Protein AF-0000000079761298 (afdb_homodimer)

Foldseek 3Di:
DLDDPVVVVVVVVPDDDDDPLLVVVVVVCVVVVNDDDDPQVLVVLLVVCLVLQWAEEEEEACQLNNVVLSSLVRHPPNHAYEYEDADPVNVVNNCVSCVVSVNNVRYHYDYDDRLVVLVVDAAATQEYEYPDDQQCLLVCVVSVLRNHDAQHKYKYPLLQQVVCLVVDPPDDDPVSPNSSVRSVVNVVCQVPPPQWHWDWDSTDNIMIMITGHD/DLDDPVVVVVVVVVDDDDDPLLVVVVVVCVVVVNDDDDPQVLVVLLVVCLVLQWAEEEEEACQLNSVVLSSLVRHPPNHAYEYEDADPVNVVNNCVSCVVSVNNVRYHYDYHDRLVVLVVDAAATQEYEYPDDQQCLLVCVVSVLRNHDAQHKYKYPLLQQVVCLVVDPPDDDPVSPNSSVRSVVNVVCQVPPPQWHWDWDPTDNIMIMITGHD

Organism: Clostridium scindens (strain ATCC 35704 / DSM 5676 / VPI 13733 / 19) (NCBI:txid411468)

Structure (mmCIF, N/CA/C/O backbone):
data_AF-0000000079761298-model_v1
#
loop_
_entity.id
_entity.type
_entity.pdbx_description
1 polymer 'tRNA 5-hydroxyuridine methyltransferase'
#
loop_
_atom_site.group_PDB
_atom_site.id
_atom_site.type_symbol
_atom_site.label_atom_id
_atom_site.label_alt_id
_atom_site.label_comp_id
_atom_site.label_asym_id
_atom_site.label_entity_id
_atom_site.label_seq_id
_atom_site.pdbx_PDB_ins_code
_atom_site.Cartn_x
_atom_site.Cartn_y
_atom_site.Cartn_z
_atom_site.occupancy
_atom_site.B_iso_or_equiv
_atom_site.auth_seq_id
_atom_site.auth_comp_id
_atom_site.auth_asym_id
_atom_site.auth_atom_id
_atom_site.pdbx_PDB_model_num
ATOM 1 N N . MET A 1 1 ? -2.52 2.104 -21.125 1 47.03 1 MET A N 1
ATOM 2 C CA . MET A 1 1 ? -1.752 2.369 -19.906 1 47.03 1 MET A CA 1
ATOM 3 C C . MET A 1 1 ? -2.551 3.23 -18.938 1 47.03 1 MET A C 1
ATOM 5 O O . MET A 1 1 ? -3.211 4.188 -19.344 1 47.03 1 MET A O 1
ATOM 9 N N . ILE A 1 2 ? -2.725 2.66 -17.703 1 56.44 2 ILE A N 1
ATOM 10 C CA . ILE A 1 2 ? -3.592 3.252 -16.688 1 56.44 2 ILE A CA 1
ATOM 11 C C . ILE A 1 2 ? -3.016 4.594 -16.234 1 56.44 2 ILE A C 1
ATOM 13 O O . ILE A 1 2 ? -3.756 5.562 -16.062 1 56.44 2 ILE A O 1
ATOM 17 N N . VAL A 1 3 ? -1.642 4.66 -16.25 1 68.12 3 VAL A N 1
ATOM 18 C CA . VAL A 1 3 ? -0.915 5.812 -15.734 1 68.12 3 VAL A CA 1
ATOM 19 C C . VAL A 1 3 ? -0.129 6.477 -16.859 1 68.12 3 VAL A C 1
ATOM 21 O O . VAL A 1 3 ? 0.27 5.812 -17.828 1 68.12 3 VAL A O 1
ATOM 24 N N . ASP A 1 4 ? 0.022 7.762 -16.734 1 75.94 4 ASP A N 1
ATOM 25 C CA . ASP A 1 4 ? 0.812 8.5 -17.703 1 75.94 4 ASP A CA 1
ATOM 26 C C . ASP A 1 4 ? 2.188 7.867 -17.891 1 75.94 4 ASP A C 1
ATOM 28 O O . ASP A 1 4 ? 2.885 7.582 -16.922 1 75.94 4 ASP A O 1
ATOM 32 N N . GLU A 1 5 ? 2.531 7.617 -19.156 1 75.81 5 GLU A N 1
ATOM 33 C CA . GLU A 1 5 ? 3.764 6.906 -19.484 1 75.81 5 GLU A CA 1
ATOM 34 C C . GLU A 1 5 ? 4.988 7.656 -18.969 1 75.81 5 GLU A C 1
ATOM 36 O O . GLU A 1 5 ? 5.969 7.043 -18.547 1 75.81 5 GLU A O 1
ATOM 41 N N . ARG A 1 6 ? 4.934 8.977 -19.094 1 76.88 6 ARG A N 1
ATOM 42 C CA . ARG A 1 6 ? 6.062 9.781 -18.641 1 76.88 6 ARG A CA 1
ATOM 43 C C . ARG A 1 6 ? 6.27 9.625 -17.125 1 76.88 6 ARG A C 1
ATOM 45 O O . ARG A 1 6 ? 7.41 9.562 -16.656 1 76.88 6 ARG A O 1
ATOM 52 N N . MET A 1 7 ? 5.215 9.516 -16.469 1 81.62 7 MET A N 1
ATOM 53 C CA . MET A 1 7 ? 5.273 9.344 -15.023 1 81.62 7 MET A CA 1
ATOM 54 C C . MET A 1 7 ? 5.824 7.973 -14.656 1 81.62 7 MET A C 1
ATOM 56 O O . MET A 1 7 ? 6.656 7.848 -13.758 1 81.62 7 MET A O 1
ATOM 60 N N . VAL A 1 8 ? 5.387 7.023 -15.336 1 81.44 8 VAL A N 1
ATOM 61 C CA . VAL A 1 8 ? 5.844 5.66 -15.094 1 81.44 8 VAL A CA 1
ATOM 62 C C . VAL A 1 8 ? 7.344 5.562 -15.352 1 81.44 8 VAL A C 1
ATOM 64 O O . VAL A 1 8 ? 8.078 4.945 -14.57 1 81.44 8 VAL A O 1
ATOM 67 N N . THR A 1 9 ? 7.738 6.148 -16.453 1 85.12 9 THR A N 1
ATOM 68 C CA . THR A 1 9 ? 9.156 6.148 -16.797 1 85.12 9 THR A CA 1
ATOM 69 C C . THR A 1 9 ? 9.984 6.82 -15.703 1 85.12 9 THR A C 1
ATOM 71 O O . THR A 1 9 ? 11.062 6.344 -15.359 1 85.12 9 THR A O 1
ATOM 74 N N . TYR A 1 10 ? 9.469 7.934 -15.258 1 86.25 10 TYR A N 1
ATOM 75 C CA . TYR A 1 10 ? 10.164 8.625 -14.18 1 86.25 10 TYR A CA 1
ATOM 76 C C . TYR A 1 10 ? 10.273 7.746 -12.938 1 86.25 10 TYR A C 1
ATOM 78 O O . TYR A 1 10 ? 11.352 7.605 -12.359 1 86.25 10 TYR A O 1
ATOM 86 N N . ILE A 1 11 ? 9.188 7.133 -12.5 1 87.75 11 ILE A N 1
ATOM 87 C CA . ILE A 1 11 ? 9.156 6.273 -11.328 1 87.75 11 ILE A CA 1
ATOM 88 C C . ILE A 1 11 ? 10.141 5.121 -11.5 1 87.75 11 ILE A C 1
ATOM 90 O O . ILE A 1 11 ? 10.883 4.777 -10.57 1 87.75 11 ILE A O 1
ATOM 94 N N . HIS A 1 12 ? 10.188 4.617 -12.68 1 86.75 12 HIS A N 1
ATOM 95 C CA . HIS A 1 12 ? 11.086 3.512 -12.984 1 86.75 12 HIS A CA 1
ATOM 96 C C . HIS A 1 12 ? 12.547 3.938 -12.859 1 86.75 12 HIS A C 1
ATOM 98 O O . HIS A 1 12 ? 13.391 3.148 -12.43 1 86.75 12 HIS A O 1
ATOM 104 N N . SER A 1 13 ? 12.797 5.148 -13.227 1 89 13 SER A N 1
ATOM 105 C CA . SER A 1 13 ? 14.164 5.648 -13.211 1 89 13 SER A CA 1
ATOM 106 C C . SER A 1 13 ? 14.703 5.758 -11.781 1 89 13 SER A C 1
ATOM 108 O O . SER A 1 13 ? 15.914 5.832 -11.57 1 89 13 SER A O 1
ATOM 110 N N . LEU A 1 14 ? 13.773 5.766 -10.836 1 90.5 14 LEU A N 1
ATOM 111 C CA . LEU A 1 14 ? 14.172 5.906 -9.438 1 90.5 14 LEU A CA 1
ATOM 112 C C . LEU A 1 14 ? 14.469 4.547 -8.82 1 90.5 14 LEU A C 1
ATOM 114 O O . LEU A 1 14 ? 14.984 4.469 -7.699 1 90.5 14 LEU A O 1
ATOM 118 N N . GLU A 1 15 ? 14.109 3.467 -9.516 1 90.12 15 GLU A N 1
ATOM 119 C CA . GLU A 1 15 ? 14.219 2.127 -8.938 1 90.12 15 GLU A CA 1
ATOM 120 C C . GLU A 1 15 ? 15.672 1.688 -8.844 1 90.12 15 GLU A C 1
ATOM 122 O O . GLU A 1 15 ? 16.484 1.99 -9.727 1 90.12 15 GLU A O 1
ATOM 127 N N . LYS A 1 16 ? 15.992 1.005 -7.777 1 88.44 16 LYS A N 1
ATOM 128 C CA . LYS A 1 16 ? 17.312 0.391 -7.594 1 88.44 16 LYS A CA 1
ATOM 129 C C . LYS A 1 16 ? 17.328 -1.027 -8.156 1 88.44 16 LYS A C 1
ATOM 131 O O . LYS A 1 16 ? 16.297 -1.688 -8.234 1 88.44 16 LYS A O 1
ATOM 136 N N . PRO A 1 17 ? 18.547 -1.452 -8.508 1 87.81 17 PRO A N 1
ATOM 137 C CA . PRO A 1 17 ? 18.641 -2.834 -8.984 1 87.81 17 PRO A CA 1
ATOM 138 C C . PRO A 1 17 ? 18.328 -3.857 -7.895 1 87.81 17 PRO A C 1
ATOM 140 O O . PRO A 1 17 ? 18.547 -3.594 -6.711 1 87.81 17 PRO A O 1
ATOM 143 N N . GLU A 1 18 ? 17.797 -4.961 -8.312 1 90.62 18 GLU A N 1
ATOM 144 C CA . GLU A 1 18 ? 17.547 -6.078 -7.414 1 90.62 18 GLU A CA 1
ATOM 145 C C . GLU A 1 18 ? 18.797 -6.941 -7.238 1 90.62 18 GLU A C 1
ATOM 147 O O . GLU A 1 18 ? 19.844 -6.645 -7.812 1 90.62 18 GLU A O 1
ATOM 152 N N . ASP A 1 19 ? 18.688 -7.922 -6.324 1 93.56 19 ASP A N 1
ATOM 153 C CA . ASP A 1 19 ? 19.719 -8.961 -6.25 1 93.56 19 ASP A CA 1
ATOM 154 C C . ASP A 1 19 ? 20.031 -9.516 -7.637 1 93.56 19 ASP A C 1
ATOM 156 O O . ASP A 1 19 ? 19.125 -9.727 -8.445 1 93.56 19 ASP A O 1
ATOM 160 N N . PRO A 1 20 ? 21.266 -9.758 -7.918 1 95.62 20 PRO A N 1
ATOM 161 C CA . PRO A 1 20 ? 21.688 -10.188 -9.258 1 95.62 20 PRO A CA 1
ATOM 162 C C . PRO A 1 20 ? 20.906 -11.391 -9.766 1 95.62 20 PRO A C 1
ATOM 164 O O . PRO A 1 20 ? 20.562 -11.461 -10.945 1 95.62 20 PRO A O 1
ATOM 167 N N . ILE A 1 21 ? 20.656 -12.328 -8.836 1 97 21 ILE A N 1
ATOM 168 C CA . ILE A 1 21 ? 19.953 -13.539 -9.266 1 97 21 ILE A CA 1
ATOM 169 C C . ILE A 1 21 ? 18.531 -13.18 -9.695 1 97 21 ILE A C 1
ATOM 171 O O . ILE A 1 21 ? 18 -13.75 -10.656 1 97 21 ILE A O 1
ATOM 175 N N . ILE A 1 22 ? 17.891 -12.266 -8.992 1 96.56 22 ILE A N 1
ATOM 176 C CA . ILE A 1 22 ? 16.547 -11.828 -9.336 1 96.56 22 ILE A CA 1
ATOM 177 C C . ILE A 1 22 ? 16.562 -11.102 -10.672 1 96.56 22 ILE A C 1
ATOM 179 O O . ILE A 1 22 ? 15.688 -11.32 -11.516 1 96.56 22 ILE A O 1
ATOM 183 N N . GLU A 1 23 ? 17.547 -10.305 -10.898 1 96.25 23 GLU A N 1
ATOM 184 C CA . GLU A 1 23 ? 17.703 -9.586 -12.164 1 96.25 23 GLU A CA 1
ATOM 185 C C . GLU A 1 23 ? 17.906 -10.555 -13.328 1 96.25 23 GLU A C 1
ATOM 187 O O . GLU A 1 23 ? 17.359 -10.352 -14.414 1 96.25 23 GLU A O 1
ATOM 192 N N . GLN A 1 24 ? 18.703 -11.555 -13.07 1 97.31 24 GLN A N 1
ATOM 193 C CA . GLN A 1 24 ? 18.953 -12.555 -14.102 1 97.31 24 GLN A CA 1
ATOM 194 C C . GLN A 1 24 ? 17.672 -13.281 -14.5 1 97.31 24 GLN A C 1
ATOM 196 O O . GLN A 1 24 ? 17.391 -13.453 -15.688 1 97.31 24 GLN A O 1
ATOM 201 N N . ILE A 1 25 ? 16.953 -13.688 -13.523 1 97.31 25 ILE A N 1
ATOM 202 C CA . ILE A 1 25 ? 15.711 -14.406 -13.781 1 97.31 25 ILE A CA 1
ATOM 203 C C . ILE A 1 25 ? 14.734 -13.492 -14.508 1 97.31 25 ILE A C 1
ATOM 205 O O . ILE A 1 25 ? 14.008 -13.93 -15.406 1 97.31 25 ILE A O 1
ATOM 209 N N . GLU A 1 26 ? 14.695 -12.227 -14.109 1 96.19 26 GLU A N 1
ATOM 210 C CA . GLU A 1 26 ? 13.859 -11.242 -14.789 1 96.19 26 GLU A CA 1
ATOM 211 C C . GLU A 1 26 ? 14.219 -11.141 -16.266 1 96.19 26 GLU A C 1
ATOM 213 O O . GLU A 1 26 ? 13.344 -11.148 -17.125 1 96.19 26 GLU A O 1
ATOM 218 N N . GLN A 1 27 ? 15.477 -11.023 -16.594 1 96.38 27 GLN A N 1
ATOM 219 C CA . GLN A 1 27 ? 15.953 -10.906 -17.969 1 96.38 27 GLN A CA 1
ATOM 220 C C . GLN A 1 27 ? 15.586 -12.148 -18.781 1 96.38 27 GLN A C 1
ATOM 222 O O . GLN A 1 27 ? 15.188 -12.047 -19.938 1 96.38 27 GLN A O 1
ATOM 227 N N . GLU A 1 28 ? 15.781 -13.289 -18.188 1 96.94 28 GLU A N 1
ATOM 228 C CA . GLU A 1 28 ? 15.438 -14.547 -18.844 1 96.94 28 GLU A CA 1
ATOM 229 C C . GLU A 1 28 ? 13.945 -14.617 -19.156 1 96.94 28 GLU A C 1
ATOM 231 O O . GLU A 1 28 ? 13.547 -15.109 -20.203 1 96.94 28 GLU A O 1
ATOM 236 N N . ALA A 1 29 ? 13.133 -14.156 -18.156 1 95.38 29 ALA A N 1
ATOM 237 C CA . ALA A 1 29 ? 11.688 -14.125 -18.359 1 95.38 29 ALA A CA 1
ATOM 238 C C . ALA A 1 29 ? 11.328 -13.242 -19.547 1 95.38 29 ALA A C 1
ATOM 240 O O . ALA A 1 29 ? 10.492 -13.609 -20.375 1 95.38 29 ALA A O 1
ATOM 241 N N . ILE A 1 30 ? 11.945 -12.094 -19.688 1 93.31 30 ILE A N 1
ATOM 242 C CA . ILE A 1 30 ? 11.703 -11.148 -20.781 1 93.31 30 ILE A CA 1
ATOM 243 C C . ILE A 1 30 ? 12.117 -11.781 -22.109 1 93.31 30 ILE A C 1
ATOM 245 O O . ILE A 1 30 ? 11.359 -11.742 -23.078 1 93.31 30 ILE A O 1
ATOM 249 N N . GLU A 1 31 ? 13.195 -12.414 -22.172 1 95 31 GLU A N 1
ATOM 250 C CA . GLU A 1 31 ? 13.742 -13.023 -23.375 1 95 31 GLU A CA 1
ATOM 251 C C . GLU A 1 31 ? 12.867 -14.18 -23.859 1 95 31 GLU A C 1
ATOM 253 O O . GLU A 1 31 ? 12.781 -14.438 -25.062 1 95 31 GLU A O 1
ATOM 258 N N . THR A 1 32 ? 12.25 -14.859 -22.953 1 93.69 32 THR A N 1
ATOM 259 C CA . THR A 1 32 ? 11.453 -16.031 -23.312 1 93.69 32 THR A CA 1
ATOM 260 C C . THR A 1 32 ? 9.969 -15.672 -23.328 1 93.69 32 THR A C 1
ATOM 262 O O . THR A 1 32 ? 9.117 -16.562 -23.438 1 93.69 32 THR A O 1
ATOM 265 N N . PHE A 1 33 ? 9.586 -14.391 -23.078 1 92.06 33 PHE A N 1
ATOM 266 C CA . PHE A 1 33 ? 8.242 -13.836 -23.188 1 92.06 33 PHE A CA 1
ATOM 267 C C . PHE A 1 33 ? 7.332 -14.422 -22.109 1 92.06 33 PHE A C 1
ATOM 269 O O . PHE A 1 33 ? 6.18 -14.766 -22.391 1 92.06 33 PHE A O 1
ATOM 276 N N . VAL A 1 34 ? 7.871 -14.766 -21 1 90.56 34 VAL A N 1
ATOM 277 C CA . VAL A 1 34 ? 7.086 -15.141 -19.828 1 90.56 34 VAL A CA 1
ATOM 278 C C . VAL A 1 34 ? 6.664 -13.891 -19.062 1 90.56 34 VAL A C 1
ATOM 280 O O . VAL A 1 34 ? 7.516 -13.109 -18.625 1 90.56 34 VAL A O 1
ATOM 283 N N . PRO A 1 35 ? 5.43 -13.633 -18.922 1 88.5 35 PRO A N 1
ATOM 284 C CA . PRO A 1 35 ? 4.988 -12.445 -18.188 1 88.5 35 PRO A CA 1
ATOM 285 C C . PRO A 1 35 ? 5.363 -12.492 -16.703 1 88.5 35 PRO A C 1
ATOM 287 O O . PRO A 1 35 ? 5.242 -13.539 -16.078 1 88.5 35 PRO A O 1
ATOM 290 N N . ILE A 1 36 ? 5.867 -11.406 -16.234 1 91.06 36 ILE A N 1
ATOM 291 C CA . ILE A 1 36 ? 6.156 -11.258 -14.805 1 91.06 36 ILE A CA 1
ATOM 292 C C . ILE A 1 36 ? 5.582 -9.938 -14.297 1 91.06 36 ILE A C 1
ATOM 294 O O . ILE A 1 36 ? 5.145 -9.094 -15.094 1 91.06 36 ILE A O 1
ATOM 298 N N . ILE A 1 37 ? 5.492 -9.812 -13.008 1 91.25 37 ILE A N 1
ATOM 299 C CA . ILE A 1 37 ? 4.949 -8.633 -12.352 1 91.25 37 ILE A CA 1
ATOM 300 C C . ILE A 1 37 ? 5.734 -7.395 -12.781 1 91.25 37 ILE A C 1
ATOM 302 O O . ILE A 1 37 ? 6.957 -7.457 -12.945 1 91.25 37 ILE A O 1
ATOM 306 N N . ARG A 1 38 ? 5.062 -6.285 -12.961 1 87.62 38 ARG A N 1
ATOM 307 C CA . ARG A 1 38 ? 5.68 -5.035 -13.391 1 87.62 38 ARG A CA 1
ATOM 308 C C . ARG A 1 38 ? 6.586 -4.469 -12.305 1 87.62 38 ARG A C 1
ATOM 310 O O . ARG A 1 38 ? 6.359 -4.703 -11.117 1 87.62 38 ARG A O 1
ATOM 317 N N . LYS A 1 39 ? 7.523 -3.664 -12.711 1 90.06 39 LYS A N 1
ATOM 318 C CA . LYS A 1 39 ? 8.547 -3.152 -11.812 1 90.06 39 LYS A CA 1
ATOM 319 C C . LYS A 1 39 ? 7.938 -2.311 -10.695 1 90.06 39 LYS A C 1
ATOM 321 O O . LYS A 1 39 ? 8.328 -2.424 -9.539 1 90.06 39 LYS A O 1
ATOM 326 N N . GLU A 1 40 ? 7.035 -1.469 -11.086 1 89.56 40 GLU A N 1
ATOM 327 C CA . GLU A 1 40 ? 6.414 -0.607 -10.086 1 89.56 40 GLU A CA 1
ATOM 328 C C . GLU A 1 40 ? 5.613 -1.425 -9.078 1 89.56 40 GLU A C 1
ATOM 330 O O . GLU A 1 40 ? 5.57 -1.088 -7.895 1 89.56 40 GLU A O 1
ATOM 335 N N . THR A 1 41 ? 4.969 -2.465 -9.531 1 93.31 41 THR A N 1
ATOM 336 C CA . THR A 1 41 ? 4.215 -3.342 -8.641 1 93.31 41 THR A CA 1
ATOM 337 C C . THR A 1 41 ? 5.156 -4.137 -7.742 1 93.31 41 THR A C 1
ATOM 339 O O . THR A 1 41 ? 4.84 -4.387 -6.578 1 93.31 41 THR A O 1
ATOM 342 N N . GLN A 1 42 ? 6.32 -4.523 -8.32 1 95.06 42 GLN A N 1
ATOM 343 C CA . GLN A 1 42 ? 7.348 -5.188 -7.52 1 95.06 42 GLN A CA 1
ATOM 344 C C . GLN A 1 42 ? 7.781 -4.316 -6.344 1 95.06 42 GLN A C 1
ATOM 346 O O . GLN A 1 42 ? 7.895 -4.801 -5.215 1 95.06 42 GLN A O 1
ATOM 351 N N . SER A 1 43 ? 8.047 -3.105 -6.68 1 95.56 43 SER A N 1
ATOM 352 C CA . SER A 1 43 ? 8.484 -2.156 -5.66 1 95.56 43 SER A CA 1
ATOM 353 C C . SER A 1 43 ? 7.457 -2.039 -4.535 1 95.56 43 SER A C 1
ATOM 355 O O . SER A 1 43 ? 7.82 -2.02 -3.359 1 95.56 43 SER A O 1
ATOM 357 N N . PHE A 1 44 ? 6.273 -1.976 -4.934 1 97.31 44 PHE A N 1
ATOM 358 C CA . PHE A 1 44 ? 5.188 -1.88 -3.963 1 97.31 44 PHE A CA 1
ATOM 359 C C . PHE A 1 44 ? 5.086 -3.156 -3.139 1 97.31 44 PHE A C 1
ATOM 361 O O . PHE A 1 44 ? 4.926 -3.102 -1.916 1 97.31 44 PHE A O 1
ATOM 368 N N . LEU A 1 45 ? 5.113 -4.293 -3.77 1 97.88 45 LEU A N 1
ATOM 369 C CA . LEU A 1 45 ? 5.051 -5.594 -3.109 1 97.88 45 LEU A CA 1
ATOM 370 C C . LEU A 1 45 ? 6.125 -5.711 -2.035 1 97.88 45 LEU A C 1
ATOM 372 O O . LEU A 1 45 ? 5.852 -6.164 -0.922 1 97.88 45 LEU A O 1
ATOM 376 N N . LYS A 1 46 ? 7.332 -5.289 -2.309 1 97.5 46 LYS A N 1
ATOM 377 C CA . LYS A 1 46 ? 8.445 -5.348 -1.362 1 97.5 46 LYS A CA 1
ATOM 378 C C . LYS A 1 46 ? 8.133 -4.547 -0.1 1 97.5 46 LYS A C 1
ATOM 380 O O . LYS A 1 46 ? 8.305 -5.047 1.015 1 97.5 46 LYS A O 1
ATOM 385 N N . VAL A 1 47 ? 7.668 -3.359 -0.315 1 98.06 47 VAL A N 1
ATOM 386 C CA . VAL A 1 47 ? 7.359 -2.477 0.806 1 98.06 47 VAL A CA 1
ATOM 387 C C . VAL A 1 47 ? 6.234 -3.082 1.646 1 98.06 47 VAL A C 1
ATOM 389 O O . VAL A 1 47 ? 6.312 -3.098 2.877 1 98.06 47 VAL A O 1
ATOM 392 N N . LEU A 1 48 ? 5.258 -3.572 0.98 1 98.38 48 LEU A N 1
ATOM 393 C CA . LEU A 1 48 ? 4.105 -4.16 1.653 1 98.38 48 LEU A CA 1
ATOM 394 C C . LEU A 1 48 ? 4.527 -5.344 2.518 1 98.38 48 LEU A C 1
ATOM 396 O O . LEU A 1 48 ? 4.043 -5.504 3.641 1 98.38 48 LEU A O 1
ATOM 400 N N . LEU A 1 49 ? 5.387 -6.203 2.029 1 98.44 49 LEU A N 1
ATOM 401 C CA . LEU A 1 49 ? 5.855 -7.367 2.771 1 98.44 49 LEU A CA 1
ATOM 402 C C . LEU A 1 49 ? 6.656 -6.945 3.998 1 98.44 49 LEU A C 1
ATOM 404 O O . LEU A 1 49 ? 6.578 -7.586 5.047 1 98.44 49 LEU A O 1
ATOM 408 N N . LEU A 1 50 ? 7.391 -5.871 3.885 1 97.94 50 LEU A N 1
ATOM 409 C CA . LEU A 1 50 ? 8.188 -5.379 5.004 1 97.94 50 LEU A CA 1
ATOM 410 C C . LEU A 1 50 ? 7.297 -4.734 6.062 1 97.94 50 LEU A C 1
ATOM 412 O O . LEU A 1 50 ? 7.656 -4.699 7.242 1 97.94 50 LEU A O 1
ATOM 416 N N . ILE A 1 51 ? 6.188 -4.242 5.605 1 98.06 51 ILE A N 1
ATOM 417 C CA . ILE A 1 51 ? 5.23 -3.666 6.547 1 98.06 51 ILE A CA 1
ATOM 418 C C . ILE A 1 51 ? 4.465 -4.785 7.254 1 98.06 51 ILE A C 1
ATOM 420 O O . ILE A 1 51 ? 4.367 -4.793 8.484 1 98.06 51 ILE A O 1
ATOM 424 N N . LYS A 1 52 ? 3.914 -5.711 6.523 1 98.12 52 LYS A N 1
ATOM 425 C CA . LYS A 1 52 ? 3.041 -6.762 7.043 1 98.12 52 LYS A CA 1
ATOM 426 C C . LYS A 1 52 ? 3.844 -7.832 7.773 1 98.12 52 LYS A C 1
ATOM 428 O O . LYS A 1 52 ? 3.377 -8.398 8.766 1 98.12 52 LYS A O 1
ATOM 433 N N . LYS A 1 53 ? 5.008 -8.195 7.184 1 97.81 53 LYS A N 1
ATOM 434 C CA . LYS A 1 53 ? 5.895 -9.242 7.684 1 97.81 53 LYS A CA 1
ATOM 435 C C . LYS A 1 53 ? 5.16 -10.578 7.797 1 97.81 53 LYS A C 1
ATOM 437 O O . LYS A 1 53 ? 5.18 -11.211 8.859 1 97.81 53 LYS A O 1
ATOM 442 N N . PRO A 1 54 ? 4.633 -11 6.711 1 98.5 54 PRO A N 1
ATOM 443 C CA . PRO A 1 54 ? 3.887 -12.258 6.758 1 98.5 54 PRO A CA 1
ATOM 444 C C . PRO A 1 54 ? 4.793 -13.477 6.93 1 98.5 54 PRO A C 1
ATOM 446 O O . PRO A 1 54 ? 5.895 -13.516 6.379 1 98.5 54 PRO A O 1
ATOM 449 N N . VAL A 1 55 ? 4.316 -14.453 7.656 1 98.56 55 VAL A N 1
ATOM 450 C CA . VAL A 1 55 ? 5.066 -15.68 7.879 1 98.56 55 VAL A CA 1
ATOM 451 C C . VAL A 1 55 ? 4.598 -16.766 6.906 1 98.56 55 VAL A C 1
ATOM 453 O O . VAL A 1 55 ? 5.414 -17.484 6.328 1 98.56 55 VAL A O 1
ATOM 456 N N . ARG A 1 56 ? 3.32 -16.891 6.68 1 98.81 56 ARG A N 1
ATOM 457 C CA . ARG A 1 56 ? 2.748 -17.844 5.734 1 98.81 56 ARG A CA 1
ATOM 458 C C . ARG A 1 56 ? 2.123 -17.141 4.543 1 98.81 56 ARG A C 1
ATOM 460 O O . ARG A 1 56 ? 1.117 -16.438 4.691 1 98.81 56 ARG A O 1
ATOM 467 N N . VAL A 1 57 ? 2.689 -17.35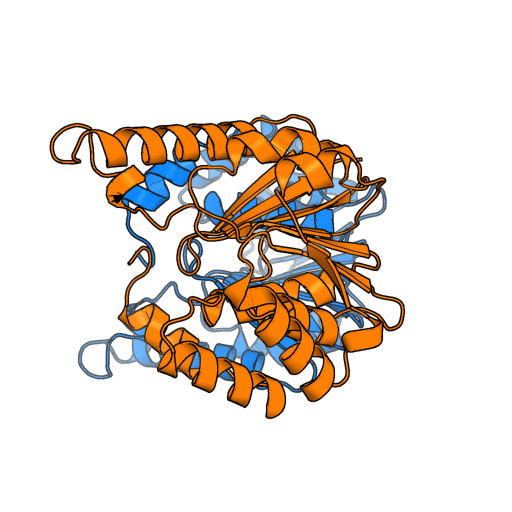9 3.363 1 98.88 57 VAL A N 1
ATOM 468 C CA . VAL A 1 57 ? 2.248 -16.688 2.146 1 98.88 57 VAL A CA 1
ATOM 469 C C . VAL A 1 57 ? 1.708 -17.719 1.153 1 98.88 57 VAL A C 1
ATOM 471 O O . VAL A 1 57 ? 2.299 -18.781 0.971 1 98.88 57 VAL A O 1
ATOM 474 N N . LEU A 1 58 ? 0.576 -17.438 0.547 1 98.75 58 LEU A N 1
ATOM 475 C CA . LEU A 1 58 ? 0.028 -18.219 -0.549 1 98.75 58 LEU A CA 1
ATOM 476 C C . LEU A 1 58 ? 0.063 -17.438 -1.855 1 98.75 58 LEU A C 1
ATOM 478 O O . LEU A 1 58 ? -0.4 -16.297 -1.912 1 98.75 58 LEU A O 1
ATOM 482 N N . GLU A 1 59 ? 0.643 -18 -2.84 1 98.19 59 GLU A N 1
ATOM 483 C CA . GLU A 1 59 ? 0.639 -17.438 -4.188 1 98.19 59 GLU A CA 1
ATOM 484 C C . GLU A 1 59 ? -0.153 -18.328 -5.148 1 98.19 59 GLU A C 1
ATOM 486 O O . GLU A 1 59 ? 0.087 -19.531 -5.238 1 98.19 59 GLU A O 1
ATOM 491 N N . VAL A 1 60 ? -1.112 -17.688 -5.828 1 96.69 60 VAL A N 1
ATOM 492 C CA . VAL A 1 60 ? -1.868 -18.375 -6.867 1 96.69 60 VAL A CA 1
ATOM 493 C C . VAL A 1 60 ? -1.34 -17.969 -8.242 1 96.69 60 VAL A C 1
ATOM 495 O O . VAL A 1 60 ? -1.58 -16.844 -8.703 1 96.69 60 VAL A O 1
ATOM 498 N N . GLY A 1 61 ? -0.653 -18.844 -8.914 1 95.38 61 GLY A N 1
ATOM 499 C CA . GLY A 1 61 ? 0.05 -18.578 -10.156 1 95.38 61 GLY A CA 1
ATOM 500 C C . GLY A 1 61 ? 1.543 -18.391 -9.969 1 95.38 61 GLY A C 1
ATOM 501 O O . GLY A 1 61 ? 2.008 -17.266 -9.742 1 95.38 61 GLY A O 1
ATOM 502 N N . THR A 1 62 ? 2.287 -19.469 -10.18 1 95.75 62 THR A N 1
ATOM 503 C CA . THR A 1 62 ? 3.729 -19.453 -9.953 1 95.75 62 THR A CA 1
ATOM 504 C C . THR A 1 62 ? 4.465 -18.953 -11.188 1 95.75 62 THR A C 1
ATOM 506 O O . THR A 1 62 ? 5.477 -18.25 -11.078 1 95.75 62 THR A O 1
ATOM 509 N N . ALA A 1 63 ? 3.975 -19.344 -12.383 1 95.06 63 ALA A N 1
ATOM 510 C CA . ALA A 1 63 ? 4.715 -19.156 -13.633 1 95.06 63 ALA A CA 1
ATOM 511 C C . ALA A 1 63 ? 6.137 -19.703 -13.508 1 95.06 63 ALA A C 1
ATOM 513 O O . ALA A 1 63 ? 6.336 -20.875 -13.18 1 95.06 63 ALA A O 1
ATOM 514 N N . ILE A 1 64 ? 7.145 -18.891 -13.625 1 96.94 64 ILE A N 1
ATOM 515 C CA . ILE A 1 64 ? 8.516 -19.375 -13.547 1 96.94 64 ILE A CA 1
ATOM 516 C C . ILE A 1 64 ? 9.086 -19.078 -12.156 1 96.94 64 ILE A C 1
ATOM 518 O O . ILE A 1 64 ? 10.305 -19.156 -11.953 1 96.94 64 ILE A O 1
ATOM 522 N N . GLY A 1 65 ? 8.281 -18.656 -11.242 1 97.62 65 GLY A N 1
ATOM 523 C CA . GLY A 1 65 ? 8.648 -18.531 -9.844 1 97.62 65 GLY A CA 1
ATOM 524 C C . GLY A 1 65 ? 9.211 -17.172 -9.492 1 97.62 65 GLY A C 1
ATOM 525 O O . GLY A 1 65 ? 9.734 -16.969 -8.398 1 97.62 65 GLY A O 1
ATOM 526 N N . TYR A 1 66 ? 9.102 -16.25 -10.414 1 97.5 66 TYR A N 1
ATOM 527 C CA . TYR A 1 66 ? 9.75 -14.953 -10.242 1 97.5 66 TYR A CA 1
ATOM 528 C C . TYR A 1 66 ? 9.227 -14.242 -9 1 97.5 66 TYR A C 1
ATOM 530 O O . TYR A 1 66 ? 10.008 -13.844 -8.133 1 97.5 66 TYR A O 1
ATOM 538 N N . SER A 1 67 ? 7.887 -14.094 -8.875 1 97.44 67 SER A N 1
ATOM 539 C CA . SER A 1 67 ? 7.305 -13.367 -7.746 1 97.44 67 SER A CA 1
ATOM 540 C C . SER A 1 67 ? 7.566 -14.086 -6.43 1 97.44 67 SER A C 1
ATOM 542 O O . SER A 1 67 ? 7.836 -13.453 -5.41 1 97.44 67 SER A O 1
ATOM 544 N N . ALA A 1 68 ? 7.453 -15.391 -6.438 1 98.31 68 ALA A N 1
ATOM 545 C CA . ALA A 1 68 ? 7.727 -16.172 -5.234 1 98.31 68 ALA A CA 1
ATOM 546 C C . ALA A 1 68 ? 9.148 -15.93 -4.734 1 98.31 68 ALA A C 1
ATOM 548 O O . ALA A 1 68 ? 9.359 -15.727 -3.537 1 98.31 68 ALA A O 1
ATOM 549 N N . ILE A 1 69 ? 10.109 -15.969 -5.648 1 98.38 69 ILE A N 1
ATOM 550 C CA . ILE A 1 69 ? 11.508 -15.742 -5.305 1 98.38 69 ILE A CA 1
ATOM 551 C C . ILE A 1 69 ? 11.68 -14.328 -4.75 1 98.38 69 ILE A C 1
ATOM 553 O O . ILE A 1 69 ? 12.297 -14.141 -3.701 1 98.38 69 ILE A O 1
ATOM 557 N N . LEU A 1 70 ? 11.086 -13.375 -5.457 1 97.69 70 LEU A N 1
ATOM 558 C CA . LEU A 1 70 ? 11.148 -11.992 -4.996 1 97.69 70 LEU A CA 1
ATOM 559 C C . LEU A 1 70 ? 10.594 -11.859 -3.582 1 97.69 70 LEU A C 1
ATOM 561 O O . LEU A 1 70 ? 11.242 -11.281 -2.707 1 97.69 70 LEU A O 1
ATOM 565 N N . MET A 1 71 ? 9.414 -12.391 -3.344 1 98.38 71 MET A N 1
ATOM 566 C CA . MET A 1 71 ? 8.773 -12.305 -2.033 1 98.38 71 MET A CA 1
ATOM 567 C C . MET A 1 71 ? 9.633 -12.953 -0.959 1 98.38 71 MET A C 1
ATOM 569 O O . MET A 1 71 ? 9.75 -12.43 0.15 1 98.38 71 MET A O 1
ATOM 573 N N . SER A 1 72 ? 10.203 -14.07 -1.256 1 98.19 72 SER A N 1
ATOM 574 C CA . SER A 1 72 ? 10.984 -14.82 -0.272 1 98.19 72 SER A CA 1
ATOM 575 C C . SER A 1 72 ? 12.109 -13.969 0.302 1 98.19 72 SER A C 1
ATOM 577 O O . SER A 1 72 ? 12.5 -14.141 1.459 1 98.19 72 SER A O 1
ATOM 579 N N . HIS A 1 73 ? 12.633 -13.039 -0.463 1 96.81 73 HIS A N 1
ATOM 580 C CA . HIS A 1 73 ? 13.742 -12.195 -0.037 1 96.81 73 HIS A CA 1
ATOM 581 C C . HIS A 1 73 ? 13.273 -11.125 0.948 1 96.81 73 HIS A C 1
ATOM 583 O O . HIS A 1 73 ? 14.086 -10.492 1.621 1 96.81 73 HIS A O 1
ATOM 589 N N . TYR A 1 74 ? 12.016 -10.93 1.056 1 96.62 74 TYR A N 1
ATOM 590 C CA . TYR A 1 74 ? 11.5 -9.836 1.878 1 96.62 74 TYR A CA 1
ATOM 591 C C . TYR A 1 74 ? 10.594 -10.375 2.986 1 96.62 74 TYR A C 1
ATOM 593 O O . TYR A 1 74 ? 9.898 -9.602 3.652 1 96.62 74 TYR A O 1
ATOM 601 N N . LEU A 1 75 ? 10.578 -11.68 3.172 1 97.81 75 LEU A N 1
ATOM 602 C CA . LEU A 1 75 ? 9.844 -12.305 4.262 1 97.81 75 LEU A CA 1
ATOM 603 C C . LEU A 1 75 ? 10.711 -12.422 5.512 1 97.81 75 LEU A C 1
ATOM 605 O O . LEU A 1 75 ? 11.945 -12.375 5.422 1 97.81 75 LEU A O 1
ATOM 609 N N . PRO A 1 76 ? 10.102 -12.531 6.688 1 97.31 76 PRO A N 1
ATOM 610 C CA . PRO A 1 76 ? 10.875 -12.867 7.883 1 97.31 76 PRO A CA 1
ATOM 611 C C . PRO A 1 76 ? 11.602 -14.211 7.75 1 97.31 76 PRO A C 1
ATOM 613 O O . PRO A 1 76 ? 11.305 -14.992 6.848 1 97.31 76 PRO A O 1
ATOM 616 N N . GLU A 1 77 ? 12.5 -14.453 8.633 1 96.38 77 GLU A N 1
ATOM 617 C CA . GLU A 1 77 ? 13.344 -15.641 8.578 1 96.38 77 GLU A CA 1
ATOM 618 C C . GLU A 1 77 ? 12.492 -16.922 8.555 1 96.38 77 GLU A C 1
ATOM 620 O O . GLU A 1 77 ? 12.844 -17.891 7.875 1 96.38 77 GLU A O 1
ATOM 625 N N . ASP A 1 78 ? 11.438 -16.859 9.242 1 97.75 78 ASP A N 1
ATOM 626 C CA . ASP A 1 78 ? 10.586 -18.047 9.336 1 97.75 78 ASP A CA 1
ATOM 627 C C . ASP A 1 78 ? 9.477 -18 8.289 1 97.75 78 ASP A C 1
ATOM 629 O O . ASP A 1 78 ? 8.562 -18.844 8.312 1 97.75 78 ASP A O 1
ATOM 633 N N . GLY A 1 79 ? 9.562 -17.062 7.363 1 98.38 79 GLY A N 1
ATOM 634 C CA . GLY A 1 79 ? 8.562 -16.938 6.312 1 98.38 79 GLY A CA 1
ATOM 635 C C . GLY A 1 79 ? 8.609 -18.078 5.309 1 98.38 79 GLY A C 1
ATOM 636 O O . GLY A 1 79 ? 9.695 -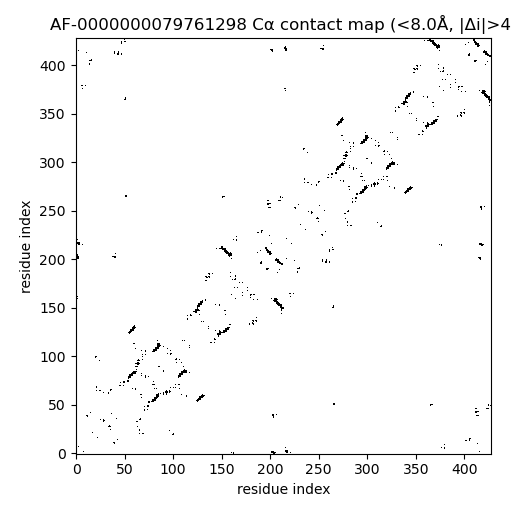18.547 4.941 1 98.38 79 GLY A O 1
ATOM 637 N N . ARG A 1 80 ? 7.461 -18.562 4.883 1 98.62 80 ARG A N 1
ATOM 638 C CA . ARG A 1 80 ? 7.32 -19.625 3.896 1 98.62 80 ARG A CA 1
ATOM 639 C C . ARG A 1 80 ? 6.277 -19.266 2.844 1 98.62 80 ARG A C 1
ATOM 641 O O . ARG A 1 80 ? 5.285 -18.609 3.148 1 98.62 80 ARG A O 1
ATOM 648 N N . ILE A 1 81 ? 6.523 -19.781 1.675 1 98.81 81 ILE A N 1
ATOM 649 C CA . ILE A 1 81 ? 5.617 -19.516 0.563 1 98.81 81 ILE A CA 1
ATOM 650 C C . ILE A 1 81 ? 5.082 -20.844 0.003 1 98.81 81 ILE A C 1
ATOM 652 O O . ILE A 1 81 ? 5.852 -21.766 -0.252 1 98.81 81 ILE A O 1
ATOM 656 N N . THR A 1 82 ? 3.842 -20.953 -0.072 1 98.88 82 THR A N 1
ATOM 657 C CA . THR A 1 82 ? 3.18 -21.953 -0.894 1 98.88 82 THR A CA 1
ATOM 658 C C . THR A 1 82 ? 2.686 -21.344 -2.203 1 98.88 82 THR A C 1
ATOM 660 O O . THR A 1 82 ? 1.985 -20.328 -2.195 1 98.88 82 THR A O 1
ATOM 663 N N . THR A 1 83 ? 3.1 -21.891 -3.307 1 98.31 83 THR A N 1
ATOM 664 C CA . THR A 1 83 ? 2.676 -21.391 -4.605 1 98.31 83 THR A CA 1
ATOM 665 C C . THR A 1 83 ? 2.051 -22.5 -5.445 1 98.31 83 THR A C 1
ATOM 667 O O . THR A 1 83 ? 2.414 -23.656 -5.309 1 98.31 83 THR A O 1
ATOM 670 N N . ILE A 1 84 ? 1.08 -22.109 -6.32 1 97.62 84 ILE A N 1
ATOM 671 C CA . ILE A 1 84 ? 0.31 -23.078 -7.082 1 97.62 84 ILE A CA 1
ATOM 672 C C . ILE A 1 84 ? 0.478 -22.812 -8.578 1 97.62 84 ILE A C 1
ATOM 674 O O . ILE A 1 84 ? 0.364 -21.672 -9.031 1 97.62 84 ILE A O 1
ATOM 678 N N . GLU A 1 85 ? 0.749 -23.812 -9.336 1 96.31 85 GLU A N 1
ATOM 679 C CA . GLU A 1 85 ? 0.895 -23.734 -10.789 1 96.31 85 GLU A CA 1
ATOM 680 C C . GLU A 1 85 ? 0.377 -24.984 -11.469 1 96.31 85 GLU A C 1
ATOM 682 O O . GLU A 1 85 ? 0.602 -26.094 -10.984 1 96.31 85 GLU A O 1
ATOM 687 N N . LYS A 1 86 ? -0.381 -24.766 -12.523 1 94.5 86 LYS A N 1
ATOM 688 C CA . LYS A 1 86 ? -0.959 -25.922 -13.211 1 94.5 86 LYS A CA 1
ATOM 689 C C . LYS A 1 86 ? -0.24 -26.188 -14.523 1 94.5 86 LYS A C 1
ATOM 691 O O . LYS A 1 86 ? -0.294 -27.312 -15.047 1 94.5 86 LYS A O 1
ATOM 696 N N . TYR A 1 87 ? 0.439 -25.172 -15.078 1 94.25 87 TYR A N 1
ATOM 697 C CA . TYR A 1 87 ? 1.067 -25.312 -16.391 1 94.25 87 TYR A CA 1
ATOM 698 C C . TYR A 1 87 ? 2.373 -26.094 -16.281 1 94.25 87 TYR A C 1
ATOM 700 O O . TYR A 1 87 ? 3.398 -25.547 -15.867 1 94.25 87 TYR A O 1
ATOM 708 N N . GLU A 1 88 ? 2.447 -27.234 -16.844 1 95.38 88 GLU A N 1
ATOM 709 C CA . GLU A 1 88 ? 3.506 -28.219 -16.672 1 95.38 88 GLU A CA 1
ATOM 710 C C . GLU A 1 88 ? 4.84 -27.703 -17.188 1 95.38 88 GLU A C 1
ATOM 712 O O . GLU A 1 88 ? 5.898 -28.031 -16.641 1 95.38 88 GLU A O 1
ATOM 717 N N . LYS A 1 89 ? 4.797 -26.906 -18.234 1 94.81 89 LYS A N 1
ATOM 718 C CA . LYS A 1 89 ? 6.035 -26.453 -18.859 1 94.81 89 LYS A CA 1
ATOM 719 C C . LYS A 1 89 ? 6.758 -25.438 -17.984 1 94.81 89 LYS A C 1
ATOM 721 O O . LYS A 1 89 ? 7.977 -25.281 -18.094 1 94.81 89 LYS A O 1
ATOM 726 N N . ARG A 1 90 ? 6.027 -24.781 -17.109 1 95.31 90 ARG A N 1
ATOM 727 C CA . ARG A 1 90 ? 6.594 -23.719 -16.266 1 95.31 90 ARG A CA 1
ATOM 728 C C . ARG A 1 90 ? 7.16 -24.297 -14.977 1 95.31 90 ARG A C 1
ATOM 730 O O . ARG A 1 90 ? 8.109 -23.75 -14.414 1 95.31 90 ARG A O 1
ATOM 737 N N . ILE A 1 91 ? 6.711 -25.391 -14.523 1 97.5 91 ILE A N 1
ATOM 738 C CA . ILE A 1 91 ? 6.961 -25.953 -13.195 1 97.5 91 ILE A CA 1
ATOM 739 C C . ILE A 1 91 ? 8.438 -26.312 -13.062 1 97.5 91 ILE A C 1
ATOM 741 O O . ILE A 1 91 ? 9.102 -25.906 -12.109 1 97.5 91 ILE A O 1
ATOM 745 N N . PRO A 1 92 ? 9.016 -27.047 -14.055 1 97.94 92 PRO A N 1
ATOM 746 C CA . PRO A 1 92 ? 10.445 -27.359 -13.922 1 97.94 92 PRO A CA 1
ATOM 747 C C . PRO A 1 92 ? 11.32 -26.109 -13.938 1 97.94 92 PRO A C 1
ATOM 749 O O . PRO A 1 92 ? 12.344 -26.062 -13.25 1 97.94 92 PRO A O 1
ATOM 752 N N . ILE A 1 93 ? 10.945 -25.125 -14.695 1 97.94 93 ILE A N 1
ATOM 753 C CA . ILE A 1 93 ? 11.688 -23.875 -14.766 1 97.94 93 ILE A CA 1
ATOM 754 C C . ILE A 1 93 ? 11.625 -23.156 -13.414 1 97.94 93 ILE A C 1
ATOM 756 O O . ILE A 1 93 ? 12.633 -22.656 -12.922 1 97.94 93 ILE A O 1
ATOM 760 N N . ALA A 1 94 ? 10.469 -23.172 -12.781 1 98.31 94 ALA A N 1
ATOM 761 C CA . ALA A 1 94 ? 10.289 -22.547 -11.469 1 98.31 94 ALA A CA 1
ATOM 762 C C . ALA A 1 94 ? 11.164 -23.234 -10.422 1 98.31 94 ALA A C 1
ATOM 764 O O . ALA A 1 94 ? 11.859 -22.562 -9.648 1 98.31 94 ALA A O 1
ATOM 765 N N . ARG A 1 95 ? 11.18 -24.547 -10.398 1 98.5 95 ARG A N 1
ATOM 766 C CA . ARG A 1 95 ? 11.977 -25.281 -9.43 1 98.5 95 ARG A CA 1
ATOM 767 C C . ARG A 1 95 ? 13.461 -25.016 -9.609 1 98.5 95 ARG A C 1
ATOM 769 O O . ARG A 1 95 ? 14.195 -24.859 -8.633 1 98.5 95 ARG A O 1
ATOM 776 N N . GLU A 1 96 ? 13.867 -24.969 -10.836 1 98.44 96 GLU A N 1
ATOM 777 C CA . GLU A 1 96 ? 15.258 -24.641 -11.125 1 98.44 96 GLU A CA 1
ATOM 778 C C . GLU A 1 96 ? 15.602 -23.234 -10.625 1 98.44 96 GLU A C 1
ATOM 780 O O . GLU A 1 96 ? 16.672 -23.031 -10.039 1 98.44 96 GLU A O 1
ATOM 785 N N . ASN A 1 97 ? 14.688 -22.297 -10.844 1 98.62 97 ASN A N 1
ATOM 786 C CA . ASN A 1 97 ? 14.914 -20.938 -10.398 1 98.62 97 ASN A CA 1
ATOM 787 C C . ASN A 1 97 ? 14.961 -20.828 -8.875 1 98.62 97 ASN A C 1
ATOM 789 O O . ASN A 1 97 ? 15.766 -20.078 -8.32 1 98.62 97 ASN A O 1
ATOM 793 N N . PHE A 1 98 ? 14.078 -21.625 -8.172 1 98.69 98 PHE A N 1
ATOM 794 C CA . PHE A 1 98 ? 14.133 -21.656 -6.715 1 98.69 98 PHE A CA 1
ATOM 795 C C . PHE A 1 98 ? 15.508 -22.109 -6.234 1 98.69 98 PHE A C 1
ATOM 797 O O . PHE A 1 98 ? 16.047 -21.547 -5.273 1 98.69 98 PHE A O 1
ATOM 804 N N . SER A 1 99 ? 15.977 -23.125 -6.91 1 98.38 99 SER A N 1
ATOM 805 C CA . SER A 1 99 ? 17.281 -23.672 -6.555 1 98.38 99 SER A CA 1
ATOM 806 C C . SER A 1 99 ? 18.391 -22.656 -6.812 1 98.38 99 SER A C 1
ATOM 808 O O . SER A 1 99 ? 19.234 -22.422 -5.945 1 98.38 99 SER A O 1
ATOM 810 N N . ARG A 1 100 ? 18.375 -22.047 -7.977 1 97.88 100 ARG A N 1
ATOM 811 C CA . ARG A 1 100 ? 19.391 -21.062 -8.352 1 97.88 100 ARG A CA 1
ATOM 812 C C . ARG A 1 100 ? 19.391 -19.891 -7.387 1 97.88 100 ARG A C 1
ATOM 814 O O . ARG A 1 100 ? 20.438 -19.312 -7.098 1 97.88 100 ARG A O 1
ATOM 821 N N . ALA A 1 101 ? 18.234 -19.547 -6.914 1 98 101 ALA A N 1
ATOM 822 C CA . ALA A 1 101 ? 18.094 -18.406 -6.012 1 98 101 ALA A CA 1
ATOM 823 C C . ALA A 1 101 ? 18.328 -18.812 -4.562 1 98 101 ALA A C 1
ATOM 825 O O . ALA A 1 101 ? 18.266 -17.984 -3.656 1 98 101 ALA A O 1
ATOM 826 N N . ALA A 1 102 ? 18.531 -20.078 -4.297 1 97.75 102 ALA A N 1
ATOM 827 C CA . ALA A 1 102 ? 18.812 -20.641 -2.982 1 97.75 102 ALA A CA 1
ATOM 828 C C . ALA A 1 102 ? 17.656 -20.406 -2.023 1 97.75 102 ALA A C 1
ATOM 830 O O . ALA A 1 102 ? 17.859 -20.062 -0.859 1 97.75 102 ALA A O 1
ATOM 831 N N . VAL A 1 103 ? 16.391 -20.594 -2.572 1 98.06 103 VAL A N 1
ATOM 832 C CA . VAL A 1 103 ? 15.227 -20.359 -1.728 1 98.06 103 VAL A CA 1
ATOM 833 C C . VAL A 1 103 ? 14.297 -21.578 -1.795 1 98.06 103 VAL A C 1
ATOM 835 O O . VAL A 1 103 ? 13.133 -21.484 -1.392 1 98.06 103 VAL A O 1
ATOM 838 N N . ALA A 1 104 ? 14.742 -22.688 -2.32 1 98.06 104 ALA A N 1
ATOM 839 C CA . ALA A 1 104 ? 13.922 -23.875 -2.508 1 98.06 104 ALA A CA 1
ATOM 840 C C . ALA A 1 104 ? 13.383 -24.391 -1.173 1 98.06 104 ALA A C 1
ATOM 842 O O . ALA A 1 104 ? 12.312 -25 -1.118 1 98.06 104 ALA A O 1
ATOM 843 N N . ASP A 1 105 ? 14.078 -24.094 -0.115 1 97.5 105 ASP A N 1
ATOM 844 C CA . ASP A 1 105 ? 13.672 -24.578 1.206 1 97.5 105 ASP A CA 1
ATOM 845 C C . ASP A 1 105 ? 12.539 -23.719 1.773 1 97.5 105 ASP A C 1
ATOM 847 O O . ASP A 1 105 ? 11.859 -24.125 2.719 1 97.5 105 ASP A O 1
ATOM 851 N N . ARG A 1 106 ? 12.273 -22.547 1.221 1 98.06 106 ARG A N 1
ATOM 852 C CA . ARG A 1 106 ? 11.273 -21.609 1.747 1 98.06 106 ARG A CA 1
ATOM 853 C C . ARG A 1 106 ? 10.016 -21.609 0.882 1 98.06 106 ARG A C 1
ATOM 855 O O . ARG A 1 106 ? 9.008 -21 1.244 1 98.06 106 ARG A O 1
ATOM 862 N N . ILE A 1 107 ? 10.094 -22.266 -0.273 1 98.75 107 ILE A N 1
ATOM 863 C CA . ILE A 1 107 ? 9 -22.203 -1.229 1 98.75 107 ILE A CA 1
ATOM 864 C C . ILE A 1 107 ? 8.508 -23.609 -1.538 1 98.75 107 ILE A C 1
ATOM 866 O O . ILE A 1 107 ? 9.289 -24.484 -1.925 1 98.75 107 ILE A O 1
ATOM 870 N N . THR A 1 108 ? 7.293 -23.875 -1.328 1 98.69 108 THR A N 1
ATOM 871 C CA . THR A 1 108 ? 6.637 -25.109 -1.714 1 98.69 108 THR A CA 1
ATOM 872 C C . THR A 1 108 ? 5.746 -24.906 -2.936 1 98.69 108 THR A C 1
ATOM 874 O O . THR A 1 108 ? 4.836 -24.078 -2.91 1 98.69 108 THR A O 1
ATOM 877 N N . LEU A 1 109 ? 6.012 -25.625 -3.975 1 98.69 109 LEU A N 1
ATOM 878 C CA . LEU A 1 109 ? 5.215 -25.531 -5.191 1 98.69 109 LEU A CA 1
ATOM 879 C C . LEU A 1 109 ? 4.227 -26.688 -5.281 1 98.69 109 LEU A C 1
ATOM 881 O O . LEU A 1 109 ? 4.625 -27.859 -5.234 1 98.69 109 LEU A O 1
ATOM 885 N N . LEU A 1 110 ? 2.998 -26.375 -5.32 1 98.56 110 LEU A N 1
ATOM 886 C CA . LEU A 1 110 ? 1.937 -27.359 -5.516 1 98.56 110 LEU A CA 1
ATOM 887 C C . LEU A 1 110 ? 1.464 -27.359 -6.965 1 98.56 110 LEU A C 1
ATOM 889 O O . LEU A 1 110 ? 1.078 -26.328 -7.5 1 98.56 110 LEU A O 1
ATOM 893 N N . GLU A 1 111 ? 1.485 -28.547 -7.559 1 97.94 111 GLU A N 1
ATOM 894 C CA . GLU A 1 111 ? 1.119 -28.688 -8.961 1 97.94 111 GLU A CA 1
ATOM 895 C C . GLU A 1 111 ? -0.354 -29.062 -9.117 1 97.94 111 GLU A C 1
ATOM 897 O O . GLU A 1 111 ? -0.815 -30.047 -8.531 1 97.94 111 GLU A O 1
ATOM 902 N N . GLY A 1 112 ? -1.085 -28.219 -9.906 1 96.38 112 GLY A N 1
ATOM 903 C CA . GLY A 1 112 ? -2.475 -28.547 -10.172 1 96.38 112 GLY A CA 1
ATOM 904 C C . GLY A 1 112 ? -3.355 -27.328 -10.352 1 96.38 112 GLY A C 1
ATOM 905 O O . GLY A 1 112 ? -2.855 -26.203 -10.477 1 96.38 112 GLY A O 1
ATOM 906 N N . ASP A 1 113 ? -4.633 -27.578 -10.414 1 94.88 113 ASP A N 1
ATOM 907 C CA . ASP A 1 113 ? -5.613 -26.516 -10.562 1 94.88 113 ASP A CA 1
ATOM 908 C C . ASP A 1 113 ? -5.719 -25.688 -9.281 1 94.88 113 ASP A C 1
ATOM 910 O O . ASP A 1 113 ? -5.879 -26.234 -8.195 1 94.88 113 ASP A O 1
ATOM 914 N N . ALA A 1 114 ? -5.613 -24.438 -9.43 1 95 114 ALA A N 1
ATOM 915 C CA . ALA A 1 114 ? -5.555 -23.531 -8.289 1 95 114 ALA A CA 1
ATOM 916 C C . ALA A 1 114 ? -6.785 -23.703 -7.395 1 95 114 ALA A C 1
ATOM 918 O O . ALA A 1 114 ? -6.66 -23.828 -6.176 1 95 114 ALA A O 1
ATOM 919 N N . LEU A 1 115 ? -7.961 -23.672 -7.992 1 94.81 115 LEU A N 1
ATOM 920 C CA . LEU A 1 115 ? -9.188 -23.75 -7.211 1 94.81 115 LEU A CA 1
ATOM 921 C C . LEU A 1 115 ? -9.258 -25.062 -6.438 1 94.81 115 LEU A C 1
ATOM 923 O O . LEU A 1 115 ? -9.594 -25.078 -5.25 1 94.81 115 LEU A O 1
ATOM 927 N N . ASP A 1 116 ? -8.945 -26.172 -7.105 1 96.88 116 ASP A N 1
ATOM 928 C CA . ASP A 1 116 ? -8.953 -27.484 -6.461 1 96.88 116 ASP A CA 1
ATOM 929 C C . ASP A 1 116 ? -7.965 -27.531 -5.301 1 96.88 116 ASP A C 1
ATOM 931 O O . ASP A 1 116 ? -8.297 -28.016 -4.219 1 96.88 116 ASP A O 1
ATOM 935 N N . ILE A 1 117 ? -6.805 -27.031 -5.5 1 97.5 117 ILE A N 1
ATOM 936 C CA . ILE A 1 117 ? -5.77 -27.047 -4.477 1 97.5 117 ILE A CA 1
ATOM 937 C C . ILE A 1 117 ? -6.168 -26.141 -3.314 1 97.5 117 ILE A C 1
ATOM 939 O O . ILE A 1 117 ? -6.031 -26.531 -2.148 1 97.5 117 ILE A O 1
ATOM 943 N N . MET A 1 118 ? -6.672 -24.969 -3.604 1 97.31 118 MET A N 1
ATOM 944 C CA . MET A 1 118 ? -7.098 -24.047 -2.547 1 97.31 118 MET A CA 1
ATOM 945 C C . MET A 1 118 ? -8.148 -24.703 -1.654 1 97.31 118 MET A C 1
ATOM 947 O O . MET A 1 118 ? -8.141 -24.516 -0.437 1 97.31 118 MET A O 1
ATOM 951 N N . LYS A 1 119 ? -9.055 -25.469 -2.26 1 97.56 119 LYS A N 1
ATOM 952 C CA . LYS A 1 119 ? -10.102 -26.141 -1.505 1 97.56 119 LYS A CA 1
ATOM 953 C C . LYS A 1 119 ? -9.516 -27.141 -0.521 1 97.56 119 LYS A C 1
ATOM 955 O O . LYS A 1 119 ? -10.086 -27.391 0.544 1 97.56 119 LYS A O 1
ATOM 960 N N . SER A 1 120 ? -8.406 -27.625 -0.844 1 97.75 120 SER A N 1
ATOM 961 C CA . SER A 1 120 ? -7.809 -28.672 -0.034 1 97.75 120 SER A CA 1
ATOM 962 C C . SER A 1 120 ? -6.812 -28.094 0.971 1 97.75 120 SER A C 1
ATOM 964 O O . SER A 1 120 ? -6.363 -28.797 1.879 1 97.75 120 SER A O 1
ATOM 966 N N . LEU A 1 121 ? -6.43 -26.859 0.811 1 97.94 121 LEU A N 1
ATOM 967 C CA . LEU A 1 121 ? -5.449 -26.234 1.692 1 97.94 121 LEU A CA 1
ATOM 968 C C . LEU A 1 121 ? -6.082 -25.859 3.029 1 97.94 121 LEU A C 1
ATOM 970 O O . LEU A 1 121 ? -7.281 -25.562 3.094 1 97.94 121 LEU A O 1
ATOM 974 N N . GLU A 1 122 ? -5.262 -25.953 4.02 1 96.5 122 GLU A N 1
ATOM 975 C CA . GLU A 1 122 ? -5.633 -25.422 5.328 1 96.5 122 GLU A CA 1
ATOM 976 C C . GLU A 1 122 ? -4.926 -24.094 5.605 1 96.5 122 GLU A C 1
ATOM 978 O O . GLU A 1 122 ? -3.732 -23.953 5.332 1 96.5 122 GLU A O 1
ATOM 983 N N . GLY A 1 123 ? -5.672 -23.203 6.059 1 93.38 123 GLY A N 1
ATOM 984 C CA . GLY A 1 123 ? -5.098 -21.938 6.488 1 93.38 123 GLY A CA 1
ATOM 985 C C . GLY A 1 123 ? -4.668 -21.938 7.941 1 93.38 123 GLY A C 1
ATOM 986 O O . GLY A 1 123 ? -4.461 -23 8.531 1 93.38 123 GLY A O 1
ATOM 987 N N . PRO A 1 124 ? -4.477 -20.766 8.461 1 97.81 124 PRO A N 1
ATOM 988 C CA . PRO A 1 124 ? -4.637 -19.469 7.793 1 97.81 124 PRO A CA 1
ATOM 989 C C . PRO A 1 124 ? -3.354 -18.984 7.121 1 97.81 124 PRO A C 1
ATOM 991 O O . PRO A 1 124 ? -2.256 -19.391 7.512 1 97.81 124 PRO A O 1
ATOM 994 N N . PHE A 1 125 ? -3.381 -18.219 6.098 1 98.81 125 PHE A N 1
ATOM 995 C CA . PHE A 1 125 ? -2.287 -17.484 5.473 1 98.81 125 PHE A CA 1
ATOM 996 C C . PHE A 1 125 ? -2.342 -16.016 5.848 1 98.81 125 PHE A C 1
ATOM 998 O O . PHE A 1 125 ? -3.422 -15.422 5.898 1 98.81 125 PHE A O 1
ATOM 1005 N N . ASP A 1 126 ? -1.183 -15.445 6.113 1 98.75 126 ASP A N 1
ATOM 1006 C CA . ASP A 1 126 ? -1.093 -14.039 6.48 1 98.75 126 ASP A CA 1
ATOM 1007 C C . ASP A 1 126 ? -1.192 -13.141 5.25 1 98.75 126 ASP A C 1
ATOM 1009 O O . ASP A 1 126 ? -1.521 -11.961 5.363 1 98.75 126 ASP A O 1
ATOM 1013 N N . PHE A 1 127 ? -0.797 -13.727 4.148 1 98.88 127 PHE A N 1
ATOM 1014 C CA . PHE A 1 127 ? -0.713 -12.984 2.898 1 98.88 127 PHE A CA 1
ATOM 1015 C C . PHE A 1 127 ? -1.046 -13.883 1.712 1 98.88 127 PHE A C 1
ATOM 1017 O O . PHE A 1 127 ? -0.519 -14.984 1.598 1 98.88 127 PHE A O 1
ATOM 1024 N N . ILE A 1 128 ? -1.947 -13.461 0.907 1 98.62 128 ILE A N 1
ATOM 1025 C CA . ILE A 1 128 ? -2.293 -14.18 -0.317 1 98.62 128 ILE A CA 1
ATOM 1026 C C . ILE A 1 128 ? -2.062 -13.273 -1.525 1 98.62 128 ILE A C 1
ATOM 1028 O O . ILE A 1 128 ? -2.562 -12.148 -1.568 1 98.62 128 ILE A O 1
ATOM 1032 N N . PHE A 1 129 ? -1.264 -13.719 -2.449 1 98.12 129 PHE A N 1
ATOM 1033 C CA . PHE A 1 129 ? -0.953 -13 -3.68 1 98.12 129 PHE A CA 1
ATOM 1034 C C . PHE A 1 129 ? -1.583 -13.695 -4.883 1 98.12 129 PHE A C 1
ATOM 1036 O O . PHE A 1 129 ? -1.187 -14.805 -5.246 1 98.12 129 PHE A O 1
ATOM 1043 N N . MET A 1 130 ? -2.541 -13.031 -5.457 1 94.94 130 MET A N 1
ATOM 1044 C CA . MET A 1 130 ? -3.225 -13.562 -6.633 1 94.94 130 MET A CA 1
ATOM 1045 C C . MET A 1 130 ? -2.648 -12.969 -7.914 1 94.94 130 MET A C 1
ATOM 1047 O O . MET A 1 130 ? -2.836 -11.789 -8.195 1 94.94 130 MET A O 1
ATOM 1051 N N . ASP A 1 131 ? -1.966 -13.695 -8.648 1 85.12 131 ASP A N 1
ATOM 1052 C CA . ASP A 1 131 ? -1.307 -13.305 -9.891 1 85.12 131 ASP A CA 1
ATOM 1053 C C . ASP A 1 131 ? -1.749 -14.195 -11.047 1 85.12 131 ASP A C 1
ATOM 1055 O O . ASP A 1 131 ? -0.961 -14.484 -11.953 1 85.12 131 ASP A O 1
ATOM 1059 N N . ALA A 1 132 ? -2.943 -14.68 -11.008 1 68.31 132 ALA A N 1
ATOM 1060 C CA . ALA A 1 132 ? -3.402 -15.711 -11.938 1 68.31 132 ALA A CA 1
ATOM 1061 C C . ALA A 1 132 ? -4.117 -15.086 -13.133 1 68.31 132 ALA A C 1
ATOM 1063 O O . ALA A 1 132 ? -4.133 -13.859 -13.289 1 68.31 132 ALA A O 1
ATOM 1064 N N . ALA A 1 133 ? -4.504 -15.969 -13.875 1 60.28 133 ALA A N 1
ATOM 1065 C CA . ALA A 1 133 ? -5.219 -15.633 -15.102 1 60.28 133 ALA A CA 1
ATOM 1066 C C . ALA A 1 133 ? -6.461 -14.797 -14.797 1 60.28 133 ALA A C 1
ATOM 1068 O O . ALA A 1 133 ? -7.211 -15.102 -13.867 1 60.28 133 ALA A O 1
ATOM 1069 N N . LYS A 1 134 ? -6.586 -13.641 -15.383 1 60.22 134 LYS A N 1
ATOM 1070 C CA . LYS A 1 134 ? -7.492 -12.508 -15.266 1 60.22 134 LYS A CA 1
ATOM 1071 C C . LYS A 1 134 ? -8.93 -12.969 -15.07 1 60.22 134 LYS A C 1
ATOM 1073 O O . LYS A 1 134 ? -9.656 -12.438 -14.219 1 60.22 134 LYS A O 1
ATOM 1078 N N . GLY A 1 135 ? -9.352 -13.945 -15.633 1 62.72 135 GLY A N 1
ATOM 1079 C CA . GLY A 1 135 ? -10.781 -14.203 -15.688 1 62.72 135 GLY A CA 1
ATOM 1080 C C . GLY A 1 135 ? -11.25 -15.164 -14.609 1 62.72 135 GLY A C 1
ATOM 1081 O O . GLY A 1 135 ? -12.453 -15.391 -14.461 1 62.72 135 GLY A O 1
ATOM 1082 N N . GLN A 1 136 ? -10.375 -15.453 -13.633 1 80.75 136 GLN A N 1
ATOM 1083 C CA . GLN A 1 136 ? -10.812 -16.5 -12.719 1 80.75 136 GLN A CA 1
ATOM 1084 C C . GLN A 1 136 ? -10.797 -16.016 -11.273 1 80.75 136 GLN A C 1
ATOM 1086 O O . GLN A 1 136 ? -11.1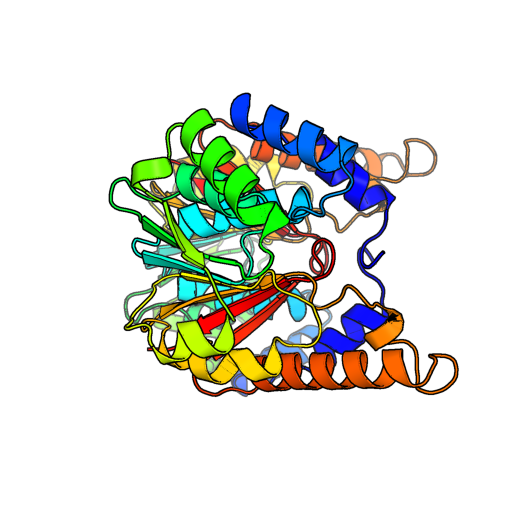41 -16.781 -10.359 1 80.75 136 GLN A O 1
ATOM 1091 N N . TYR A 1 137 ? -10.531 -14.82 -11.031 1 87.81 137 TYR A N 1
ATOM 1092 C CA . TYR A 1 137 ? -10.359 -14.297 -9.68 1 87.81 137 TYR A CA 1
ATOM 1093 C C . TYR A 1 137 ? -11.633 -14.477 -8.859 1 87.81 137 TYR A C 1
ATOM 1095 O O . TYR A 1 137 ? -11.578 -14.859 -7.691 1 87.81 137 TYR A O 1
ATOM 1103 N N . ILE A 1 138 ? -12.742 -14.281 -9.508 1 89.94 138 ILE A N 1
ATOM 1104 C CA . ILE A 1 138 ? -14.016 -14.297 -8.797 1 89.94 138 ILE A CA 1
ATOM 1105 C C . ILE A 1 138 ? -14.266 -15.688 -8.219 1 89.94 138 ILE A C 1
ATOM 1107 O O . ILE A 1 138 ? -14.867 -15.828 -7.148 1 89.94 138 ILE A O 1
ATOM 1111 N N . HIS A 1 139 ? -13.766 -16.672 -8.867 1 91.31 139 HIS A N 1
ATOM 1112 C CA . HIS A 1 139 ? -13.977 -18.047 -8.422 1 91.31 139 HIS A CA 1
ATOM 1113 C C . HIS A 1 139 ? -13.023 -18.391 -7.277 1 91.31 139 HIS A C 1
ATOM 1115 O O . HIS A 1 139 ? -13.32 -19.281 -6.473 1 91.31 139 HIS A O 1
ATOM 1121 N N . TYR A 1 140 ? -11.93 -17.672 -7.184 1 94.25 140 TYR A N 1
ATOM 1122 C CA . TYR A 1 140 ? -10.93 -17.938 -6.156 1 94.25 140 TYR A CA 1
ATOM 1123 C C . TYR A 1 140 ? -11.258 -17.203 -4.867 1 94.25 140 TYR A C 1
ATOM 1125 O O . TYR A 1 140 ? -10.766 -17.547 -3.793 1 94.25 140 TYR A O 1
ATOM 1133 N N . LEU A 1 141 ? -12.07 -16.172 -4.988 1 95.5 141 LEU A N 1
ATOM 1134 C CA . LEU A 1 141 ? -12.242 -15.195 -3.916 1 95.5 141 LEU A CA 1
ATOM 1135 C C . LEU A 1 141 ? -12.781 -15.867 -2.654 1 95.5 141 LEU A C 1
ATOM 1137 O O . LEU A 1 141 ? -12.234 -15.672 -1.564 1 95.5 141 LEU A O 1
ATOM 1141 N N . PRO A 1 142 ? -13.844 -16.766 -2.736 1 96.5 142 PRO A N 1
ATOM 1142 C CA . PRO A 1 142 ? -14.344 -17.391 -1.512 1 96.5 142 PRO A CA 1
ATOM 1143 C C . PRO A 1 142 ? -13.273 -18.219 -0.792 1 96.5 142 PRO A C 1
ATOM 1145 O O . PRO A 1 142 ? -13.156 -18.156 0.435 1 96.5 142 PRO A O 1
ATOM 1148 N N . GLU A 1 143 ? -12.477 -18.969 -1.531 1 97.31 143 GLU A N 1
ATOM 1149 C CA . GLU A 1 143 ? -11.406 -19.75 -0.932 1 97.31 143 GLU A CA 1
ATOM 1150 C C . GLU A 1 143 ? -10.297 -18.859 -0.393 1 97.31 143 GLU A C 1
ATOM 1152 O O . GLU A 1 143 ? -9.703 -19.156 0.647 1 97.31 143 GLU A O 1
ATOM 1157 N N . ALA A 1 144 ? -9.992 -17.781 -1.122 1 97.25 144 ALA A N 1
ATOM 1158 C CA . ALA A 1 144 ? -8.977 -16.828 -0.65 1 97.25 144 ALA A CA 1
ATOM 1159 C C . ALA A 1 144 ? -9.359 -16.25 0.709 1 97.25 144 ALA A C 1
ATOM 1161 O O . ALA A 1 144 ? -8.523 -16.188 1.615 1 97.25 144 ALA A O 1
ATOM 1162 N N . ILE A 1 145 ? -10.633 -15.883 0.834 1 97.5 145 ILE A N 1
ATOM 1163 C CA . ILE A 1 145 ? -11.117 -15.305 2.084 1 97.5 145 ILE A CA 1
ATOM 1164 C C . ILE A 1 145 ? -11.07 -16.359 3.189 1 97.5 145 ILE A C 1
ATOM 1166 O O . ILE A 1 145 ? -10.617 -16.078 4.305 1 97.5 145 ILE A O 1
ATOM 1170 N N . ARG A 1 146 ? -11.469 -17.594 2.875 1 97.69 146 ARG A N 1
ATOM 1171 C CA . ARG A 1 146 ? -11.469 -18.688 3.84 1 97.69 146 ARG A CA 1
ATOM 1172 C C . ARG A 1 146 ? -10.062 -18.953 4.355 1 97.69 146 ARG A C 1
ATOM 1174 O O . ARG A 1 146 ? -9.875 -19.25 5.539 1 97.69 146 ARG A O 1
ATOM 1181 N N . LEU A 1 147 ? -9.109 -18.859 3.557 1 98.56 147 LEU A N 1
ATOM 1182 C CA . LEU A 1 147 ? -7.73 -19.234 3.865 1 98.56 147 LEU A CA 1
ATOM 1183 C C . LEU A 1 147 ? -6.988 -18.062 4.512 1 98.56 147 LEU A C 1
ATOM 1185 O O . LEU A 1 147 ? -5.91 -18.25 5.082 1 98.56 147 LEU A O 1
ATOM 1189 N N . LEU A 1 148 ? -7.547 -16.859 4.406 1 98.5 148 LEU A N 1
ATOM 1190 C CA . LEU A 1 148 ? -6.887 -15.648 4.883 1 98.5 148 LEU A CA 1
ATOM 1191 C C . LEU A 1 148 ? -7.023 -15.516 6.395 1 98.5 148 LEU A C 1
ATOM 1193 O O . LEU A 1 148 ? -8.117 -15.68 6.941 1 98.5 148 LEU A O 1
ATOM 1197 N N . ALA A 1 149 ? -5.945 -15.266 7.141 1 98.31 149 ALA A N 1
ATOM 1198 C CA . ALA A 1 149 ? -5.949 -15.031 8.578 1 98.31 149 ALA A CA 1
ATOM 1199 C C . ALA A 1 149 ? -6.672 -13.727 8.922 1 98.31 149 ALA A C 1
ATOM 1201 O O . ALA A 1 149 ? -6.781 -12.836 8.078 1 98.31 149 ALA A O 1
ATOM 1202 N N . PRO A 1 150 ? -7.219 -13.656 10.164 1 97.12 150 PRO A N 1
ATOM 1203 C CA . PRO A 1 150 ? -7.613 -12.312 10.594 1 97.12 150 PRO A CA 1
ATOM 1204 C C . PRO A 1 150 ? -6.488 -11.289 10.445 1 97.12 150 PRO A C 1
ATOM 1206 O O . PRO A 1 150 ? -5.336 -11.586 10.773 1 97.12 150 PRO A O 1
ATOM 1209 N N . GLU A 1 151 ? -6.801 -10.195 9.828 1 97.06 151 GLU A N 1
ATOM 1210 C CA . GLU A 1 151 ? -5.852 -9.117 9.57 1 97.06 151 GLU A CA 1
ATOM 1211 C C . GLU A 1 151 ? -4.867 -9.5 8.469 1 97.06 151 GLU A C 1
ATOM 1213 O O . GLU A 1 151 ? -3.83 -8.859 8.305 1 97.06 151 GLU A O 1
ATOM 1218 N N . GLY A 1 152 ? -5.172 -10.656 7.82 1 98.56 152 GLY A N 1
ATOM 1219 C CA . GLY A 1 152 ? -4.383 -11.031 6.66 1 98.56 152 GLY A CA 1
ATOM 1220 C C . GLY A 1 152 ? -4.57 -10.102 5.477 1 98.56 152 GLY A C 1
ATOM 1221 O O . GLY A 1 152 ? -5.523 -9.32 5.445 1 98.56 152 GLY A O 1
ATOM 1222 N N . VAL A 1 153 ? -3.662 -10.195 4.535 1 98.81 153 VAL A N 1
ATOM 1223 C CA . VAL A 1 153 ? -3.682 -9.281 3.395 1 98.81 153 VAL A CA 1
ATOM 1224 C C . VAL A 1 153 ? -3.848 -10.078 2.102 1 98.81 153 VAL A C 1
ATOM 1226 O O . VAL A 1 153 ? -3.186 -11.102 1.906 1 98.81 153 VAL A O 1
ATOM 1229 N N . LEU A 1 154 ? -4.789 -9.688 1.281 1 98.5 154 LEU A N 1
ATOM 1230 C CA . LEU A 1 154 ? -5.004 -10.219 -0.061 1 98.5 154 LEU A CA 1
ATOM 1231 C C . LEU A 1 154 ? -4.629 -9.188 -1.12 1 98.5 154 LEU A C 1
ATOM 1233 O O . LEU A 1 154 ? -5.184 -8.086 -1.145 1 98.5 154 LEU A O 1
ATOM 1237 N N . MET A 1 155 ? -3.631 -9.484 -1.925 1 98 155 MET A N 1
ATOM 1238 C CA . MET A 1 155 ? -3.217 -8.625 -3.029 1 98 155 MET A CA 1
ATOM 1239 C C . MET A 1 155 ? -3.488 -9.297 -4.371 1 98 155 MET A C 1
ATOM 1241 O O . MET A 1 155 ? -2.973 -10.383 -4.645 1 98 155 MET A O 1
ATOM 1245 N N . SER A 1 156 ? -4.301 -8.672 -5.199 1 95.69 156 SER A N 1
ATOM 1246 C CA . SER A 1 156 ? -4.594 -9.156 -6.543 1 95.69 156 SER A CA 1
ATOM 1247 C C . SER A 1 156 ? -3.973 -8.258 -7.602 1 95.69 156 SER A C 1
ATOM 1249 O O . SER A 1 156 ? -4.219 -7.047 -7.617 1 95.69 156 SER A O 1
ATOM 1251 N N . ASP A 1 157 ? -3.248 -8.82 -8.461 1 92.38 157 ASP A N 1
ATOM 1252 C CA . ASP A 1 157 ? -2.6 -8.078 -9.539 1 92.38 157 ASP A CA 1
ATOM 1253 C C . ASP A 1 157 ? -3.443 -8.102 -10.812 1 92.38 157 ASP A C 1
ATOM 1255 O O . ASP A 1 157 ? -4.457 -8.797 -10.875 1 92.38 157 ASP A O 1
ATOM 1259 N N . ASN A 1 158 ? -3.203 -7.172 -11.805 1 88.69 158 ASN A N 1
ATOM 1260 C CA . ASN A 1 158 ? -3.775 -7.102 -13.148 1 88.69 158 ASN A CA 1
ATOM 1261 C C . ASN A 1 158 ? -5.277 -6.844 -13.102 1 88.69 158 ASN A C 1
ATOM 1263 O O . ASN A 1 158 ? -6.023 -7.336 -13.953 1 88.69 158 ASN A O 1
ATOM 1267 N N . VAL A 1 159 ? -5.723 -6.141 -12.156 1 88.56 159 VAL A N 1
ATOM 1268 C CA . VAL A 1 159 ? -7.164 -6.035 -11.953 1 88.56 159 VAL A CA 1
ATOM 1269 C C . VAL A 1 159 ? -7.73 -4.922 -12.836 1 88.56 159 VAL A C 1
ATOM 1271 O O . VAL A 1 159 ? -8.945 -4.781 -12.969 1 88.56 159 VAL A O 1
ATOM 1274 N N . LEU A 1 160 ? -6.816 -4.082 -13.414 1 82.31 160 LEU A N 1
ATOM 1275 C CA . LEU A 1 160 ? -7.289 -3.016 -14.289 1 82.31 160 LEU A CA 1
ATOM 1276 C C . LEU A 1 160 ? -6.766 -3.205 -15.711 1 82.31 160 LEU A C 1
ATOM 1278 O O . LEU A 1 160 ? -6.785 -2.27 -16.516 1 82.31 160 LEU A O 1
ATOM 1282 N N . GLN A 1 161 ? -5.965 -4.246 -15.992 1 67.62 161 GLN A N 1
ATOM 1283 C CA . GLN A 1 161 ? -5.289 -4.523 -17.25 1 67.62 161 GLN A CA 1
ATOM 1284 C C . GLN A 1 161 ? -6.238 -4.355 -18.438 1 67.62 161 GLN A C 1
ATOM 1286 O O . GLN A 1 161 ? -5.832 -3.893 -19.5 1 67.62 161 GLN A O 1
ATOM 1291 N N . ASP A 1 162 ? -7.277 -4.965 -18.438 1 57.56 162 ASP A N 1
ATOM 1292 C CA . ASP A 1 162 ? -8.094 -4.863 -19.656 1 57.56 162 ASP A CA 1
ATOM 1293 C C . ASP A 1 162 ? -8.82 -3.52 -19.703 1 57.56 162 ASP A C 1
ATOM 1295 O O . ASP A 1 162 ? -9.922 -3.379 -19.172 1 57.56 162 ASP A O 1
ATOM 1299 N N . GLY A 1 163 ? -8.055 -2.369 -19.406 1 52.62 163 GLY A N 1
ATOM 1300 C CA . GLY A 1 163 ? -8.578 -1.021 -19.547 1 52.62 163 GLY A CA 1
ATOM 1301 C C . GLY A 1 163 ? -9.945 -0.978 -20.219 1 52.62 163 GLY A C 1
ATOM 1302 O O . GLY A 1 163 ? -10.586 0.074 -20.25 1 52.62 163 GLY A O 1
ATOM 1303 N N . ASP A 1 164 ? -10.078 -1.855 -21.109 1 47.88 164 ASP A N 1
ATOM 1304 C CA . ASP A 1 164 ? -11.422 -1.901 -21.656 1 47.88 164 ASP A CA 1
ATOM 1305 C C . ASP A 1 164 ? -12.453 -2.254 -20.594 1 47.88 164 ASP A C 1
ATOM 1307 O O . ASP A 1 164 ? -13.641 -2.412 -20.891 1 47.88 164 ASP A O 1
ATOM 1311 N N . VAL A 1 165 ? -12.055 -2.721 -19.516 1 46.09 165 VAL A N 1
ATOM 1312 C CA . VAL A 1 165 ? -13.094 -2.898 -18.516 1 46.09 165 VAL A CA 1
ATOM 1313 C C . VAL A 1 165 ? -13.984 -1.656 -18.469 1 46.09 165 VAL A C 1
ATOM 1315 O O . VAL A 1 165 ? -15.164 -1.741 -18.109 1 46.09 165 VAL A O 1
ATOM 1318 N N . ILE A 1 166 ? -13.305 -0.481 -18.797 1 43.5 166 ILE A N 1
ATOM 1319 C CA . ILE A 1 166 ? -14.023 0.788 -18.891 1 43.5 166 ILE A CA 1
ATOM 1320 C C . ILE A 1 166 ? -14.641 0.93 -20.281 1 43.5 166 ILE A C 1
ATOM 1322 O O . ILE A 1 166 ? -15.43 1.849 -20.531 1 43.5 166 ILE A O 1
ATOM 1326 N N . GLU A 1 167 ? -13.969 0.446 -21.328 1 42 167 GLU A N 1
ATOM 1327 C CA . GLU A 1 167 ? -14.617 0.712 -22.609 1 42 167 GLU A CA 1
ATOM 1328 C C . GLU A 1 167 ? -16.016 0.096 -22.656 1 42 167 GLU A C 1
ATOM 1330 O O . GLU A 1 167 ? -16.219 -1.011 -22.172 1 42 167 GLU A O 1
ATOM 1335 N N . SER A 1 168 ? -16.984 0.914 -22.766 1 36.81 168 SER A N 1
ATOM 1336 C CA . SER A 1 168 ? -18.391 0.589 -22.953 1 36.81 168 SER A CA 1
ATOM 1337 C C . SER A 1 168 ? -18.562 -0.632 -23.859 1 36.81 168 SER A C 1
ATOM 1339 O O . SER A 1 168 ? -17.672 -0.958 -24.641 1 36.81 168 SER A O 1
ATOM 1341 N N . ARG A 1 169 ? -19.734 -1.358 -23.797 1 38.97 169 ARG A N 1
ATOM 1342 C CA . ARG A 1 169 ? -20.391 -2.473 -24.469 1 38.97 169 ARG A CA 1
ATOM 1343 C C . ARG A 1 169 ? -20.094 -2.471 -25.953 1 38.97 169 ARG A C 1
ATOM 1345 O O . ARG A 1 169 ? -20.406 -3.428 -26.672 1 38.97 169 ARG A O 1
ATOM 1352 N N . PHE A 1 170 ? -19.875 -1.412 -26.422 1 34.94 170 PHE A N 1
ATOM 1353 C CA . PHE A 1 170 ? -20.109 -1.52 -27.859 1 34.94 170 PHE A CA 1
ATOM 1354 C C . PHE A 1 170 ? -18.922 -2.186 -28.562 1 34.94 170 PHE A C 1
ATOM 1356 O O . PHE A 1 170 ? -19.062 -2.686 -29.672 1 34.94 170 PHE A O 1
ATOM 1363 N N . ALA A 1 171 ? -17.719 -1.729 -28.406 1 40 171 ALA A N 1
ATOM 1364 C CA . ALA A 1 171 ? -16.812 -2.232 -29.422 1 40 171 ALA A CA 1
ATOM 1365 C C . ALA A 1 171 ? -16.234 -3.592 -29.031 1 40 171 ALA A C 1
ATOM 1367 O O . ALA A 1 171 ? -15.344 -4.113 -29.703 1 40 171 ALA A O 1
ATOM 1368 N N . VAL A 1 172 ? -16.188 -3.977 -27.719 1 44.69 172 VAL A N 1
ATOM 1369 C CA . VAL A 1 172 ? -15.383 -5.148 -27.406 1 44.69 172 VAL A CA 1
ATOM 1370 C C . VAL A 1 172 ? -16.078 -6.406 -27.922 1 44.69 172 VAL A C 1
ATOM 1372 O O . VAL A 1 172 ? -17.297 -6.547 -27.812 1 44.69 172 VAL A O 1
ATOM 1375 N N . GLU A 1 173 ? -15.375 -7.176 -28.625 1 46.78 173 GLU A N 1
ATOM 1376 C CA . GLU A 1 173 ? -15.812 -8.508 -29.031 1 46.78 173 GLU A CA 1
ATOM 1377 C C . GLU A 1 173 ? -16.406 -9.281 -27.844 1 46.78 173 GLU A C 1
ATOM 1379 O O . GLU A 1 173 ? -16.109 -8.977 -26.688 1 46.78 173 GLU A O 1
ATOM 1384 N N . ARG A 1 174 ? -17.328 -10.117 -28.031 1 47.53 174 ARG A N 1
ATOM 1385 C CA . ARG A 1 174 ? -18.156 -10.914 -27.141 1 47.53 174 ARG A CA 1
ATOM 1386 C C . ARG A 1 174 ? -17.328 -11.477 -25.984 1 47.53 174 ARG A C 1
ATOM 1388 O O . ARG A 1 174 ? -17.766 -11.469 -24.828 1 47.53 174 ARG A O 1
ATOM 1395 N N . ARG A 1 175 ? -16.125 -12.102 -26.188 1 45.22 175 ARG A N 1
ATOM 1396 C CA . ARG A 1 175 ? -15.281 -12.766 -25.203 1 45.22 175 ARG A CA 1
ATOM 1397 C C . ARG A 1 175 ? -14.727 -11.758 -24.188 1 45.22 175 ARG A C 1
ATOM 1399 O O . ARG A 1 175 ? -14.641 -12.047 -23 1 45.22 175 ARG A O 1
ATOM 1406 N N . ASN A 1 176 ? -14.367 -10.523 -24.672 1 57.59 176 ASN A N 1
ATOM 1407 C CA . ASN A 1 176 ? -13.773 -9.477 -23.844 1 57.59 176 ASN A CA 1
ATOM 1408 C C . ASN A 1 176 ? -14.805 -8.867 -22.891 1 57.59 176 ASN A C 1
ATOM 1410 O O . ASN A 1 176 ? -14.453 -8.438 -21.797 1 57.59 176 ASN A O 1
ATOM 1414 N N . ARG A 1 177 ? -16.047 -9.172 -23.234 1 62.03 177 ARG A N 1
ATOM 1415 C CA . ARG A 1 177 ? -17.125 -8.625 -22.422 1 62.03 177 ARG A CA 1
ATOM 1416 C C . ARG A 1 177 ? -17.297 -9.422 -21.125 1 62.03 177 ARG A C 1
ATOM 1418 O O . ARG A 1 177 ? -17.5 -8.844 -20.062 1 62.03 177 ARG A O 1
ATOM 1425 N N . THR A 1 178 ? -17.078 -10.75 -21.297 1 68.5 178 THR A N 1
ATOM 1426 C CA . THR A 1 178 ? -17.266 -11.609 -20.125 1 68.5 178 THR A CA 1
ATOM 1427 C C . THR A 1 178 ? -16.156 -11.383 -19.109 1 68.5 178 THR A C 1
ATOM 1429 O O . THR A 1 178 ? -16.422 -11.305 -17.906 1 68.5 178 THR A O 1
ATOM 1432 N N . ILE A 1 179 ? -14.922 -11.219 -19.578 1 70.38 179 ILE A N 1
ATOM 1433 C CA . ILE A 1 179 ? -13.781 -11.016 -18.703 1 70.38 179 ILE A CA 1
ATOM 1434 C C . ILE A 1 179 ? -13.938 -9.695 -17.953 1 70.38 179 ILE A C 1
ATOM 1436 O O . ILE A 1 179 ? -13.688 -9.625 -16.75 1 70.38 179 ILE A O 1
ATOM 1440 N N . HIS A 1 180 ? -14.453 -8.82 -18.703 1 75.31 180 HIS A N 1
ATOM 1441 C CA . HIS A 1 180 ? -14.648 -7.5 -18.125 1 75.31 180 HIS A CA 1
ATOM 1442 C C . HIS A 1 180 ? -15.742 -7.527 -17.062 1 75.31 180 HIS A C 1
ATOM 1444 O O . HIS A 1 180 ? -15.586 -6.938 -15.984 1 75.31 180 HIS A O 1
ATOM 1450 N N . SER A 1 181 ? -16.734 -8.234 -17.391 1 82.75 181 SER A N 1
ATOM 1451 C CA . SER A 1 181 ? -17.844 -8.328 -16.438 1 82.75 181 SER A CA 1
ATOM 1452 C C . SER A 1 181 ? -17.422 -9.07 -15.18 1 82.75 181 SER A C 1
ATOM 1454 O O . SER A 1 181 ? -17.797 -8.68 -14.07 1 82.75 181 SER A O 1
ATOM 1456 N N . ARG A 1 182 ? -16.641 -10.062 -15.297 1 83.06 182 ARG A N 1
ATOM 1457 C CA . ARG A 1 182 ? -16.188 -10.852 -14.156 1 83.06 182 ARG A CA 1
ATOM 1458 C C . ARG A 1 182 ? -15.242 -10.039 -13.281 1 83.06 182 ARG A C 1
ATOM 1460 O O . ARG A 1 182 ? -15.289 -10.141 -12.047 1 83.06 182 ARG A O 1
ATOM 1467 N N . MET A 1 183 ? -14.43 -9.266 -13.914 1 87.81 183 MET A N 1
ATOM 1468 C CA . MET A 1 183 ? -13.5 -8.438 -13.148 1 87.81 183 MET A CA 1
ATOM 1469 C C . MET A 1 183 ? -14.242 -7.348 -12.391 1 87.81 183 MET A C 1
ATOM 1471 O O . MET A 1 183 ? -13.922 -7.059 -11.234 1 87.81 183 MET A O 1
ATOM 1475 N N . ARG A 1 184 ? -15.219 -6.773 -13 1 88.06 184 ARG A N 1
ATOM 1476 C CA . ARG A 1 184 ? -16.047 -5.781 -12.32 1 88.06 184 ARG A CA 1
ATOM 1477 C C . ARG A 1 184 ? -16.75 -6.387 -11.109 1 88.06 184 ARG A C 1
ATOM 1479 O O . ARG A 1 184 ? -16.812 -5.762 -10.047 1 88.06 184 ARG A O 1
ATOM 1486 N N . GLU A 1 185 ? -17.219 -7.562 -11.375 1 91.19 185 GLU A N 1
ATOM 1487 C CA . GLU A 1 185 ? -17.859 -8.273 -10.273 1 91.19 185 GLU A CA 1
ATOM 1488 C C . GLU A 1 185 ? -16.859 -8.562 -9.156 1 91.19 185 GLU A C 1
ATOM 1490 O O . GLU A 1 185 ? -17.188 -8.438 -7.973 1 91.19 185 GLU A O 1
ATOM 1495 N N . TYR A 1 186 ? -15.711 -8.992 -9.5 1 93.06 186 TYR A N 1
ATOM 1496 C CA . TYR A 1 186 ? -14.656 -9.281 -8.539 1 93.06 186 TYR A CA 1
ATOM 1497 C C . TYR A 1 186 ? -14.336 -8.047 -7.699 1 93.06 186 TYR A C 1
ATOM 1499 O O . TYR A 1 186 ? -14.312 -8.117 -6.469 1 93.06 186 TYR A O 1
ATOM 1507 N N . LEU A 1 187 ? -14.156 -6.895 -8.367 1 93.56 187 LEU A N 1
ATOM 1508 C CA . LEU A 1 187 ? -13.805 -5.656 -7.676 1 93.56 187 LEU A CA 1
ATOM 1509 C C . LEU A 1 187 ? -14.953 -5.184 -6.789 1 93.56 187 LEU A C 1
ATOM 1511 O O . LEU A 1 187 ? -14.719 -4.707 -5.676 1 93.56 187 LEU A O 1
ATOM 1515 N N . TYR A 1 188 ? -16.109 -5.34 -7.293 1 94.69 188 TYR A N 1
ATOM 1516 C CA . TYR A 1 188 ? -17.281 -4.98 -6.5 1 94.69 188 TYR A CA 1
ATOM 1517 C C . TYR A 1 188 ? -17.375 -5.828 -5.238 1 94.69 188 TYR A C 1
ATOM 1519 O O . TYR A 1 188 ? -17.609 -5.309 -4.148 1 94.69 188 TYR A O 1
ATOM 1527 N N . GLU A 1 189 ? -17.156 -7.137 -5.383 1 95.19 189 GLU A N 1
ATOM 1528 C CA . GLU A 1 189 ? -17.234 -8.047 -4.246 1 95.19 189 GLU A CA 1
ATOM 1529 C C . GLU A 1 189 ? -16.141 -7.734 -3.219 1 95.19 189 GLU A C 1
ATOM 1531 O O . GLU A 1 189 ? -16.391 -7.801 -2.012 1 95.19 189 GLU A O 1
ATOM 1536 N N . LEU A 1 190 ? -14.984 -7.426 -3.688 1 96.38 190 LEU A N 1
ATOM 1537 C CA . LEU A 1 190 ? -13.906 -7.051 -2.775 1 96.38 190 LEU A CA 1
ATOM 1538 C C . LEU A 1 190 ? -14.273 -5.809 -1.974 1 96.38 190 LEU A C 1
ATOM 1540 O O . LEU A 1 190 ? -14.141 -5.793 -0.748 1 96.38 190 LEU A O 1
ATOM 1544 N N . LYS A 1 191 ? -14.766 -4.812 -2.682 1 95.62 191 LYS A N 1
ATOM 1545 C CA . LYS A 1 191 ? -15.008 -3.498 -2.092 1 95.62 191 LYS A CA 1
ATOM 1546 C C . LYS A 1 191 ? -16.234 -3.529 -1.177 1 95.62 191 LYS A C 1
ATOM 1548 O O . LYS A 1 191 ? -16.297 -2.771 -0.206 1 95.62 191 LYS A O 1
ATOM 1553 N N . HIS A 1 192 ? -17.109 -4.457 -1.36 1 95.44 192 HIS A N 1
ATOM 1554 C CA . HIS A 1 192 ? -18.375 -4.445 -0.621 1 95.44 192 HIS A CA 1
ATOM 1555 C C . HIS A 1 192 ? -18.469 -5.648 0.311 1 95.44 192 HIS A C 1
ATOM 1557 O O . HIS A 1 192 ? -19.531 -5.891 0.902 1 95.44 192 HIS A O 1
ATOM 1563 N N . ASN A 1 193 ? -17.422 -6.438 0.377 1 95.69 193 ASN A N 1
ATOM 1564 C CA . ASN A 1 193 ? -17.359 -7.531 1.342 1 95.69 193 ASN A CA 1
ATOM 1565 C C . ASN A 1 193 ? -17.188 -7.012 2.766 1 95.69 193 ASN A C 1
ATOM 1567 O O . ASN A 1 193 ? -16.25 -6.27 3.051 1 95.69 193 ASN A O 1
ATOM 1571 N N . GLU A 1 194 ? -17.953 -7.406 3.711 1 94.69 194 GLU A N 1
ATOM 1572 C CA . GLU A 1 194 ? -17.953 -6.891 5.078 1 94.69 194 GLU A CA 1
ATOM 1573 C C . GLU A 1 194 ? -16.719 -7.355 5.836 1 94.69 194 GLU A C 1
ATOM 1575 O O . GLU A 1 194 ? -16.312 -6.738 6.832 1 94.69 194 GLU A O 1
ATOM 1580 N N . GLN A 1 195 ? -16.109 -8.383 5.344 1 96.44 195 GLN A N 1
ATOM 1581 C CA . GLN A 1 195 ? -14.938 -8.938 6.023 1 96.44 195 GLN A CA 1
ATOM 1582 C C . GLN A 1 195 ? -13.656 -8.242 5.566 1 96.44 195 GLN A C 1
ATOM 1584 O O . GLN A 1 195 ? -12.594 -8.43 6.168 1 96.44 195 GLN A O 1
ATOM 1589 N N . LEU A 1 196 ? -13.805 -7.434 4.5 1 97.81 196 LEU A N 1
ATOM 1590 C CA . LEU A 1 196 ? -12.602 -6.891 3.887 1 97.81 196 LEU A CA 1
ATOM 1591 C C . LEU A 1 196 ? -12.656 -5.367 3.85 1 97.81 196 LEU A C 1
ATOM 1593 O O . LEU A 1 196 ? -13.727 -4.781 3.721 1 97.81 196 LEU A O 1
ATOM 1597 N N . GLN A 1 197 ? -11.594 -4.742 4.094 1 97.44 197 GLN A N 1
ATOM 1598 C CA . GLN A 1 197 ? -11.32 -3.369 3.674 1 97.44 197 GLN A CA 1
ATOM 1599 C C . GLN A 1 197 ? -10.391 -3.338 2.465 1 97.44 197 GLN A C 1
ATOM 1601 O O . GLN A 1 197 ? -9.273 -3.859 2.521 1 97.44 197 GLN A O 1
ATOM 1606 N N . THR A 1 198 ? -10.883 -2.723 1.363 1 97.88 198 THR A N 1
ATOM 1607 C CA . THR A 1 198 ? -10.164 -2.883 0.107 1 97.88 198 THR A CA 1
ATOM 1608 C C . THR A 1 198 ? -9.852 -1.525 -0.518 1 97.88 198 THR A C 1
ATOM 1610 O O . THR A 1 198 ? -10.688 -0.615 -0.476 1 97.88 198 THR A O 1
ATOM 1613 N N . SER A 1 199 ? -8.68 -1.378 -1.102 1 97.06 199 SER A N 1
ATOM 1614 C CA . SER A 1 199 ? -8.281 -0.259 -1.946 1 97.06 199 SER A CA 1
ATOM 1615 C C . SER A 1 199 ? -7.812 -0.74 -3.316 1 97.06 199 SER A C 1
ATOM 1617 O O . SER A 1 199 ? -7.125 -1.757 -3.422 1 97.06 199 SER A O 1
ATOM 1619 N N . ILE A 1 200 ? -8.242 -0.065 -4.34 1 94.75 200 ILE A N 1
ATOM 1620 C CA . ILE A 1 200 ? -7.805 -0.352 -5.699 1 94.75 200 ILE A CA 1
ATOM 1621 C C . ILE A 1 200 ? -6.75 0.667 -6.125 1 94.75 200 ILE A C 1
ATOM 1623 O O . ILE A 1 200 ? -6.992 1.875 -6.086 1 94.75 200 ILE A O 1
ATOM 1627 N N . LEU A 1 201 ? -5.609 0.193 -6.5 1 94 201 LEU A N 1
ATOM 1628 C CA . LEU A 1 201 ? -4.473 1.04 -6.848 1 94 201 LEU A CA 1
ATOM 1629 C C . LEU A 1 201 ? -4.191 0.985 -8.344 1 94 201 LEU A C 1
ATOM 1631 O O . LEU A 1 201 ? -4.02 -0.097 -8.914 1 94 201 LEU A O 1
ATOM 1635 N N . PRO A 1 202 ? -4.113 2.119 -8.992 1 89.31 202 PRO A N 1
ATOM 1636 C CA . PRO A 1 202 ? -3.736 2.152 -10.406 1 89.31 202 PRO A CA 1
ATOM 1637 C C . PRO A 1 202 ? -2.232 1.988 -10.625 1 89.31 202 PRO A C 1
ATOM 1639 O O . PRO A 1 202 ? -1.6 2.836 -11.258 1 89.31 202 PRO A O 1
ATOM 1642 N N . LEU A 1 203 ? -1.737 1.02 -10.211 1 88.06 203 LEU A N 1
ATOM 1643 C CA . LEU A 1 203 ? -0.335 0.629 -10.297 1 88.06 203 LEU A CA 1
ATOM 1644 C C . LEU A 1 203 ? -0.147 -0.491 -11.32 1 88.06 203 LEU A C 1
ATOM 1646 O O . LEU A 1 203 ? -0.815 -1.523 -11.242 1 88.06 203 LEU A O 1
ATOM 1650 N N . GLY A 1 204 ? 0.804 -0.269 -12.266 1 83.69 204 GLY A N 1
ATOM 1651 C CA . GLY A 1 204 ? 0.928 -1.265 -13.32 1 83.69 204 GLY A CA 1
ATOM 1652 C C . GLY A 1 204 ? -0.374 -1.521 -14.055 1 83.69 204 GLY A C 1
ATOM 1653 O O . GLY A 1 204 ? -0.992 -0.591 -14.578 1 83.69 204 GLY A O 1
ATOM 1654 N N . ASP A 1 205 ? -0.815 -2.797 -13.953 1 84.19 205 ASP A N 1
ATOM 1655 C CA . ASP A 1 205 ? -2.076 -3.174 -14.586 1 84.19 205 ASP A CA 1
ATOM 1656 C C . ASP A 1 205 ? -3.221 -3.172 -13.57 1 84.19 205 ASP A C 1
ATOM 1658 O O . ASP A 1 205 ? -4.258 -3.799 -13.797 1 84.19 205 ASP A O 1
ATOM 1662 N N . GLY A 1 206 ? -2.994 -2.531 -12.484 1 89.88 206 GLY A N 1
ATOM 1663 C CA . GLY A 1 206 ? -4.008 -2.436 -11.445 1 89.88 206 GLY A CA 1
ATOM 1664 C C . GLY A 1 206 ? -3.807 -3.438 -10.32 1 89.88 206 GLY A C 1
ATOM 1665 O O . GLY A 1 206 ? -3.568 -4.621 -10.57 1 89.88 206 GLY A O 1
ATOM 1666 N N . VAL A 1 207 ? -3.871 -2.975 -9.094 1 94.5 207 VAL A N 1
ATOM 1667 C CA . VAL A 1 207 ? -3.705 -3.818 -7.918 1 94.5 207 VAL A CA 1
ATOM 1668 C C . VAL A 1 207 ? -4.875 -3.605 -6.961 1 94.5 207 VAL A C 1
ATOM 1670 O O . VAL A 1 207 ? -5.281 -2.469 -6.707 1 94.5 207 VAL A O 1
ATOM 1673 N N . ALA A 1 208 ? -5.516 -4.664 -6.582 1 96.31 208 ALA A N 1
ATOM 1674 C CA . ALA A 1 208 ? -6.453 -4.594 -5.465 1 96.31 208 ALA A CA 1
ATOM 1675 C C . ALA A 1 208 ? -5.801 -5.07 -4.172 1 96.31 208 ALA A C 1
ATOM 1677 O O . ALA A 1 208 ? -5.234 -6.164 -4.121 1 96.31 208 ALA A O 1
ATOM 1678 N N . LEU A 1 209 ? -5.789 -4.246 -3.193 1 98.31 209 LEU A N 1
ATOM 1679 C CA . LEU A 1 209 ? -5.23 -4.551 -1.88 1 98.31 209 LEU A CA 1
ATOM 1680 C C . LEU A 1 209 ? -6.332 -4.625 -0.827 1 98.31 209 LEU A C 1
ATOM 1682 O O . LEU A 1 209 ? -7.039 -3.643 -0.594 1 98.31 209 LEU A O 1
ATOM 1686 N N . SER A 1 210 ? -6.496 -5.777 -0.195 1 98.56 210 SER A N 1
ATOM 1687 C CA . SER A 1 210 ? -7.523 -6 0.815 1 98.56 210 SER A CA 1
ATOM 1688 C C . SER A 1 210 ? -6.918 -6.477 2.129 1 98.56 210 SER A C 1
ATOM 1690 O O . SER A 1 210 ? -5.965 -7.258 2.131 1 98.56 210 SER A O 1
ATOM 1692 N N . VAL A 1 211 ? -7.414 -6.02 3.215 1 98.56 211 VAL A N 1
ATOM 1693 C CA . VAL A 1 211 ? -7.074 -6.539 4.535 1 98.56 211 VAL A CA 1
ATOM 1694 C C . VAL A 1 211 ? -8.32 -7.109 5.203 1 98.56 211 VAL A C 1
ATOM 1696 O O . VAL A 1 211 ? -9.406 -6.523 5.117 1 98.56 211 VAL A O 1
ATOM 1699 N N . ARG A 1 212 ? -8.203 -8.281 5.688 1 97.81 212 ARG A N 1
ATOM 1700 C CA . ARG A 1 212 ? -9.32 -8.898 6.391 1 97.81 212 ARG A CA 1
ATOM 1701 C C . ARG A 1 212 ? -9.508 -8.281 7.773 1 97.81 212 ARG A C 1
ATOM 1703 O O . ARG A 1 212 ? -8.562 -8.203 8.555 1 97.81 212 ARG A O 1
ATOM 1710 N N . LYS A 1 213 ? -10.711 -7.852 8.023 1 91.62 213 LYS A N 1
ATOM 1711 C CA . LYS A 1 213 ? -11.031 -7.238 9.312 1 91.62 213 LYS A CA 1
ATOM 1712 C C . LYS A 1 213 ? -10.984 -8.266 10.438 1 91.62 213 LYS A C 1
ATOM 1714 O O . LYS A 1 213 ? -11.094 -9.469 10.195 1 91.62 213 LYS A O 1
ATOM 1719 N N . LYS A 1 214 ? -10.781 -7.848 11.703 1 83.44 214 LYS A N 1
ATOM 1720 C CA . LYS A 1 214 ? -10.727 -8.727 12.867 1 83.44 214 LYS A CA 1
ATOM 1721 C C . LYS A 1 214 ? -12.094 -9.328 13.172 1 83.44 214 LYS A C 1
ATOM 1723 O O . LYS A 1 214 ? -13.125 -8.695 12.914 1 83.44 214 LYS A O 1
ATOM 1728 N N . MET B 1 1 ? -3.752 15.062 -14.539 1 46.69 1 MET B N 1
ATOM 1729 C CA . MET B 1 1 ? -4.137 13.844 -13.836 1 46.69 1 MET B CA 1
ATOM 1730 C C . MET B 1 1 ? -3.217 12.688 -14.203 1 46.69 1 MET B C 1
ATOM 1732 O O . MET B 1 1 ? -2.859 12.516 -15.367 1 46.69 1 MET B O 1
ATOM 1736 N N . ILE B 1 2 ? -2.582 12.109 -13.141 1 55.97 2 ILE B N 1
ATOM 1737 C CA . ILE B 1 2 ? -1.545 11.094 -13.289 1 55.97 2 ILE B CA 1
ATOM 1738 C C . ILE B 1 2 ? -2.146 9.828 -13.891 1 55.97 2 ILE B C 1
ATOM 1740 O O . ILE B 1 2 ? -1.538 9.195 -14.758 1 55.97 2 ILE B O 1
ATOM 1744 N N . VAL B 1 3 ? -3.461 9.594 -13.547 1 67.5 3 VAL B N 1
ATOM 1745 C CA . VAL B 1 3 ? -4.16 8.367 -13.922 1 67.5 3 VAL B CA 1
ATOM 1746 C C . VAL B 1 3 ? -5.316 8.703 -14.859 1 67.5 3 VAL B C 1
ATOM 1748 O O . VAL B 1 3 ? -5.879 9.797 -14.797 1 67.5 3 VAL B O 1
ATOM 1751 N N . ASP B 1 4 ? -5.598 7.754 -15.719 1 76 4 ASP B N 1
ATOM 1752 C CA . ASP B 1 4 ? -6.727 7.922 -16.625 1 76 4 ASP B CA 1
ATOM 1753 C C . ASP B 1 4 ? -8 8.281 -15.867 1 76 4 ASP B C 1
ATOM 1755 O O . ASP B 1 4 ? -8.344 7.621 -14.883 1 76 4 ASP B O 1
ATOM 1759 N N . GLU B 1 5 ? -8.648 9.344 -16.297 1 75.88 5 GLU B N 1
ATOM 1760 C CA . GLU B 1 5 ? -9.812 9.875 -15.602 1 75.88 5 GLU B CA 1
ATOM 1761 C C . GLU B 1 5 ? -10.93 8.844 -15.523 1 75.88 5 GLU B C 1
ATOM 1763 O O . GLU B 1 5 ? -11.656 8.773 -14.531 1 75.88 5 GLU B O 1
ATOM 1768 N N . ARG B 1 6 ? -11.109 8.117 -16.625 1 77.06 6 ARG B N 1
ATOM 1769 C CA . ARG B 1 6 ? -12.156 7.102 -16.656 1 77.06 6 ARG B CA 1
ATOM 1770 C C . ARG B 1 6 ? -11.906 6.027 -15.602 1 77.06 6 ARG B C 1
ATOM 1772 O O . ARG B 1 6 ? -12.844 5.551 -14.961 1 77.06 6 ARG B O 1
ATOM 1779 N N . MET B 1 7 ? -10.703 5.734 -15.445 1 81.62 7 MET B N 1
ATOM 1780 C CA . MET B 1 7 ? -10.32 4.727 -14.461 1 81.62 7 MET B CA 1
ATOM 1781 C C . MET B 1 7 ? -10.547 5.242 -13.039 1 81.62 7 MET B C 1
ATOM 1783 O O . MET B 1 7 ? -11.062 4.52 -12.188 1 81.62 7 MET B O 1
ATOM 1787 N N . VAL B 1 8 ? -10.195 6.418 -12.836 1 81.5 8 VAL B N 1
ATOM 1788 C CA . VAL B 1 8 ? -10.367 7.023 -11.516 1 81.5 8 VAL B CA 1
ATOM 1789 C C . VAL B 1 8 ? -11.852 7.082 -11.164 1 81.5 8 VAL B C 1
ATOM 1791 O O . VAL B 1 8 ? -12.234 6.777 -10.031 1 81.5 8 VAL B O 1
ATOM 1794 N N . THR B 1 9 ? -12.617 7.492 -12.133 1 85.06 9 THR B N 1
ATOM 1795 C CA . THR B 1 9 ? -14.055 7.566 -11.93 1 85.06 9 THR B CA 1
ATOM 1796 C C . THR B 1 9 ? -14.625 6.195 -11.57 1 85.06 9 THR B C 1
ATOM 1798 O O . THR B 1 9 ? -15.484 6.082 -10.695 1 85.06 9 THR B O 1
ATOM 1801 N N . TYR B 1 10 ? -14.164 5.223 -12.312 1 86.38 10 TYR B N 1
ATOM 1802 C CA . TYR B 1 10 ? -14.617 3.867 -12.023 1 86.38 10 TYR B CA 1
ATOM 1803 C C . TYR B 1 10 ? -14.234 3.459 -10.602 1 86.38 10 TYR B C 1
ATOM 1805 O O . TYR B 1 10 ? -15.078 2.961 -9.852 1 86.38 10 TYR B O 1
ATOM 1813 N N . ILE B 1 11 ? -13.008 3.66 -10.188 1 87.94 11 ILE B N 1
ATOM 1814 C CA . ILE B 1 11 ? -12.523 3.309 -8.859 1 87.94 11 ILE B CA 1
ATOM 1815 C C . ILE B 1 11 ? -13.344 4.031 -7.801 1 87.94 11 ILE B C 1
ATOM 1817 O O . ILE B 1 11 ? -13.734 3.436 -6.789 1 87.94 11 ILE B O 1
ATOM 1821 N N . HIS B 1 12 ? -13.641 5.238 -8.078 1 86.81 12 HIS B N 1
ATOM 1822 C CA . HIS B 1 12 ? -14.43 6.047 -7.152 1 86.81 12 HIS B CA 1
ATOM 1823 C C . HIS B 1 12 ? -15.836 5.477 -6.98 1 86.81 12 HIS B C 1
ATOM 1825 O O . HIS B 1 12 ? -16.406 5.527 -5.887 1 86.81 12 HIS B O 1
ATOM 1831 N N . SER B 1 13 ? -16.344 4.961 -8.047 1 89.19 13 SER B N 1
ATOM 1832 C CA . SER B 1 13 ? -17.703 4.441 -8.031 1 89.19 13 SER B CA 1
ATOM 1833 C C . SER B 1 13 ? -17.812 3.211 -7.141 1 89.19 13 SER B C 1
ATOM 1835 O O . SER B 1 13 ? -18.922 2.836 -6.723 1 89.19 13 SER B O 1
ATOM 1837 N N . LEU B 1 14 ? -16.672 2.613 -6.859 1 90.69 14 LEU B N 1
ATOM 1838 C CA . LEU B 1 14 ? -16.672 1.399 -6.051 1 90.69 14 LEU B CA 1
ATOM 1839 C C . LEU B 1 14 ? -16.578 1.737 -4.566 1 90.69 14 LEU B C 1
ATOM 1841 O O . LEU B 1 14 ? -16.75 0.86 -3.713 1 90.69 14 LEU B O 1
ATOM 1845 N N . GLU B 1 15 ? -16.281 2.992 -4.242 1 90.25 15 GLU B N 1
ATOM 1846 C CA . GLU B 1 15 ? -16.031 3.383 -2.855 1 90.25 15 GLU B CA 1
ATOM 1847 C C . GLU B 1 15 ? -17.328 3.381 -2.047 1 90.25 15 GLU B C 1
ATOM 1849 O O . GLU B 1 15 ? -18.391 3.752 -2.559 1 90.25 15 GLU B O 1
ATOM 1854 N N . LYS B 1 16 ? -17.25 2.949 -0.821 1 88.5 16 LYS B N 1
ATOM 1855 C CA . LYS B 1 16 ? -18.344 3.014 0.13 1 88.5 16 LYS B CA 1
ATOM 1856 C C . LYS B 1 16 ? -18.344 4.332 0.898 1 88.5 16 LYS B C 1
ATOM 1858 O O . LYS B 1 16 ? -17.281 4.953 1.06 1 88.5 16 LYS B O 1
ATOM 1863 N N . PRO B 1 17 ? -19.531 4.699 1.368 1 87.81 17 PRO B N 1
ATOM 1864 C CA . PRO B 1 17 ? -19.562 5.918 2.184 1 87.81 17 PRO B CA 1
ATOM 1865 C C . PRO B 1 17 ? -18.812 5.77 3.502 1 87.81 17 PRO B C 1
ATOM 1867 O O . PRO B 1 17 ? -18.719 4.664 4.043 1 87.81 17 PRO B O 1
ATOM 1870 N N . GLU B 1 18 ? -18.281 6.863 3.957 1 90.69 18 GLU B N 1
ATOM 1871 C CA . GLU B 1 18 ? -17.625 6.91 5.262 1 90.69 18 GLU B CA 1
ATOM 1872 C C . GLU B 1 18 ? -18.641 7.141 6.379 1 90.69 18 GLU B C 1
ATOM 1874 O O . GLU B 1 18 ? -19.844 7.246 6.125 1 90.69 18 GLU B O 1
ATOM 1879 N N . ASP B 1 19 ? -18.125 7.062 7.633 1 93.62 19 ASP B N 1
ATOM 1880 C CA . ASP B 1 19 ? -18.938 7.512 8.758 1 93.62 19 ASP B CA 1
ATOM 1881 C C . ASP B 1 19 ? -19.562 8.883 8.484 1 93.62 19 ASP B C 1
ATOM 1883 O O . ASP B 1 19 ? -18.906 9.758 7.926 1 93.62 19 ASP B O 1
ATOM 1887 N N . PRO B 1 20 ? -20.781 9.078 8.859 1 95.69 20 PRO B N 1
ATOM 1888 C CA . PRO B 1 20 ? -21.5 10.312 8.539 1 95.69 20 PRO B CA 1
ATOM 1889 C C . PRO B 1 20 ? -20.734 11.562 8.945 1 95.69 20 PRO B C 1
ATOM 1891 O O . PRO B 1 20 ? -20.734 12.562 8.219 1 95.69 20 PRO B O 1
ATOM 1894 N N . ILE B 1 21 ? -20.109 11.484 10.125 1 97.06 21 ILE B N 1
ATOM 1895 C CA . ILE B 1 21 ? -19.391 12.664 10.602 1 97.06 21 ILE B CA 1
ATOM 1896 C C . ILE B 1 21 ? -18.219 12.969 9.68 1 97.06 21 ILE B C 1
ATOM 1898 O O . ILE B 1 21 ? -17.922 14.133 9.406 1 97.06 21 ILE B O 1
ATOM 1902 N N . ILE B 1 22 ? -17.547 11.945 9.195 1 96.62 22 ILE B N 1
ATOM 1903 C CA . ILE B 1 22 ? -16.422 12.117 8.281 1 96.62 22 ILE B CA 1
ATOM 1904 C C . ILE B 1 22 ? -16.922 12.688 6.953 1 96.62 22 ILE B C 1
ATOM 1906 O O . ILE B 1 22 ? -16.297 13.586 6.383 1 96.62 22 ILE B O 1
ATOM 1910 N N . GLU B 1 23 ? -18.031 12.227 6.508 1 96.25 23 GLU B N 1
ATOM 1911 C CA . GLU B 1 23 ? -18.641 12.719 5.277 1 96.25 23 GLU B CA 1
ATOM 1912 C C . GLU B 1 23 ? -19.031 14.188 5.406 1 96.25 23 GLU B C 1
ATOM 1914 O O . GLU B 1 23 ? -18.859 14.969 4.465 1 96.25 23 GLU B O 1
ATOM 1919 N N . GLN B 1 24 ? -19.578 14.516 6.539 1 97.31 24 GLN B N 1
ATOM 1920 C CA . GLN B 1 24 ? -19.969 15.891 6.789 1 97.31 24 GLN B CA 1
ATOM 1921 C C . GLN B 1 24 ? -18.766 16.828 6.75 1 97.31 24 GLN B C 1
ATOM 1923 O O . GLN B 1 24 ? -18.828 17.891 6.117 1 97.31 24 GLN B O 1
ATOM 1928 N N . ILE B 1 25 ? -17.75 16.438 7.414 1 97.31 25 ILE B N 1
ATOM 1929 C CA . ILE B 1 25 ? -16.547 17.266 7.457 1 97.31 25 ILE B CA 1
ATOM 1930 C C . ILE B 1 25 ? -15.953 17.375 6.055 1 97.31 25 ILE B C 1
ATOM 1932 O O . ILE B 1 25 ? -15.461 18.438 5.668 1 97.31 25 ILE B O 1
ATOM 1936 N N . GLU B 1 26 ? -15.977 16.281 5.309 1 96.25 26 GLU B N 1
ATOM 1937 C CA . GLU B 1 26 ? -15.523 16.297 3.922 1 96.25 26 GLU B CA 1
ATOM 1938 C C . GLU B 1 26 ? -16.297 17.312 3.096 1 96.25 26 GLU B C 1
ATOM 1940 O O . GLU B 1 26 ? -15.703 18.109 2.361 1 96.25 26 GLU B O 1
ATOM 1945 N N . GLN B 1 27 ? -17.594 17.328 3.184 1 96.44 27 GLN B N 1
ATOM 1946 C CA . GLN B 1 27 ? -18.453 18.25 2.439 1 96.44 27 GLN B CA 1
ATOM 1947 C C . GLN B 1 27 ? -18.156 19.703 2.822 1 96.44 27 GLN B C 1
ATOM 1949 O O . GLN B 1 27 ? -18.141 20.578 1.96 1 96.44 27 GLN B O 1
ATOM 1954 N N . GLU B 1 28 ? -18.031 19.922 4.086 1 97 28 GLU B N 1
ATOM 1955 C CA . GLU B 1 28 ? -17.719 21.266 4.574 1 97 28 GLU B CA 1
ATOM 1956 C C . GLU B 1 28 ? -16.375 21.75 4.027 1 97 28 GLU B C 1
ATOM 1958 O O . GLU B 1 28 ? -16.234 22.938 3.689 1 97 28 GLU B O 1
ATOM 1963 N N . ALA B 1 29 ? -15.383 20.812 4.02 1 95.5 29 ALA B N 1
ATOM 1964 C CA . ALA B 1 29 ? -14.078 21.156 3.463 1 95.5 29 ALA B CA 1
ATOM 1965 C C . ALA B 1 29 ? -14.195 21.562 1.997 1 95.5 29 ALA B C 1
ATOM 1967 O O . ALA B 1 29 ? -13.586 22.547 1.566 1 95.5 29 ALA B O 1
ATOM 1968 N N . ILE B 1 30 ? -14.977 20.859 1.221 1 93.44 30 ILE B N 1
ATOM 1969 C CA . ILE B 1 30 ? -15.195 21.141 -0.194 1 93.44 30 ILE B CA 1
ATOM 1970 C C . ILE B 1 30 ? -15.875 22.5 -0.354 1 93.44 30 ILE B C 1
ATOM 1972 O O . ILE B 1 30 ? -15.453 23.312 -1.166 1 93.44 30 ILE B O 1
ATOM 1976 N N . GLU B 1 31 ? -16.828 22.797 0.398 1 95.06 31 GLU B N 1
ATOM 1977 C CA . GLU B 1 31 ? -17.609 24.016 0.327 1 95.06 31 GLU B CA 1
ATOM 1978 C C . GLU B 1 31 ? -16.766 25.234 0.685 1 95.06 31 GLU B C 1
ATOM 1980 O O . GLU B 1 31 ? -16.984 26.328 0.169 1 95.06 31 GLU B O 1
ATOM 1985 N N . THR B 1 32 ? -15.812 25.047 1.551 1 93.88 32 THR B N 1
ATOM 1986 C CA . THR B 1 32 ? -15 26.172 2.012 1 93.88 32 THR B CA 1
ATOM 1987 C C . THR B 1 32 ? -13.641 26.172 1.307 1 93.88 32 THR B C 1
ATOM 1989 O O . THR B 1 32 ? -12.742 26.922 1.689 1 93.88 32 THR B O 1
ATOM 1992 N N . PHE B 1 33 ? -13.391 25.234 0.355 1 92.19 33 PHE B N 1
ATOM 1993 C CA . PHE B 1 33 ? -12.219 25.156 -0.513 1 92.19 33 PHE B CA 1
ATOM 1994 C C . PHE B 1 33 ? -10.969 24.828 0.293 1 92.19 33 PHE B C 1
ATOM 1996 O O . PHE B 1 33 ? -9.906 25.406 0.068 1 92.19 33 PHE B O 1
ATOM 2003 N N . VAL B 1 34 ? -11.125 24.109 1.351 1 90.69 34 VAL B N 1
ATOM 2004 C CA . VAL B 1 34 ? -9.992 23.562 2.092 1 90.69 34 VAL B CA 1
ATOM 2005 C C . VAL B 1 34 ? -9.547 22.25 1.455 1 90.69 34 VAL B C 1
ATOM 2007 O O . VAL B 1 34 ? -10.336 21.312 1.342 1 90.69 34 VAL B O 1
ATOM 2010 N N . PRO B 1 35 ? -8.367 22.141 0.98 1 88.56 35 PRO B N 1
ATOM 2011 C CA . PRO B 1 35 ? -7.898 20.906 0.368 1 88.56 35 PRO B CA 1
ATOM 2012 C C . PRO B 1 35 ? -7.832 19.75 1.362 1 88.56 35 PRO B C 1
ATOM 2014 O O . PRO B 1 35 ? -7.398 19.938 2.502 1 88.56 35 PRO B O 1
ATOM 2017 N N . ILE B 1 36 ? -8.32 18.625 0.937 1 91.12 36 ILE B N 1
ATOM 2018 C CA . ILE B 1 36 ? -8.219 17.406 1.724 1 91.12 36 ILE B CA 1
ATOM 2019 C C . ILE B 1 36 ? -7.715 16.266 0.841 1 91.12 36 ILE B C 1
ATOM 2021 O O . ILE B 1 36 ? -7.645 16.406 -0.383 1 91.12 36 ILE B O 1
ATOM 2025 N N . ILE B 1 37 ? -7.273 15.211 1.472 1 91.19 37 ILE B N 1
ATOM 2026 C CA . ILE B 1 37 ? -6.742 14.039 0.791 1 91.19 37 ILE B CA 1
ATOM 2027 C C . ILE B 1 37 ? -7.781 13.484 -0.181 1 91.19 37 ILE B C 1
ATOM 2029 O O . ILE B 1 37 ? -8.977 13.484 0.115 1 91.19 37 ILE B O 1
ATOM 2033 N N . ARG B 1 38 ? -7.352 13.031 -1.326 1 87.56 38 ARG B N 1
ATOM 2034 C CA . ARG B 1 38 ? -8.234 12.492 -2.355 1 87.56 38 ARG B CA 1
ATOM 2035 C C . ARG B 1 38 ? -8.859 11.18 -1.906 1 87.56 38 ARG B C 1
ATOM 2037 O O . ARG B 1 38 ? -8.273 10.445 -1.102 1 87.56 38 ARG B O 1
ATOM 2044 N N . LYS B 1 39 ? -9.977 10.852 -2.488 1 90 39 LYS B N 1
ATOM 2045 C CA . LYS B 1 39 ? -10.766 9.695 -2.068 1 90 39 LYS B CA 1
ATOM 2046 C C . LYS B 1 39 ? -9.984 8.398 -2.25 1 90 39 LYS B C 1
ATOM 2048 O O . LYS B 1 39 ? -10.008 7.523 -1.382 1 90 39 LYS B O 1
ATOM 2053 N N . GLU B 1 40 ? -9.352 8.281 -3.371 1 89.62 40 GLU B N 1
ATOM 2054 C CA . GLU B 1 40 ? -8.602 7.062 -3.631 1 89.62 40 GLU B CA 1
ATOM 2055 C C . GLU B 1 40 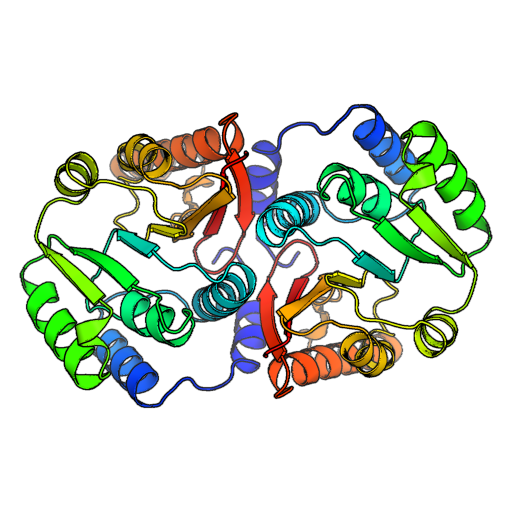? -7.438 6.914 -2.654 1 89.62 40 GLU B C 1
ATOM 2057 O O . GLU B 1 40 ? -7.105 5.797 -2.242 1 89.62 40 GLU B O 1
ATOM 2062 N N . THR B 1 41 ? -6.809 8 -2.305 1 93.31 41 THR B N 1
ATOM 2063 C CA . THR B 1 41 ? -5.715 7.977 -1.337 1 93.31 41 THR B CA 1
ATOM 2064 C C . THR B 1 41 ? -6.238 7.652 0.059 1 93.31 41 THR B C 1
ATOM 2066 O O . THR B 1 41 ? -5.57 6.961 0.833 1 93.31 41 THR B O 1
ATOM 2069 N N . GLN B 1 42 ? -7.457 8.172 0.353 1 95.06 42 GLN B N 1
ATOM 2070 C CA . GLN B 1 42 ? -8.109 7.84 1.615 1 95.06 42 GLN B CA 1
ATOM 2071 C C . GLN B 1 42 ? -8.305 6.332 1.749 1 95.06 42 GLN B C 1
ATOM 2073 O O . GLN B 1 42 ? -8.031 5.754 2.803 1 95.06 42 GLN B O 1
ATOM 2078 N N . SER B 1 43 ? -8.82 5.801 0.706 1 95.56 43 SER B N 1
ATOM 2079 C CA . SER B 1 43 ? -9.078 4.363 0.691 1 95.56 43 SER B CA 1
ATOM 2080 C C . SER B 1 43 ? -7.801 3.57 0.955 1 95.56 43 SER B C 1
ATOM 2082 O O . SER B 1 43 ? -7.809 2.605 1.722 1 95.56 43 SER B O 1
ATOM 2084 N N . PHE B 1 44 ? -6.797 3.988 0.341 1 97.38 44 PHE B N 1
ATOM 2085 C CA . PHE B 1 44 ? -5.504 3.336 0.515 1 97.38 44 PHE B CA 1
ATOM 2086 C C . PHE B 1 44 ? -4.988 3.523 1.938 1 97.38 44 PHE B C 1
ATOM 2088 O O . PHE B 1 44 ? -4.5 2.576 2.557 1 97.38 44 PHE B O 1
ATOM 2095 N N . LEU B 1 45 ? -5.043 4.719 2.455 1 97.88 45 LEU B N 1
ATOM 2096 C CA . LEU B 1 45 ? -4.613 5.039 3.812 1 97.88 45 LEU B CA 1
ATOM 2097 C C . LEU B 1 45 ? -5.309 4.145 4.828 1 97.88 45 LEU B C 1
ATOM 2099 O O . LEU B 1 45 ? -4.668 3.613 5.738 1 97.88 45 LEU B O 1
ATOM 2103 N N . LYS B 1 46 ? -6.59 3.924 4.695 1 97.5 46 LYS B N 1
ATOM 2104 C CA . LYS B 1 46 ? -7.363 3.082 5.602 1 97.5 46 LYS B CA 1
ATOM 2105 C C . LYS B 1 46 ? -6.824 1.656 5.625 1 97.5 46 LYS B C 1
ATOM 2107 O O . LYS B 1 46 ? -6.598 1.091 6.699 1 97.5 46 LYS B O 1
ATOM 2112 N N . VAL B 1 47 ? -6.602 1.131 4.457 1 98.12 47 VAL B N 1
ATOM 2113 C CA . VAL B 1 47 ? -6.113 -0.239 4.34 1 98.12 47 VAL B CA 1
ATOM 2114 C C . VAL B 1 47 ? -4.727 -0.346 4.969 1 98.12 47 VAL B C 1
ATOM 2116 O O . VAL B 1 47 ? -4.445 -1.289 5.711 1 98.12 47 VAL B O 1
ATOM 2119 N N . LEU B 1 48 ? -3.918 0.61 4.68 1 98.38 48 LEU B N 1
ATOM 2120 C CA . LEU B 1 48 ? -2.551 0.625 5.191 1 98.38 48 LEU B CA 1
ATOM 2121 C C . LEU B 1 48 ? -2.541 0.645 6.715 1 98.38 48 LEU B C 1
ATOM 2123 O O . LEU B 1 48 ? -1.741 -0.052 7.348 1 98.38 48 LEU B O 1
ATOM 2127 N N . LEU B 1 49 ? -3.375 1.442 7.344 1 98.44 49 LEU B N 1
ATOM 2128 C CA . LEU B 1 49 ? -3.443 1.538 8.797 1 98.44 49 LEU B CA 1
ATOM 2129 C C . LEU B 1 49 ? -3.912 0.222 9.406 1 98.44 49 LEU B C 1
ATOM 2131 O O . LEU B 1 49 ? -3.451 -0.169 10.484 1 98.44 49 LEU B O 1
ATOM 2135 N N . LEU B 1 50 ? -4.789 -0.465 8.719 1 97.94 50 LEU B N 1
ATOM 2136 C CA . LEU B 1 50 ? -5.293 -1.743 9.211 1 97.94 50 LEU B CA 1
ATOM 2137 C C . LEU B 1 50 ? -4.234 -2.832 9.078 1 97.94 50 LEU B C 1
ATOM 2139 O O . LEU B 1 50 ? -4.242 -3.807 9.828 1 97.94 50 LEU B O 1
ATOM 2143 N N . ILE B 1 51 ? -3.389 -2.646 8.125 1 98.06 51 ILE B N 1
ATOM 2144 C CA . ILE B 1 51 ? -2.293 -3.596 7.949 1 98.06 51 ILE B CA 1
ATOM 2145 C C . ILE B 1 51 ? -1.211 -3.328 8.992 1 98.06 51 ILE B C 1
ATOM 2147 O O . ILE B 1 51 ? -0.766 -4.25 9.68 1 98.06 51 ILE B O 1
ATOM 2151 N N . LYS B 1 52 ? -0.759 -2.1 9.117 1 98.12 52 LYS B N 1
ATOM 2152 C CA . LYS B 1 52 ? 0.363 -1.718 9.969 1 98.12 52 LYS B CA 1
ATOM 2153 C C . LYS B 1 52 ? -0.04 -1.714 11.445 1 98.12 52 LYS B C 1
ATOM 2155 O O . LYS B 1 52 ? 0.766 -2.051 12.312 1 98.12 52 LYS B O 1
ATOM 2160 N N . LYS B 1 53 ? -1.26 -1.192 11.719 1 97.88 53 LYS B N 1
ATOM 2161 C CA . LYS B 1 53 ? -1.814 -1.036 13.062 1 97.88 53 LYS B CA 1
ATOM 2162 C C . LYS B 1 53 ? -0.898 -0.19 13.938 1 97.88 53 LYS B C 1
ATOM 2164 O O . LYS B 1 53 ? -0.528 -0.604 15.039 1 97.88 53 LYS B O 1
ATOM 2169 N N . PRO B 1 54 ? -0.647 0.984 13.484 1 98.56 54 PRO B N 1
ATOM 2170 C CA . PRO B 1 54 ? 0.251 1.838 14.266 1 98.56 54 PRO B CA 1
ATOM 2171 C C . PRO B 1 54 ? -0.39 2.346 15.555 1 98.56 54 PRO B C 1
ATOM 2173 O O . PRO B 1 54 ? -1.589 2.635 15.586 1 98.56 54 PRO B O 1
ATOM 2176 N N . VAL B 1 55 ? 0.41 2.473 16.578 1 98.56 55 VAL B N 1
ATOM 2177 C CA . VAL B 1 55 ? -0.069 2.967 17.875 1 98.56 55 VAL B CA 1
ATOM 2178 C C . VAL B 1 55 ? 0.246 4.457 18 1 98.56 55 VAL B C 1
ATOM 2180 O O . VAL B 1 55 ? -0.591 5.234 18.469 1 98.56 55 VAL B O 1
ATOM 2183 N N . ARG B 1 56 ? 1.408 4.895 17.609 1 98.81 56 ARG B N 1
ATOM 2184 C CA . ARG B 1 56 ? 1.811 6.297 17.641 1 98.81 56 ARG B CA 1
ATOM 2185 C C . ARG B 1 56 ? 1.963 6.848 16.219 1 98.81 56 ARG B C 1
ATOM 2187 O O . ARG B 1 56 ? 2.861 6.434 15.484 1 98.81 56 ARG B O 1
ATOM 2194 N N . VAL B 1 57 ? 1.115 7.82 15.883 1 98.88 57 VAL B N 1
ATOM 2195 C CA . VAL B 1 57 ? 1.089 8.383 14.539 1 98.88 57 VAL B CA 1
ATOM 2196 C C . VAL B 1 57 ? 1.456 9.867 14.594 1 98.88 57 VAL B C 1
ATOM 2198 O O . VAL B 1 57 ? 0.99 10.594 15.477 1 98.88 57 VAL B O 1
ATOM 2201 N N . LEU B 1 58 ? 2.322 10.312 13.703 1 98.75 58 LEU B N 1
ATOM 2202 C CA . LEU B 1 58 ? 2.635 11.727 13.516 1 98.75 58 LEU B CA 1
ATOM 2203 C C . LEU B 1 58 ? 2.113 12.227 12.172 1 98.75 58 LEU B C 1
ATOM 2205 O O . LEU B 1 58 ? 2.369 11.609 11.133 1 98.75 58 LEU B O 1
ATOM 2209 N N . GLU B 1 59 ? 1.361 13.25 12.195 1 98.19 59 GLU B N 1
ATOM 2210 C CA . GLU B 1 59 ? 0.899 13.93 10.992 1 98.19 59 GLU B CA 1
ATOM 2211 C C . GLU B 1 59 ? 1.5 15.328 10.883 1 98.19 59 GLU B C 1
ATOM 2213 O O . GLU B 1 59 ? 1.413 16.125 11.828 1 98.19 59 GLU B O 1
ATOM 2218 N N . VAL B 1 60 ? 2.129 15.57 9.734 1 96.75 60 VAL B N 1
ATOM 2219 C CA . VAL B 1 60 ? 2.646 16.906 9.453 1 96.75 60 VAL B CA 1
ATOM 2220 C C . VAL B 1 60 ? 1.697 17.641 8.5 1 96.75 60 VAL B C 1
ATOM 2222 O O . VAL B 1 60 ? 1.638 17.312 7.309 1 96.75 60 VAL B O 1
ATOM 2225 N N . GLY B 1 61 ? 0.973 18.609 8.984 1 95.44 61 GLY B N 1
ATOM 2226 C CA . GLY B 1 61 ? -0.085 19.297 8.258 1 95.44 61 GLY B CA 1
ATOM 2227 C C . GLY B 1 61 ? -1.475 18.828 8.648 1 95.44 61 GLY B C 1
ATOM 2228 O O . GLY B 1 61 ? -2.008 17.891 8.055 1 95.44 61 GLY B O 1
ATOM 2229 N N . THR B 1 62 ? -2.09 19.562 9.578 1 95.75 62 THR B N 1
ATOM 2230 C CA . THR B 1 62 ? -3.393 19.188 10.109 1 95.75 62 THR B CA 1
ATOM 2231 C C . THR B 1 62 ? -4.516 19.719 9.219 1 95.75 62 THR B C 1
ATOM 2233 O O . THR B 1 62 ? -5.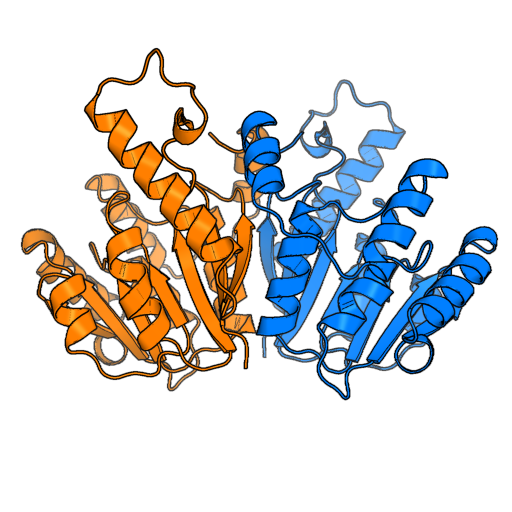539 19.047 9.039 1 95.75 62 THR B O 1
ATOM 2236 N N . ALA B 1 63 ? -4.344 20.938 8.68 1 95.12 63 ALA B N 1
ATOM 2237 C CA . ALA B 1 63 ? -5.426 21.688 8.039 1 95.12 63 ALA B CA 1
ATOM 2238 C C . ALA B 1 63 ? -6.664 21.734 8.93 1 95.12 63 ALA B C 1
ATOM 2240 O O . ALA B 1 63 ? -6.598 22.203 10.07 1 95.12 63 ALA B O 1
ATOM 2241 N N . ILE B 1 64 ? -7.766 21.156 8.539 1 96.94 64 ILE B N 1
ATOM 2242 C CA . ILE B 1 64 ? -8.977 21.219 9.352 1 96.94 64 ILE B CA 1
ATOM 2243 C C . ILE B 1 64 ? -9.156 19.891 10.094 1 96.94 64 ILE B C 1
ATOM 2245 O O . ILE B 1 64 ? -10.242 19.609 10.602 1 96.94 64 ILE B O 1
ATOM 2249 N N . GLY B 1 65 ? -8.195 19.031 10.062 1 97.69 65 GLY B N 1
ATOM 2250 C CA . GLY B 1 65 ? -8.156 17.828 10.875 1 97.69 65 GLY B CA 1
ATOM 2251 C C . GLY B 1 65 ? -8.781 16.625 10.188 1 97.69 65 GLY B C 1
ATOM 2252 O O . GLY B 1 65 ? -8.992 15.586 10.812 1 97.69 65 GLY B O 1
ATOM 2253 N N . TYR B 1 66 ? -9.07 16.766 8.922 1 97.5 66 TYR B N 1
ATOM 2254 C CA . TYR B 1 66 ? -9.82 15.734 8.211 1 97.5 66 TYR B CA 1
ATOM 2255 C C . TYR B 1 66 ? -9.062 14.406 8.234 1 97.5 66 TYR B C 1
ATOM 2257 O O . TYR B 1 66 ? -9.609 13.383 8.641 1 97.5 66 TYR B O 1
ATOM 2265 N N . SER B 1 67 ? -7.773 14.391 7.805 1 97.44 67 SER B N 1
ATOM 2266 C CA . SER B 1 67 ? -6.996 13.164 7.73 1 97.44 67 SER B CA 1
ATOM 2267 C C . SER B 1 67 ? -6.766 12.57 9.117 1 97.44 67 SER B C 1
ATOM 2269 O O . SER B 1 67 ? -6.82 11.352 9.297 1 97.44 67 SER B O 1
ATOM 2271 N N . ALA B 1 68 ? -6.48 13.414 10.078 1 98.31 68 ALA B N 1
ATOM 2272 C CA . ALA B 1 68 ? -6.289 12.945 11.445 1 98.31 68 ALA B CA 1
ATOM 2273 C C . ALA B 1 68 ? -7.527 12.211 11.953 1 98.31 68 ALA B C 1
ATOM 2275 O O . ALA B 1 68 ? -7.418 11.141 12.555 1 98.31 68 ALA B O 1
ATOM 2276 N N . ILE B 1 69 ? -8.688 12.812 11.742 1 98.38 69 ILE B N 1
ATOM 2277 C CA . ILE B 1 69 ? -9.953 12.211 12.164 1 98.38 69 ILE B CA 1
ATOM 2278 C C . ILE B 1 69 ? -10.148 10.875 11.453 1 98.38 69 ILE B C 1
ATOM 2280 O O . ILE B 1 69 ? -10.469 9.867 12.086 1 98.38 69 ILE B O 1
ATOM 2284 N N . LEU B 1 70 ? -9.93 10.883 10.141 1 97.69 70 LEU B N 1
ATOM 2285 C CA . LEU B 1 70 ? -10.047 9.656 9.367 1 97.69 70 LEU B CA 1
ATOM 2286 C C . LEU B 1 70 ? -9.141 8.57 9.922 1 97.69 70 LEU B C 1
ATOM 2288 O O . LEU B 1 70 ? -9.578 7.445 10.172 1 97.69 70 LEU B O 1
ATOM 2292 N N . MET B 1 71 ? -7.863 8.891 10.133 1 98.38 71 MET B N 1
ATOM 2293 C CA . MET B 1 71 ? -6.891 7.918 10.641 1 98.38 71 MET B CA 1
ATOM 2294 C C . MET B 1 71 ? -7.312 7.383 12 1 98.38 71 MET B C 1
ATOM 2296 O O . MET B 1 71 ? -7.18 6.188 12.273 1 98.38 71 MET B O 1
ATOM 2300 N N . SER B 1 72 ? -7.789 8.234 12.852 1 98.19 72 SER B N 1
ATOM 2301 C CA . SER B 1 72 ? -8.141 7.844 14.211 1 98.19 72 SER B CA 1
ATOM 2302 C C . SER B 1 72 ? -9.164 6.711 14.211 1 98.19 72 SER B C 1
ATOM 2304 O O . SER B 1 72 ? -9.18 5.879 15.117 1 98.19 72 SER B O 1
ATOM 2306 N N . HIS B 1 73 ? -10.008 6.645 13.211 1 96.81 73 HIS B N 1
ATOM 2307 C CA . HIS B 1 73 ? -11.055 5.629 13.125 1 96.81 73 HIS B CA 1
ATOM 2308 C C . HIS B 1 73 ? -10.477 4.273 12.734 1 96.81 73 HIS B C 1
ATOM 2310 O O . HIS B 1 73 ? -11.141 3.246 12.867 1 96.81 73 HIS B O 1
ATOM 2316 N N . TYR B 1 74 ? -9.273 4.234 12.289 1 96.69 74 TYR B N 1
ATOM 2317 C CA . TYR B 1 74 ? -8.695 2.994 11.781 1 96.69 74 TYR B CA 1
ATOM 2318 C C . TYR B 1 74 ? -7.453 2.607 12.57 1 96.69 74 TYR B C 1
ATOM 2320 O O . TYR B 1 74 ? -6.703 1.718 12.164 1 96.69 74 TYR B O 1
ATOM 2328 N N . LEU B 1 75 ? -7.203 3.281 13.664 1 97.81 75 LEU B N 1
ATOM 2329 C CA . LEU B 1 75 ? -6.105 2.941 14.562 1 97.81 75 LEU B CA 1
ATOM 2330 C C . LEU B 1 75 ? -6.559 1.938 15.617 1 97.81 75 LEU B C 1
ATOM 2332 O O . LEU B 1 75 ? -7.754 1.808 15.883 1 97.81 75 LEU B O 1
ATOM 2336 N N . PRO B 1 76 ? -5.625 1.184 16.203 1 97.38 76 PRO B N 1
ATOM 2337 C CA . PRO B 1 76 ? -5.977 0.375 17.375 1 97.38 76 PRO B CA 1
ATOM 2338 C C . PRO B 1 76 ? -6.516 1.213 18.531 1 97.38 76 PRO B C 1
ATOM 2340 O O . PRO B 1 76 ? -6.379 2.439 18.531 1 97.38 76 PRO B O 1
ATOM 2343 N N . GLU B 1 77 ? -7.074 0.567 19.5 1 96.31 77 GLU B N 1
ATOM 2344 C CA . GLU B 1 77 ? -7.719 1.242 20.609 1 96.31 77 GLU B CA 1
ATOM 2345 C C . GLU B 1 77 ? -6.75 2.18 21.328 1 96.31 77 GLU B C 1
ATOM 2347 O O . GLU B 1 77 ? -7.141 3.26 21.781 1 96.31 77 GLU B O 1
ATOM 2352 N N . ASP B 1 78 ? -5.562 1.773 21.375 1 97.75 78 ASP B N 1
ATOM 2353 C CA . ASP B 1 78 ? -4.562 2.566 22.094 1 97.75 78 ASP B CA 1
ATOM 2354 C C . ASP B 1 78 ? -3.818 3.496 21.141 1 97.75 78 ASP B C 1
ATOM 2356 O O . ASP B 1 78 ? -2.832 4.129 21.516 1 97.75 78 ASP B O 1
ATOM 2360 N N . GLY B 1 79 ? -4.289 3.596 19.906 1 98.38 79 GLY B N 1
ATOM 2361 C CA . GLY B 1 79 ? -3.66 4.461 18.922 1 98.38 79 GLY B CA 1
ATOM 2362 C C . GLY B 1 79 ? -3.838 5.938 19.234 1 98.38 79 GLY B C 1
ATOM 2363 O O . GLY B 1 79 ? -4.902 6.359 19.688 1 98.38 79 GLY B O 1
ATOM 2364 N N . ARG B 1 80 ? -2.799 6.738 19.031 1 98.62 80 ARG B N 1
ATOM 2365 C CA . ARG B 1 80 ? -2.805 8.18 19.25 1 98.62 80 ARG B CA 1
ATOM 2366 C C . ARG B 1 80 ? -2.168 8.906 18.062 1 98.62 80 ARG B C 1
ATOM 2368 O O . ARG B 1 80 ? -1.229 8.398 17.453 1 98.62 80 ARG B O 1
ATOM 2375 N N . ILE B 1 81 ? -2.664 10.094 17.859 1 98.81 81 ILE B N 1
ATOM 2376 C CA . ILE B 1 81 ? -2.16 10.898 16.75 1 98.81 81 ILE B CA 1
ATOM 2377 C C . ILE B 1 81 ? -1.632 12.234 17.281 1 98.81 81 ILE B C 1
ATOM 2379 O O . ILE B 1 81 ? -2.305 12.906 18.078 1 98.81 81 ILE B O 1
ATOM 2383 N N . THR B 1 82 ? -0.458 12.531 16.969 1 98.88 82 THR B N 1
ATOM 2384 C CA . THR B 1 82 ? 0.074 13.883 17.078 1 98.88 82 THR B CA 1
ATOM 2385 C C . THR B 1 82 ? 0.083 14.57 15.719 1 98.88 82 THR B C 1
ATOM 2387 O O . THR B 1 82 ? 0.605 14.023 14.742 1 98.88 82 THR B O 1
ATOM 2390 N N . THR B 1 83 ? -0.556 15.711 15.625 1 98.38 83 THR B N 1
ATOM 2391 C CA . THR B 1 83 ? -0.596 16.438 14.359 1 98.38 83 THR B CA 1
ATOM 2392 C C . THR B 1 83 ? -0.09 17.875 14.547 1 98.38 83 THR B C 1
ATOM 2394 O O . THR B 1 83 ? -0.23 18.453 15.633 1 98.38 83 THR B O 1
ATOM 2397 N N . ILE B 1 84 ? 0.528 18.438 13.477 1 97.62 84 ILE B N 1
ATOM 2398 C CA . ILE B 1 84 ? 1.175 19.734 13.562 1 97.62 84 ILE B CA 1
ATOM 2399 C C . ILE B 1 84 ? 0.554 20.688 12.547 1 97.62 84 ILE B C 1
ATOM 2401 O O . ILE B 1 84 ? 0.379 20.328 11.375 1 97.62 84 ILE B O 1
ATOM 2405 N N . GLU B 1 85 ? 0.215 21.859 12.938 1 96.38 85 GLU B N 1
ATOM 2406 C CA . GLU B 1 85 ? -0.35 22.891 12.07 1 96.38 85 GLU B CA 1
ATOM 2407 C C . GLU B 1 85 ? 0.124 24.281 12.492 1 96.38 85 GLU B C 1
ATOM 2409 O O . GLU B 1 85 ? 0.205 24.578 13.688 1 96.38 85 GLU B O 1
ATOM 2414 N N . LYS B 1 86 ? 0.509 25.047 11.484 1 94.5 86 LYS B N 1
ATOM 2415 C CA . LYS B 1 86 ? 1.028 26.375 11.805 1 94.5 86 LYS B CA 1
ATOM 2416 C C . LYS B 1 86 ? 0.007 27.453 11.469 1 94.5 86 LYS B C 1
ATOM 2418 O O . LYS B 1 86 ? 0.067 28.562 12.016 1 94.5 86 LYS B O 1
ATOM 2423 N N . TYR B 1 87 ? -0.949 27.141 10.578 1 94.25 87 TYR B N 1
ATOM 2424 C CA . TYR B 1 87 ? -1.897 28.156 10.117 1 94.25 87 TYR B CA 1
ATOM 2425 C C . TYR B 1 87 ? -2.998 28.375 11.148 1 94.25 87 TYR B C 1
ATOM 2427 O O . TYR B 1 87 ? -3.928 27.578 11.258 1 94.25 87 TYR B O 1
ATOM 2435 N N . GLU B 1 88 ? -3.062 29.516 11.719 1 95.38 88 GLU B N 1
ATOM 2436 C CA . GLU B 1 88 ? -3.875 29.844 12.891 1 95.38 88 GLU B CA 1
ATOM 2437 C C . GLU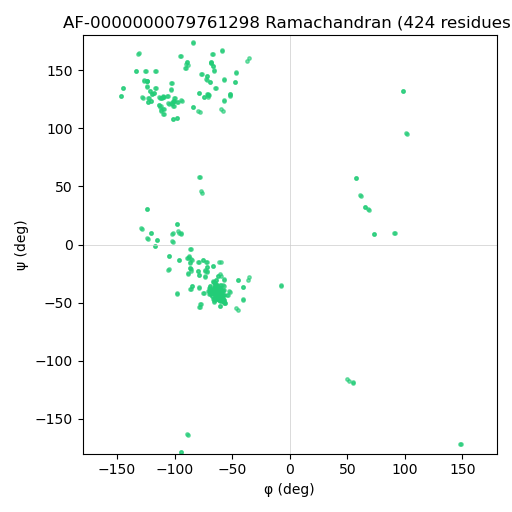 B 1 88 ? -5.363 29.734 12.57 1 95.38 88 GLU B C 1
ATOM 2439 O O . GLU B 1 88 ? -6.164 29.375 13.438 1 95.38 88 GLU B O 1
ATOM 2444 N N . LYS B 1 89 ? -5.734 30.047 11.359 1 94.81 89 LYS B N 1
ATOM 2445 C CA . LYS B 1 89 ? -7.148 30.078 11 1 94.81 89 LYS B CA 1
ATOM 2446 C C . LYS B 1 89 ? -7.727 28.656 10.93 1 94.81 89 LYS B C 1
ATOM 2448 O O . LYS B 1 89 ? -8.93 28.469 11.094 1 94.81 89 LYS B O 1
ATOM 2453 N N . ARG B 1 90 ? -6.883 27.672 10.711 1 95.31 90 ARG B N 1
ATOM 2454 C CA . ARG B 1 90 ? -7.332 26.297 10.547 1 95.31 90 ARG B CA 1
ATOM 2455 C C . ARG B 1 90 ? -7.422 25.578 11.898 1 95.31 90 ARG B C 1
ATOM 2457 O O . ARG B 1 90 ? -8.242 24.672 12.07 1 95.31 90 ARG B O 1
ATOM 2464 N N . ILE B 1 91 ? -6.703 25.984 12.875 1 97.5 91 ILE B N 1
ATOM 2465 C CA . ILE B 1 91 ? -6.484 25.281 14.133 1 97.5 91 ILE B CA 1
ATOM 2466 C C . ILE B 1 91 ? -7.793 25.203 14.914 1 97.5 91 ILE B C 1
ATOM 2468 O O . ILE B 1 91 ? -8.203 24.125 15.336 1 97.5 91 ILE B O 1
ATOM 2472 N N . PRO B 1 92 ? -8.531 26.359 15.07 1 97.88 92 PRO B N 1
ATOM 2473 C CA . PRO B 1 92 ? -9.805 26.25 15.789 1 97.88 92 PRO B CA 1
ATOM 2474 C C . PRO B 1 92 ? -10.805 25.344 15.078 1 97.88 92 PRO B C 1
ATOM 2476 O O . PRO B 1 92 ? -11.594 24.656 15.727 1 97.88 92 PRO B O 1
ATOM 2479 N N . ILE B 1 93 ? -10.812 25.359 13.781 1 97.94 93 ILE B N 1
ATOM 2480 C CA . ILE B 1 93 ? -11.711 24.531 12.992 1 97.94 93 ILE B CA 1
ATOM 2481 C C . ILE B 1 93 ? -11.359 23.047 13.211 1 97.94 93 ILE B C 1
ATOM 2483 O O . ILE B 1 93 ? -12.242 22.219 13.398 1 97.94 93 ILE B O 1
ATOM 2487 N N . ALA B 1 94 ? -10.078 22.734 13.242 1 98.31 94 ALA B N 1
ATOM 2488 C CA . ALA B 1 94 ? -9.625 21.375 13.477 1 98.31 94 AL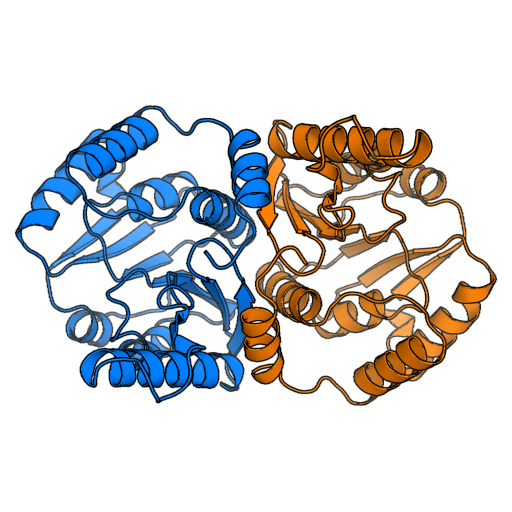A B CA 1
ATOM 2489 C C . ALA B 1 94 ? -10.055 20.859 14.852 1 98.31 94 ALA B C 1
ATOM 2491 O O . ALA B 1 94 ? -10.586 19.766 14.977 1 98.31 94 ALA B O 1
ATOM 2492 N N . ARG B 1 95 ? -9.883 21.672 15.867 1 98.5 95 ARG B N 1
ATOM 2493 C CA . ARG B 1 95 ? -10.25 21.297 17.234 1 98.5 95 ARG B CA 1
ATOM 2494 C C . ARG B 1 95 ? -11.758 21.047 17.328 1 98.5 95 ARG B C 1
ATOM 2496 O O . ARG B 1 95 ? -12.188 20.109 18 1 98.5 95 ARG B O 1
ATOM 2503 N N . GLU B 1 96 ? -12.492 21.906 16.719 1 98.44 96 GLU B N 1
ATOM 2504 C CA . GLU B 1 96 ? -13.938 21.719 16.688 1 98.44 96 GLU B CA 1
ATOM 2505 C C . GLU B 1 96 ? -14.312 20.406 16.016 1 98.44 96 GLU B C 1
ATOM 2507 O O . GLU B 1 96 ? -15.188 19.688 16.484 1 98.44 96 GLU B O 1
ATOM 2512 N N . ASN B 1 97 ? -13.656 20.109 14.898 1 98.62 97 ASN B N 1
ATOM 2513 C CA . ASN B 1 97 ? -13.93 18.875 14.172 1 98.62 97 ASN B CA 1
ATOM 2514 C C . ASN B 1 97 ? -13.555 17.656 14.984 1 98.62 97 ASN B C 1
ATOM 2516 O O . ASN B 1 97 ? -14.266 16.641 14.961 1 98.62 97 ASN B O 1
ATOM 2520 N N . PHE B 1 98 ? -12.398 17.734 15.742 1 98.69 98 PHE B N 1
ATOM 2521 C CA . PHE B 1 98 ? -12.023 16.641 16.625 1 98.69 98 PHE B CA 1
ATOM 2522 C C . PHE B 1 98 ? -13.125 16.359 17.641 1 98.69 98 PHE B C 1
ATOM 2524 O O . PHE B 1 98 ? -13.43 15.195 17.922 1 98.69 98 PHE B O 1
ATOM 2531 N N . SER B 1 99 ? -13.625 17.453 18.156 1 98.38 99 SER B N 1
ATOM 2532 C CA . SER B 1 99 ? -14.68 17.344 19.156 1 98.38 99 SER B CA 1
ATOM 2533 C C . SER B 1 99 ? -15.953 16.75 18.562 1 98.38 99 SER B C 1
ATOM 2535 O O . SER B 1 99 ? -16.531 15.812 19.109 1 98.38 99 SER B O 1
ATOM 2537 N N . ARG B 1 100 ? -16.359 17.25 17.422 1 97.88 100 ARG B N 1
ATOM 2538 C CA . ARG B 1 100 ? -17.562 16.781 16.75 1 97.88 100 ARG B CA 1
ATOM 2539 C C . ARG B 1 100 ? -17.453 15.297 16.391 1 97.88 100 ARG B C 1
ATOM 2541 O O . ARG B 1 100 ? -18.453 14.57 16.422 1 97.88 100 ARG B O 1
ATOM 2548 N N . ALA B 1 101 ? -16.266 14.883 16.062 1 98 101 ALA B N 1
ATOM 2549 C CA . ALA B 1 101 ? -16.031 13.5 15.672 1 98 101 ALA B CA 1
ATOM 2550 C C . ALA B 1 101 ? -15.781 12.617 16.891 1 98 101 ALA B C 1
ATOM 2552 O O . ALA B 1 101 ? -15.594 11.406 16.766 1 98 101 ALA B O 1
ATOM 2553 N N . ALA B 1 102 ? -15.727 13.18 18.062 1 97.75 102 ALA B N 1
ATOM 2554 C CA . ALA B 1 102 ? -15.531 12.492 19.344 1 97.75 102 ALA B CA 1
ATOM 2555 C C . ALA B 1 102 ? -14.195 11.766 19.375 1 97.75 102 ALA B C 1
ATOM 2557 O O . ALA B 1 102 ? -14.109 10.633 19.844 1 97.75 102 ALA B O 1
ATOM 2558 N N . VAL B 1 103 ? -13.133 12.469 18.844 1 98.06 103 VAL B N 1
ATOM 2559 C CA . VAL B 1 103 ? -11.812 11.836 18.828 1 98.06 103 VAL B CA 1
ATOM 2560 C C . VAL B 1 103 ? -10.781 12.781 19.438 1 98.06 103 VAL B C 1
ATOM 2562 O O . VAL B 1 103 ? -9.578 12.586 19.281 1 98.06 103 VAL B O 1
ATOM 2565 N N . ALA B 1 104 ? -11.203 13.82 20.109 1 98.06 104 ALA B N 1
ATOM 2566 C CA . ALA B 1 104 ? -10.312 14.828 20.688 1 98.06 104 ALA B CA 1
ATOM 2567 C C . ALA B 1 104 ? -9.352 14.203 21.688 1 98.06 104 ALA B C 1
ATOM 2569 O O . ALA B 1 104 ? -8.242 14.695 21.875 1 98.06 104 ALA B O 1
ATOM 2570 N N . ASP B 1 105 ? -9.742 13.133 22.281 1 97.5 105 ASP B N 1
ATOM 2571 C CA . ASP B 1 105 ? -8.914 12.477 23.297 1 97.5 105 ASP B CA 1
ATOM 2572 C C . ASP B 1 105 ? -7.801 11.664 22.641 1 97.5 105 ASP B C 1
ATOM 2574 O O . ASP B 1 105 ? -6.828 11.289 23.312 1 97.5 105 ASP B O 1
ATOM 2578 N N . ARG B 1 106 ? -7.859 11.375 21.344 1 98.06 106 ARG B N 1
ATOM 2579 C CA . ARG B 1 106 ? -6.895 10.531 20.656 1 98.06 106 ARG B CA 1
ATOM 2580 C C . ARG B 1 106 ? -5.949 11.367 19.797 1 98.06 106 ARG B C 1
ATOM 2582 O O . ARG B 1 106 ? -4.98 10.844 19.25 1 98.06 106 ARG B O 1
ATOM 2589 N N . ILE B 1 107 ? -6.262 12.641 19.656 1 98.75 107 ILE B N 1
ATOM 2590 C CA . ILE B 1 107 ? -5.504 13.492 18.734 1 98.75 107 ILE B CA 1
ATOM 2591 C C . ILE B 1 107 ? -4.93 14.68 19.5 1 98.75 107 ILE B C 1
ATOM 2593 O O . ILE B 1 107 ? -5.668 15.414 20.172 1 98.75 107 ILE B O 1
ATOM 2597 N N . THR B 1 108 ? -3.684 14.859 19.469 1 98.69 108 THR B N 1
ATOM 2598 C CA . THR B 1 108 ? -3 16.031 20.016 1 98.69 108 THR B CA 1
ATOM 2599 C C . THR B 1 108 ? -2.539 16.953 18.891 1 98.69 108 THR B C 1
ATOM 2601 O O . THR B 1 108 ? -1.784 16.547 18 1 98.69 108 THR B O 1
ATOM 2604 N N . LEU B 1 109 ? -2.982 18.156 18.922 1 98.69 109 LEU B N 1
ATOM 2605 C CA . LEU B 1 109 ? -2.588 19.141 17.922 1 98.69 109 LEU B CA 1
ATOM 2606 C C . LEU B 1 109 ? -1.518 20.078 18.469 1 98.69 109 LEU B C 1
ATOM 2608 O O . LEU B 1 109 ? -1.722 20.719 19.5 1 98.69 109 LEU B O 1
ATOM 2612 N N . LEU B 1 110 ? -0.41 20.078 17.859 1 98.56 110 LEU B N 1
ATOM 2613 C CA . LEU B 1 110 ? 0.677 20.984 18.188 1 98.56 110 LEU B CA 1
ATOM 2614 C C . LEU B 1 110 ? 0.711 22.172 17.219 1 98.56 110 LEU B C 1
ATOM 2616 O O . LEU B 1 110 ? 0.777 21.984 16.016 1 98.56 110 LEU B O 1
ATOM 2620 N N . GLU B 1 111 ? 0.685 23.359 17.797 1 97.94 111 GLU B N 1
ATOM 2621 C CA . GLU B 1 111 ? 0.649 24.594 17 1 97.94 111 GLU B CA 1
ATOM 2622 C C . GLU B 1 111 ? 2.055 25.141 16.766 1 97.94 111 GLU B C 1
ATOM 2624 O O . GLU B 1 111 ? 2.797 25.375 17.719 1 97.94 111 GLU B O 1
ATOM 2629 N N . GLY B 1 112 ? 2.4 25.312 15.445 1 96.38 112 GLY B N 1
ATOM 2630 C CA . GLY B 1 112 ? 3.688 25.922 15.148 1 96.38 112 GLY B CA 1
ATOM 2631 C C . GLY B 1 112 ? 4.305 25.406 13.867 1 96.38 112 GLY B C 1
ATOM 2632 O O . GLY B 1 112 ? 3.641 24.734 13.07 1 96.38 112 GLY B O 1
ATOM 2633 N N . ASP B 1 113 ? 5.523 25.797 13.656 1 94.88 113 ASP B N 1
ATOM 2634 C CA . ASP B 1 113 ? 6.27 25.375 12.477 1 94.88 113 ASP B CA 1
ATOM 2635 C C . ASP B 1 113 ? 6.621 23.891 12.547 1 94.88 113 ASP B C 1
ATOM 2637 O O . ASP B 1 113 ? 7.16 23.422 13.555 1 94.88 113 ASP B O 1
ATOM 2641 N N . ALA B 1 114 ? 6.309 23.203 11.539 1 95 114 ALA B N 1
ATOM 2642 C CA . ALA B 1 114 ? 6.453 21.75 11.523 1 95 114 ALA B CA 1
ATOM 2643 C C . ALA B 1 114 ? 7.895 21.344 11.812 1 95 114 ALA B C 1
ATOM 2645 O O . ALA B 1 114 ? 8.141 20.469 12.648 1 95 114 ALA B O 1
ATOM 2646 N N . LEU B 1 115 ? 8.836 21.938 11.125 1 94.88 115 LEU B N 1
ATOM 2647 C CA . LEU B 1 115 ? 10.234 21.562 11.281 1 94.88 115 LEU B CA 1
ATOM 2648 C C . LEU B 1 115 ? 10.703 21.812 12.711 1 94.88 115 LEU B C 1
ATOM 2650 O O . LEU B 1 115 ? 11.359 20.953 13.305 1 94.88 115 LEU B O 1
ATOM 2654 N N . ASP B 1 116 ? 10.359 22.969 13.266 1 96.88 116 ASP B N 1
ATOM 2655 C CA . ASP B 1 116 ? 10.734 23.312 14.633 1 96.88 116 ASP B CA 1
ATOM 2656 C C . ASP B 1 116 ? 10.133 22.312 15.625 1 96.88 116 ASP B C 1
ATOM 2658 O O . ASP B 1 116 ? 10.82 21.844 16.531 1 96.88 116 ASP B O 1
ATOM 2662 N N . ILE B 1 117 ? 8.914 21.984 15.461 1 97.5 117 ILE B N 1
ATOM 2663 C CA . ILE B 1 117 ? 8.227 21.078 16.359 1 97.5 117 ILE B CA 1
ATOM 2664 C C . ILE B 1 117 ? 8.82 19.672 16.234 1 97.5 117 ILE B C 1
ATOM 2666 O O . ILE B 1 117 ? 9.07 19 17.234 1 97.5 117 ILE B O 1
ATOM 2670 N N . MET B 1 118 ? 9.055 19.219 15.008 1 97.38 118 MET B N 1
ATOM 2671 C CA . MET B 1 118 ? 9.633 17.891 14.797 1 97.38 118 MET B CA 1
ATOM 2672 C C . MET B 1 118 ? 10.977 17.766 15.508 1 97.38 118 MET B C 1
ATOM 2674 O O . MET B 1 118 ? 11.289 16.719 16.062 1 97.38 118 MET B O 1
ATOM 2678 N N . LYS B 1 119 ? 11.766 18.828 15.484 1 97.62 119 LYS B N 1
ATOM 2679 C CA . LYS B 1 119 ? 13.07 18.828 16.141 1 97.62 119 LYS B CA 1
ATOM 2680 C C . LYS B 1 119 ? 12.93 18.625 17.641 1 97.62 119 LYS B C 1
ATOM 2682 O O . LYS B 1 119 ? 13.812 18.047 18.281 1 97.62 119 LYS B O 1
ATOM 2687 N N . SER B 1 120 ? 11.844 19.016 18.141 1 97.75 120 SER B N 1
ATOM 2688 C CA . SER B 1 120 ? 11.648 18.969 19.578 1 97.75 120 SER B CA 1
ATOM 2689 C C . SER B 1 120 ? 10.906 17.703 20 1 97.75 120 SER B C 1
ATOM 2691 O O . SER B 1 120 ? 10.836 17.391 21.188 1 97.75 120 SER B O 1
ATOM 2693 N N . LEU B 1 121 ? 10.336 17 19.062 1 97.88 121 LEU B N 1
ATOM 2694 C CA . LEU B 1 121 ? 9.57 15.797 19.375 1 97.88 121 LEU B CA 1
ATOM 2695 C C . LEU B 1 121 ? 10.5 14.625 19.672 1 97.88 121 LEU B C 1
ATOM 2697 O O . LEU B 1 121 ? 11.617 14.555 19.141 1 97.88 121 LEU B O 1
ATOM 2701 N N . GLU B 1 122 ? 10.023 13.812 20.547 1 96.5 122 GLU B N 1
ATOM 2702 C CA . GLU B 1 122 ? 10.672 12.523 20.797 1 96.5 122 GLU B CA 1
ATOM 2703 C C . GLU B 1 122 ? 9.898 11.383 20.141 1 96.5 122 GLU B C 1
ATOM 2705 O O . GLU B 1 122 ? 8.672 11.336 20.219 1 96.5 122 GLU B O 1
ATOM 2710 N N . GLY B 1 123 ? 10.633 10.586 19.5 1 93.5 123 GLY B N 1
ATOM 2711 C CA . GLY B 1 123 ? 10.039 9.383 18.938 1 93.5 123 GLY B CA 1
ATOM 2712 C C . GLY B 1 123 ? 10.039 8.211 19.906 1 93.5 123 GLY B C 1
ATOM 2713 O O . GLY B 1 123 ? 10.156 8.406 21.125 1 93.5 123 GLY B O 1
ATOM 2714 N N . PRO B 1 124 ? 9.836 7.066 19.375 1 97.81 124 PRO B N 1
ATOM 2715 C CA . PRO B 1 124 ? 9.625 6.777 17.953 1 97.81 124 PRO B CA 1
ATOM 2716 C C . PRO B 1 124 ? 8.148 6.812 17.562 1 97.81 124 PRO B C 1
ATOM 2718 O O . PRO B 1 124 ? 7.273 6.621 18.406 1 97.81 124 PRO B O 1
ATOM 2721 N N . PHE B 1 125 ? 7.773 7.113 16.375 1 98.81 125 PHE B N 1
ATOM 2722 C CA . PHE B 1 125 ? 6.457 6.973 15.766 1 98.81 125 PHE B CA 1
ATOM 2723 C C . PHE B 1 125 ? 6.414 5.766 14.844 1 98.81 125 PHE B C 1
ATOM 2725 O O . PHE B 1 125 ? 7.371 5.504 14.109 1 98.81 125 PHE B O 1
ATOM 2732 N N . ASP B 1 126 ? 5.309 5.047 14.898 1 98.75 126 ASP B N 1
ATOM 2733 C CA . ASP B 1 126 ? 5.133 3.865 14.062 1 98.75 126 ASP B CA 1
ATOM 2734 C C . ASP B 1 126 ? 4.75 4.258 12.633 1 98.75 126 ASP B C 1
ATOM 2736 O O . ASP B 1 126 ? 4.934 3.475 11.703 1 98.75 126 ASP B O 1
ATOM 2740 N N . PHE B 1 127 ? 4.141 5.41 12.555 1 98.88 127 PHE B N 1
ATOM 2741 C CA . PHE B 1 127 ? 3.602 5.891 11.289 1 98.88 127 PHE B CA 1
ATOM 2742 C C . PHE B 1 127 ? 3.701 7.406 11.195 1 98.88 127 PHE B C 1
ATOM 2744 O O . PHE B 1 127 ? 3.328 8.117 12.133 1 98.88 127 PHE B O 1
ATOM 2751 N N . ILE B 1 128 ? 4.266 7.891 10.148 1 98.62 128 ILE B N 1
ATOM 2752 C CA . ILE B 1 128 ? 4.344 9.32 9.891 1 98.62 128 ILE B CA 1
ATOM 2753 C C . ILE B 1 128 ? 3.65 9.648 8.57 1 98.62 128 ILE B C 1
ATOM 2755 O O . ILE B 1 128 ? 3.953 9.039 7.539 1 98.62 128 ILE B O 1
ATOM 2759 N N . PHE B 1 129 ? 2.691 10.516 8.609 1 98.12 129 PHE B N 1
ATOM 2760 C CA . PHE B 1 129 ? 1.943 10.969 7.441 1 98.12 129 PHE B CA 1
ATOM 2761 C C . PHE B 1 129 ? 2.295 12.406 7.098 1 98.12 129 PHE B C 1
ATOM 2763 O O . PHE B 1 129 ? 1.972 13.328 7.852 1 98.12 129 PHE B O 1
ATOM 2770 N N . MET B 1 130 ? 2.939 12.562 5.977 1 94.94 130 MET B N 1
ATOM 2771 C CA . MET B 1 130 ? 3.328 13.891 5.512 1 94.94 130 MET B CA 1
ATOM 2772 C C . MET B 1 130 ? 2.332 14.422 4.484 1 94.94 130 MET B C 1
ATOM 2774 O O . MET B 1 130 ? 2.258 13.914 3.365 1 94.94 130 MET B O 1
ATOM 2778 N N . ASP B 1 131 ? 1.58 15.344 4.812 1 85.38 131 ASP B N 1
ATOM 2779 C CA . ASP B 1 131 ? 0.547 15.961 3.984 1 85.38 131 ASP B CA 1
ATOM 2780 C C . ASP B 1 131 ? 0.759 17.469 3.875 1 85.38 131 ASP B C 1
ATOM 2782 O O . ASP B 1 131 ? -0.206 18.234 3.791 1 85.38 131 ASP B O 1
ATOM 2786 N N . ALA B 1 132 ? 1.977 17.906 3.932 1 68.94 132 ALA B N 1
ATOM 2787 C CA . ALA B 1 132 ? 2.291 19.328 4.059 1 68.94 132 ALA B CA 1
ATOM 2788 C C . ALA B 1 132 ? 2.545 19.953 2.691 1 68.94 132 ALA B C 1
ATOM 2790 O O . ALA B 1 132 ? 2.354 19.312 1.658 1 68.94 132 ALA B O 1
ATOM 2791 N N . ALA B 1 133 ? 2.828 21.125 2.828 1 60.59 133 ALA B N 1
ATOM 2792 C CA . ALA B 1 133 ? 3.113 21.953 1.659 1 60.59 133 ALA B CA 1
ATOM 2793 C C . ALA B 1 133 ? 4.262 21.359 0.838 1 60.59 133 ALA B C 1
ATOM 2795 O O . ALA B 1 133 ? 5.285 20.953 1.393 1 60.59 133 ALA B O 1
ATOM 2796 N N . LYS B 1 134 ? 4.043 21.094 -0.409 1 60.62 134 LYS B N 1
ATOM 2797 C CA . LYS B 1 134 ? 4.777 20.406 -1.471 1 60.62 134 LYS B CA 1
ATOM 2798 C C . LYS B 1 134 ? 6.262 20.75 -1.427 1 60.62 134 LYS B C 1
ATOM 2800 O O . LYS B 1 134 ? 7.113 19.875 -1.559 1 60.62 134 LYS B O 1
ATOM 2805 N N . GLY B 1 135 ? 6.621 21.859 -1.129 1 63.03 135 GLY B N 1
ATOM 2806 C CA . GLY B 1 135 ? 7.996 22.266 -1.375 1 63.03 135 GLY B CA 1
ATOM 2807 C C . GLY B 1 135 ? 8.891 22.109 -0.161 1 63.03 135 GLY B C 1
ATOM 2808 O O . GLY B 1 135 ? 10.109 22.297 -0.251 1 63.03 135 GLY B O 1
ATOM 2809 N N . GLN B 1 136 ? 8.383 21.438 0.889 1 81 136 GLN B N 1
ATOM 2810 C CA . GLN B 1 136 ? 9.211 21.469 2.092 1 81 136 GLN B CA 1
ATOM 2811 C C . GLN B 1 136 ? 9.547 20.047 2.561 1 81 136 GLN B C 1
ATOM 2813 O O . GLN B 1 136 ? 10.227 19.875 3.57 1 81 136 GLN B O 1
ATOM 2818 N N . TYR B 1 137 ? 9.172 19.062 1.851 1 87.94 137 TYR B N 1
ATOM 2819 C CA . TYR B 1 137 ? 9.328 17.688 2.281 1 87.94 137 TYR B CA 1
ATOM 2820 C C . TYR B 1 137 ? 10.789 17.344 2.525 1 87.94 137 TYR B C 1
ATOM 2822 O O . TYR B 1 137 ? 11.125 16.688 3.51 1 87.94 137 TYR B O 1
ATOM 2830 N N . ILE B 1 138 ? 11.633 17.875 1.685 1 90 138 ILE B N 1
ATOM 2831 C CA . ILE B 1 138 ? 13.039 17.516 1.745 1 90 138 ILE B CA 1
ATOM 2832 C C . ILE B 1 138 ? 13.633 17.969 3.072 1 90 138 ILE B C 1
ATOM 2834 O O . ILE B 1 138 ? 14.531 17.328 3.619 1 90 138 ILE B O 1
ATOM 2838 N N . HIS B 1 139 ? 13.109 19.016 3.588 1 91.38 139 HIS B N 1
ATOM 2839 C CA . HIS B 1 139 ? 13.625 19.562 4.84 1 91.38 139 HIS B CA 1
ATOM 2840 C C . HIS B 1 139 ? 13.102 18.781 6.039 1 91.38 139 HIS B C 1
ATOM 2842 O O . HIS B 1 139 ? 13.734 18.75 7.094 1 91.38 139 HIS B O 1
ATOM 2848 N N . TYR B 1 140 ? 11.992 18.109 5.859 1 94.25 140 TYR B N 1
ATOM 2849 C CA . TYR B 1 140 ? 11.375 17.344 6.938 1 94.25 140 TYR B CA 1
ATOM 2850 C C . TYR B 1 140 ? 11.953 15.938 7.012 1 94.25 140 TYR B C 1
ATOM 2852 O O . TYR B 1 140 ? 11.844 15.273 8.047 1 94.25 140 TYR B O 1
ATOM 2860 N N . LEU B 1 141 ? 12.555 15.5 5.93 1 95.56 141 LEU B N 1
ATOM 2861 C CA . LEU B 1 141 ? 12.883 14.094 5.754 1 95.56 141 LEU B CA 1
ATOM 2862 C C . LEU B 1 141 ? 13.844 13.617 6.836 1 95.56 141 LEU B C 1
ATOM 2864 O O . LEU B 1 141 ? 13.617 12.586 7.473 1 95.56 141 LEU B O 1
ATOM 2868 N N . PRO B 1 142 ? 14.953 14.391 7.176 1 96.5 142 PRO B N 1
ATOM 2869 C CA . PRO B 1 142 ? 15.867 13.922 8.227 1 96.5 142 PRO B CA 1
ATOM 2870 C C . PRO B 1 142 ? 15.172 13.742 9.57 1 96.5 142 PRO B C 1
ATOM 2872 O O . PRO B 1 142 ? 15.414 12.75 10.266 1 96.5 142 PRO B O 1
ATOM 2875 N N . GLU B 1 143 ? 14.305 14.672 9.93 1 97.31 143 GLU B N 1
ATOM 2876 C CA . GLU B 1 143 ? 13.578 14.57 11.188 1 97.31 143 GLU B CA 1
ATOM 2877 C C . GLU B 1 143 ? 12.547 13.438 11.141 1 97.31 143 GLU B C 1
ATOM 2879 O O . GLU B 1 143 ? 12.328 12.75 12.133 1 97.31 143 GLU B O 1
ATOM 2884 N N . ALA B 1 144 ? 11.906 13.273 9.977 1 97.25 144 ALA B N 1
ATOM 2885 C CA . ALA B 1 144 ? 10.945 12.18 9.82 1 97.25 144 ALA B CA 1
ATOM 2886 C C . ALA B 1 144 ? 11.617 10.828 10.055 1 97.25 144 ALA B C 1
ATOM 2888 O O . ALA B 1 144 ? 11.078 9.977 10.766 1 97.25 144 ALA B O 1
ATOM 2889 N N . ILE B 1 145 ? 12.812 10.672 9.469 1 97.5 145 ILE B N 1
ATOM 2890 C CA . ILE B 1 145 ? 13.547 9.414 9.609 1 97.5 145 ILE B CA 1
ATOM 2891 C C . ILE B 1 145 ? 13.969 9.227 11.07 1 97.5 145 ILE B C 1
ATOM 2893 O O . ILE B 1 145 ? 13.82 8.133 11.625 1 97.5 145 ILE B O 1
ATOM 2897 N N . ARG B 1 146 ? 14.43 10.297 11.719 1 97.69 146 ARG B N 1
ATOM 2898 C CA . ARG B 1 146 ? 14.859 10.25 13.117 1 97.69 146 ARG B CA 1
ATOM 2899 C C . ARG B 1 146 ? 13.711 9.828 14.031 1 97.69 146 ARG B C 1
ATOM 2901 O O . ARG B 1 146 ? 13.914 9.086 14.984 1 97.69 146 ARG B O 1
ATOM 2908 N N . LEU B 1 147 ? 12.562 10.25 13.758 1 98.56 147 LEU B N 1
ATOM 2909 C CA . LEU B 1 147 ? 11.391 10.055 14.609 1 98.56 147 LEU B CA 1
ATOM 2910 C C . LEU B 1 147 ? 10.719 8.719 14.305 1 98.56 147 LEU B C 1
ATOM 2912 O O . LEU B 1 147 ? 9.883 8.25 15.078 1 98.56 147 LEU B O 1
ATOM 2916 N N . LEU B 1 148 ? 11.055 8.125 13.172 1 98.5 148 LEU B N 1
ATOM 2917 C CA . LEU B 1 148 ? 10.398 6.902 12.711 1 98.5 148 LEU B CA 1
ATOM 2918 C C . LEU B 1 148 ? 10.938 5.68 13.438 1 98.5 148 LEU B C 1
ATOM 2920 O O . LEU B 1 148 ? 12.156 5.516 13.562 1 98.5 148 LEU B O 1
ATOM 2924 N N . ALA B 1 149 ? 10.102 4.809 13.984 1 98.31 149 ALA B N 1
ATOM 2925 C CA . ALA B 1 149 ? 10.484 3.557 14.633 1 98.31 149 ALA B CA 1
ATOM 2926 C C . ALA B 1 149 ? 11.078 2.578 13.633 1 98.31 149 ALA B C 1
ATOM 2928 O O . ALA B 1 149 ? 10.828 2.68 12.43 1 98.31 149 ALA B O 1
ATOM 2929 N N . PRO B 1 150 ? 11.945 1.653 14.133 1 97.19 150 PRO B N 1
ATOM 2930 C CA . PRO B 1 150 ? 12.258 0.536 13.242 1 97.19 150 PRO B CA 1
ATOM 2931 C C . PRO B 1 150 ? 11.008 -0.152 12.695 1 97.19 150 PRO B C 1
ATOM 2933 O O . PRO B 1 150 ? 10.047 -0.373 13.438 1 97.19 150 PRO B O 1
ATOM 2936 N N . GLU B 1 151 ? 10.977 -0.323 11.414 1 97.06 151 GLU B N 1
ATOM 2937 C CA . GLU B 1 151 ? 9.852 -0.933 10.711 1 97.06 151 GLU B CA 1
ATOM 2938 C C . GLU B 1 151 ? 8.656 0.015 10.648 1 97.06 151 GLU B C 1
ATOM 2940 O O . GLU B 1 151 ? 7.539 -0.408 10.352 1 97.06 151 GLU B O 1
ATOM 2945 N N . GLY B 1 152 ? 8.906 1.271 11.07 1 98.56 152 GLY B N 1
ATOM 2946 C CA . GLY B 1 152 ? 7.879 2.289 10.914 1 98.56 152 GLY B CA 1
ATOM 2947 C C . GLY B 1 152 ? 7.594 2.633 9.469 1 98.56 152 GLY B C 1
ATOM 2948 O O . GLY B 1 152 ? 8.375 2.293 8.578 1 98.56 152 GLY B O 1
ATOM 2949 N N . VAL B 1 153 ? 6.477 3.289 9.25 1 98.81 153 VAL B N 1
ATOM 2950 C CA . VAL B 1 153 ? 6.043 3.592 7.887 1 98.81 153 VAL B CA 1
ATOM 2951 C C . VAL B 1 153 ? 5.938 5.105 7.703 1 98.81 153 VAL B C 1
ATOM 2953 O O . VAL B 1 153 ? 5.391 5.805 8.562 1 98.81 153 VAL B O 1
ATOM 2956 N N . LEU B 1 154 ? 6.535 5.621 6.656 1 98.5 154 LEU B N 1
ATOM 2957 C CA . LEU B 1 154 ? 6.43 7.008 6.23 1 98.5 154 LEU B CA 1
ATOM 2958 C C . LEU B 1 154 ? 5.625 7.121 4.938 1 98.5 154 LEU B C 1
ATOM 2960 O O . LEU B 1 154 ? 5.988 6.523 3.924 1 98.5 154 LEU B O 1
ATOM 2964 N N . MET B 1 155 ? 4.492 7.785 4.992 1 98.06 155 MET B N 1
ATOM 2965 C CA . MET B 1 155 ? 3.662 8.031 3.816 1 98.06 155 MET B CA 1
ATOM 2966 C C . MET B 1 155 ? 3.631 9.523 3.477 1 98.06 155 MET B C 1
ATOM 2968 O O . MET B 1 155 ? 3.215 10.344 4.297 1 98.06 155 MET B O 1
ATOM 2972 N N . SER B 1 156 ? 4.086 9.867 2.293 1 95.75 156 SER B N 1
ATOM 2973 C CA . SER B 1 156 ? 4.047 11.242 1.8 1 95.75 156 SER B CA 1
ATOM 2974 C C . SER B 1 156 ? 3.029 11.398 0.678 1 95.75 156 SER B C 1
ATOM 2976 O O . SER B 1 156 ? 3.084 10.688 -0.324 1 95.75 156 SER B O 1
ATOM 2978 N N . ASP B 1 157 ? 2.174 12.32 0.828 1 92.44 157 ASP B N 1
ATOM 2979 C CA . ASP B 1 157 ? 1.146 12.586 -0.174 1 92.44 157 ASP B CA 1
ATOM 2980 C C . ASP B 1 157 ? 1.584 13.688 -1.132 1 92.44 157 ASP B C 1
ATOM 2982 O O . ASP B 1 157 ? 2.619 14.32 -0.923 1 92.44 157 ASP B O 1
ATOM 2986 N N . ASN B 1 158 ? 0.937 13.828 -2.352 1 88.69 158 ASN B N 1
ATOM 2987 C CA . ASN B 1 158 ? 1.086 14.891 -3.342 1 88.69 158 ASN B CA 1
ATOM 2988 C C . ASN B 1 158 ? 2.486 14.898 -3.945 1 88.69 158 ASN B C 1
ATOM 2990 O O . ASN B 1 158 ? 3.016 15.961 -4.277 1 88.69 158 ASN B O 1
ATOM 2994 N N . VAL B 1 159 ? 3.078 13.789 -4.062 1 88.56 159 VAL B N 1
ATOM 2995 C CA . VAL B 1 159 ? 4.488 13.766 -4.438 1 88.56 159 VAL B CA 1
ATOM 2996 C C . VAL B 1 159 ? 4.617 13.828 -5.961 1 88.56 159 VAL B C 1
ATOM 2998 O O . VAL B 1 159 ? 5.715 14.008 -6.488 1 88.56 159 VAL B O 1
ATOM 3001 N N . LEU B 1 160 ? 3.463 13.602 -6.676 1 82.38 160 LEU B N 1
ATOM 3002 C CA . LEU B 1 160 ? 3.514 13.672 -8.133 1 82.38 160 LEU B CA 1
ATOM 3003 C C . LEU B 1 160 ? 2.635 14.805 -8.656 1 82.38 160 LEU B C 1
ATOM 3005 O O . LEU B 1 160 ? 2.293 14.828 -9.844 1 82.38 160 LEU B O 1
ATOM 3009 N N . GLN B 1 161 ? 1.927 15.547 -7.797 1 67.62 161 GLN B N 1
ATOM 3010 C CA . GLN B 1 161 ? 0.961 16.594 -8.117 1 67.62 161 GLN B CA 1
ATOM 3011 C C . GLN B 1 161 ? 1.496 17.516 -9.203 1 67.62 161 GLN B C 1
ATOM 3013 O O . GLN B 1 161 ? 0.739 17.984 -10.062 1 67.62 161 GLN B O 1
ATOM 3018 N N . ASP B 1 162 ? 2.566 18.078 -9.039 1 57.59 162 ASP B N 1
ATOM 3019 C CA . ASP B 1 162 ? 2.967 19.047 -10.055 1 57.59 162 ASP B CA 1
ATOM 3020 C C . ASP B 1 162 ? 3.459 18.344 -11.32 1 57.59 162 ASP B C 1
ATOM 3022 O O . ASP B 1 162 ? 4.66 18.125 -11.492 1 57.59 162 ASP B O 1
ATOM 3026 N N . GLY B 1 163 ? 2.689 17.25 -11.781 1 52.56 163 GLY B N 1
ATOM 3027 C CA . GLY B 1 163 ? 2.957 16.578 -13.047 1 52.56 163 GLY B CA 1
ATOM 3028 C C . GLY B 1 163 ? 4.016 17.281 -13.875 1 52.56 163 GLY B C 1
ATOM 3029 O O . GLY B 1 163 ? 4.457 16.75 -14.898 1 52.56 163 GLY B O 1
ATOM 3030 N N . ASP B 1 164 ? 3.975 18.531 -13.781 1 47.62 164 ASP B N 1
ATOM 3031 C CA . ASP B 1 164 ? 5.09 19.188 -14.453 1 47.62 164 ASP B CA 1
ATOM 3032 C C . ASP B 1 164 ? 6.426 18.75 -13.867 1 47.62 164 ASP B C 1
ATOM 3034 O O . ASP B 1 164 ? 7.48 19.25 -14.258 1 47.62 164 ASP B O 1
ATOM 3038 N N . VAL B 1 165 ? 6.43 18.172 -12.773 1 46.12 165 VAL B N 1
ATOM 3039 C CA . VAL B 1 165 ? 7.738 17.672 -12.359 1 46.12 165 VAL B CA 1
ATOM 3040 C C . VAL B 1 165 ? 8.422 16.969 -13.531 1 46.12 165 VAL B C 1
ATOM 3042 O O . VAL B 1 165 ? 9.648 16.938 -13.617 1 46.12 165 VAL B O 1
ATOM 3045 N N . ILE B 1 166 ? 7.512 16.375 -14.414 1 43.38 166 ILE B N 1
ATOM 3046 C CA . ILE B 1 166 ? 7.984 15.742 -15.641 1 43.38 166 ILE B CA 1
ATOM 3047 C C . ILE B 1 166 ? 8.133 16.797 -16.734 1 43.38 166 ILE B C 1
ATOM 3049 O O . ILE B 1 166 ? 8.68 16.516 -17.812 1 43.38 166 ILE B O 1
ATOM 3053 N N . GLU B 1 167 ? 7.246 17.812 -16.781 1 41.91 167 GLU B N 1
ATOM 3054 C CA . GLU B 1 167 ? 7.453 18.719 -17.906 1 41.91 167 GLU B CA 1
ATOM 3055 C C . GLU B 1 167 ? 8.844 19.328 -17.875 1 41.91 167 GLU B C 1
ATOM 3057 O O . GLU B 1 167 ? 9.352 19.672 -16.797 1 41.91 167 GLU B O 1
ATOM 3062 N N . SER B 1 168 ? 9.625 19.016 -18.828 1 36.5 168 SER B N 1
ATOM 3063 C CA . SER B 1 168 ? 10.945 19.578 -19.094 1 36.5 168 SER B CA 1
ATOM 3064 C C . SER B 1 168 ? 11.008 21.062 -18.734 1 36.5 168 SER B C 1
ATOM 3066 O O . SER B 1 168 ? 9.977 21.734 -18.672 1 36.5 168 SER B O 1
ATOM 3068 N N . ARG B 1 169 ? 12.234 21.656 -18.531 1 38.94 169 ARG B N 1
ATOM 3069 C CA . ARG B 1 169 ? 12.82 22.969 -18.266 1 38.94 169 ARG B CA 1
ATOM 3070 C C . ARG B 1 169 ? 12.07 24.062 -19.016 1 38.94 169 ARG B C 1
ATOM 3072 O O . ARG B 1 169 ? 12.305 25.25 -18.781 1 38.94 169 ARG B O 1
ATOM 3079 N N . PHE B 1 170 ? 11.578 23.75 -20.031 1 34.5 170 PHE B N 1
ATOM 3080 C CA . PHE B 1 170 ? 11.406 24.953 -20.828 1 34.5 170 PHE B CA 1
ATOM 3081 C C . PHE B 1 170 ? 10.203 25.75 -20.344 1 34.5 170 PHE B C 1
ATOM 3083 O O . PHE B 1 170 ? 10.094 26.953 -20.625 1 34.5 170 PHE B O 1
ATOM 3090 N N . ALA B 1 171 ? 9.016 25.188 -20.234 1 39.97 171 ALA B N 1
ATOM 3091 C CA . ALA B 1 171 ? 7.945 26.172 -20.156 1 39.97 171 ALA B CA 1
ATOM 3092 C C . ALA B 1 171 ? 7.738 26.625 -18.703 1 39.97 171 ALA B C 1
ATOM 3094 O O . ALA B 1 171 ? 6.777 27.328 -18.406 1 39.97 171 ALA B O 1
ATOM 3095 N N . VAL B 1 172 ? 8.156 25.859 -17.656 1 44.47 172 VAL B N 1
ATOM 3096 C CA . VAL B 1 172 ? 7.688 26.219 -16.328 1 44.47 172 VAL B CA 1
ATOM 3097 C C . VAL B 1 172 ? 8.359 27.516 -15.875 1 44.47 172 VAL B C 1
ATOM 3099 O O . VAL B 1 172 ? 9.562 27.703 -16.062 1 44.47 172 VAL B O 1
ATOM 3102 N N . GLU B 1 173 ? 7.594 28.422 -15.5 1 46.91 173 GLU B N 1
ATOM 3103 C CA . GLU B 1 173 ? 8.078 29.625 -14.836 1 46.91 173 GLU B CA 1
ATOM 3104 C C . GLU B 1 173 ? 9.086 29.297 -13.734 1 46.91 173 GLU B C 1
ATOM 3106 O O . GLU B 1 173 ? 9.094 28.172 -13.227 1 46.91 173 GLU B O 1
ATOM 3111 N N . ARG B 1 174 ? 10.023 30.078 -13.469 1 47.53 174 ARG B N 1
ATOM 3112 C CA . ARG B 1 174 ? 11.18 30 -12.586 1 47.53 174 ARG B CA 1
ATOM 3113 C C . ARG B 1 174 ? 10.812 29.344 -11.258 1 47.53 174 ARG B C 1
ATOM 3115 O O . ARG B 1 174 ? 11.555 28.516 -10.742 1 47.53 174 ARG B O 1
ATOM 3122 N N . ARG B 1 175 ? 9.695 29.719 -10.562 1 45.69 175 ARG B N 1
ATOM 3123 C CA . ARG B 1 175 ? 9.266 29.25 -9.25 1 45.69 175 ARG B CA 1
ATOM 3124 C C . ARG B 1 175 ? 8.891 27.781 -9.281 1 45.69 175 ARG B C 1
ATOM 3126 O O . ARG B 1 175 ? 9.203 27.031 -8.352 1 45.69 175 ARG B O 1
ATOM 3133 N N . ASN B 1 176 ? 8.258 27.328 -10.398 1 58.34 176 ASN B N 1
ATOM 3134 C CA . ASN B 1 176 ? 7.789 25.953 -10.555 1 58.34 176 ASN B CA 1
ATOM 3135 C C . ASN B 1 176 ? 8.953 24.984 -10.766 1 58.34 176 ASN B C 1
ATOM 3137 O O . ASN B 1 176 ? 8.875 23.828 -10.375 1 58.34 176 ASN B O 1
ATOM 3141 N N . ARG B 1 177 ? 10.078 25.609 -11.086 1 62.84 177 ARG B N 1
ATOM 3142 C CA . ARG B 1 177 ? 11.258 24.797 -11.344 1 62.84 177 ARG B CA 1
ATOM 3143 C C . ARG B 1 177 ? 11.891 24.328 -10.031 1 62.84 177 ARG B C 1
ATOM 3145 O O . ARG B 1 177 ? 12.328 23.188 -9.914 1 62.84 177 ARG B O 1
ATOM 3152 N N . THR B 1 178 ? 11.836 25.266 -9.062 1 70.25 178 THR B N 1
ATOM 3153 C CA . THR B 1 178 ? 12.469 24.953 -7.785 1 70.25 178 THR B CA 1
ATOM 3154 C C . THR B 1 178 ? 11.68 23.875 -7.047 1 70.25 178 THR B C 1
ATOM 3156 O O . THR B 1 178 ? 12.266 22.938 -6.492 1 70.25 178 THR B O 1
ATOM 3159 N N . ILE B 1 179 ? 10.352 23.953 -7.098 1 71.5 179 ILE B N 1
ATOM 3160 C CA . ILE B 1 179 ? 9.492 23 -6.414 1 71.5 179 ILE B CA 1
ATOM 3161 C C . ILE B 1 179 ? 9.672 21.609 -7.035 1 71.5 179 ILE B C 1
ATOM 3163 O O . ILE B 1 179 ? 9.773 20.609 -6.324 1 71.5 179 ILE B O 1
ATOM 3167 N N . HIS B 1 180 ? 9.828 21.703 -8.297 1 75.75 180 HIS B N 1
ATOM 3168 C CA . HIS B 1 180 ? 10 20.453 -9.023 1 75.75 180 HIS B CA 1
ATOM 3169 C C . HIS B 1 180 ? 11.344 19.812 -8.703 1 75.75 180 HIS B C 1
ATOM 3171 O O . HIS B 1 180 ? 11.422 18.594 -8.492 1 75.75 180 HIS B O 1
ATOM 3177 N N . SER B 1 181 ? 12.297 20.641 -8.648 1 82.94 181 SER B N 1
ATOM 3178 C CA . SER B 1 181 ? 13.633 20.141 -8.336 1 82.94 181 SER B CA 1
ATOM 3179 C C . SER B 1 181 ? 13.703 19.578 -6.922 1 82.94 181 SER B C 1
ATOM 3181 O O . SER B 1 181 ? 14.32 18.547 -6.684 1 82.94 181 SER B O 1
ATOM 3183 N N . ARG B 1 182 ? 13.055 20.188 -6.004 1 83.38 182 ARG B N 1
ATOM 3184 C CA . ARG B 1 182 ? 13.062 19.75 -4.613 1 83.38 182 ARG B CA 1
ATOM 3185 C C . ARG B 1 182 ? 12.305 18.438 -4.453 1 83.38 182 ARG B C 1
ATOM 3187 O O . ARG B 1 182 ? 12.727 17.562 -3.686 1 83.38 182 ARG B O 1
ATOM 3194 N N . MET B 1 183 ? 11.266 18.328 -5.18 1 88 183 MET B N 1
ATOM 3195 C CA . MET B 1 183 ? 10.484 17.094 -5.105 1 88 183 MET B CA 1
ATOM 3196 C C . MET B 1 183 ? 11.258 15.922 -5.715 1 88 183 MET B C 1
ATOM 3198 O O . MET B 1 183 ? 11.242 14.812 -5.176 1 88 183 MET B O 1
ATOM 3202 N N . ARG B 1 184 ? 11.922 16.156 -6.785 1 88.06 184 ARG B N 1
ATOM 3203 C CA . ARG B 1 184 ? 12.758 15.133 -7.391 1 88.06 184 ARG B CA 1
ATOM 3204 C C . ARG B 1 184 ? 13.859 14.688 -6.43 1 88.06 184 ARG B C 1
ATOM 3206 O O . ARG B 1 184 ? 14.141 13.492 -6.316 1 88.06 184 ARG B O 1
ATOM 3213 N N . GLU B 1 185 ? 14.398 15.695 -5.816 1 91.25 185 GLU B N 1
ATOM 3214 C CA . GLU B 1 185 ? 15.414 15.383 -4.816 1 91.25 185 GLU B CA 1
ATOM 3215 C C . GLU B 1 185 ? 14.836 14.57 -3.666 1 91.25 185 GLU B C 1
ATOM 3217 O O . GLU B 1 185 ? 15.469 13.633 -3.178 1 91.25 185 GLU B O 1
ATOM 3222 N N . TYR B 1 186 ? 13.703 14.953 -3.209 1 93.12 186 TYR B N 1
ATOM 3223 C CA . TYR B 1 186 ? 13.016 14.25 -2.131 1 93.12 186 TYR B CA 1
ATOM 3224 C C . TYR B 1 186 ? 12.781 12.789 -2.494 1 93.12 186 TYR B C 1
ATOM 3226 O O . TYR B 1 186 ? 13.125 11.883 -1.725 1 93.12 186 TYR B O 1
ATOM 3234 N N . LEU B 1 187 ? 12.258 12.539 -3.713 1 93.56 187 LEU B N 1
ATOM 3235 C CA . LEU B 1 187 ? 11.953 11.188 -4.164 1 93.56 187 LEU B CA 1
ATOM 3236 C C . LEU B 1 187 ? 13.227 10.375 -4.34 1 93.56 187 LEU B C 1
ATOM 3238 O O . LEU B 1 187 ? 13.266 9.188 -3.998 1 93.56 187 LEU B O 1
ATOM 3242 N N . TYR B 1 188 ? 14.211 11.023 -4.848 1 94.62 188 TYR B N 1
ATOM 3243 C CA . TYR B 1 188 ? 15.5 10.352 -5.004 1 94.62 188 TYR B CA 1
ATOM 3244 C C . TYR B 1 188 ? 16.062 9.93 -3.65 1 94.62 188 TYR B C 1
ATOM 3246 O O . TYR B 1 188 ? 16.531 8.797 -3.486 1 94.62 188 TYR B O 1
ATOM 3254 N N . GLU B 1 189 ? 16 10.844 -2.664 1 95.19 189 GLU B N 1
ATOM 3255 C CA . GLU B 1 189 ? 16.516 10.555 -1.331 1 95.19 189 GLU B CA 1
ATOM 3256 C C . GLU B 1 189 ? 15.742 9.422 -0.67 1 95.19 189 GLU B C 1
ATOM 3258 O O . GLU B 1 189 ? 16.328 8.578 0.011 1 95.19 189 GLU B O 1
ATOM 3263 N N . LEU B 1 190 ? 14.461 9.414 -0.853 1 96.44 190 LEU B N 1
ATOM 3264 C CA . LEU B 1 190 ? 13.648 8.328 -0.303 1 96.44 190 LEU B CA 1
ATOM 3265 C C . LEU B 1 190 ? 14.055 6.988 -0.898 1 96.44 190 LEU B C 1
ATOM 3267 O O . LEU B 1 190 ? 14.281 6.02 -0.165 1 96.44 190 LEU B O 1
ATOM 3271 N N . LYS B 1 191 ? 14.18 6.969 -2.209 1 95.62 191 LYS B N 1
ATOM 3272 C CA . LYS B 1 191 ? 14.398 5.727 -2.943 1 95.62 191 LYS B CA 1
ATOM 3273 C C . LYS B 1 191 ? 15.828 5.215 -2.742 1 95.62 191 LYS B C 1
ATOM 3275 O O . LYS B 1 191 ? 16.078 4.008 -2.785 1 95.62 191 LYS B O 1
ATOM 3280 N N . HIS B 1 192 ? 16.734 6.066 -2.391 1 95.44 192 HIS B N 1
ATOM 3281 C CA . HIS B 1 192 ? 18.141 5.672 -2.332 1 95.44 192 HIS B CA 1
ATOM 3282 C C . HIS B 1 192 ? 18.672 5.73 -0.903 1 95.44 192 HIS B C 1
ATOM 3284 O O . HIS B 1 192 ? 19.875 5.586 -0.675 1 95.44 192 HIS B O 1
ATOM 3290 N N . ASN B 1 193 ? 17.812 6.023 0.043 1 95.69 193 ASN B N 1
ATOM 3291 C CA . ASN B 1 193 ? 18.172 5.965 1.453 1 95.69 193 ASN B CA 1
ATOM 3292 C C . ASN B 1 193 ? 18.344 4.523 1.925 1 95.69 193 ASN B C 1
ATOM 3294 O O . ASN B 1 193 ? 17.438 3.707 1.789 1 95.69 193 ASN B O 1
ATOM 3298 N N . GLU B 1 194 ? 19.406 4.148 2.551 1 94.69 194 GLU B N 1
ATOM 3299 C CA . GLU B 1 194 ? 19.719 2.779 2.943 1 94.69 194 GLU B CA 1
ATOM 3300 C C . GLU B 1 194 ? 18.828 2.318 4.094 1 94.69 194 GLU B C 1
ATOM 3302 O O . GLU B 1 194 ? 18.656 1.116 4.309 1 94.69 194 GLU B O 1
ATOM 3307 N N . GLN B 1 195 ? 18.25 3.258 4.773 1 96.5 195 GLN B N 1
ATOM 3308 C CA . GLN B 1 195 ? 17.422 2.922 5.922 1 96.5 195 GLN B CA 1
ATOM 3309 C C . GLN B 1 195 ? 15.977 2.656 5.492 1 96.5 195 GLN B C 1
ATOM 3311 O O . GLN B 1 195 ? 15.164 2.164 6.285 1 96.5 195 GLN B O 1
ATOM 3316 N N . LEU B 1 196 ? 15.703 2.98 4.211 1 97.81 196 LEU B N 1
ATOM 3317 C CA . LEU B 1 196 ? 14.305 2.938 3.785 1 97.81 196 LEU B CA 1
ATOM 3318 C C . LEU B 1 196 ? 14.133 2.02 2.58 1 97.81 196 LEU B C 1
ATOM 3320 O O . LEU B 1 196 ? 15.039 1.899 1.75 1 97.81 196 LEU B O 1
ATOM 3324 N N . GLN B 1 197 ? 13.109 1.297 2.551 1 97.44 197 GLN B N 1
ATOM 3325 C CA . GLN B 1 197 ? 12.539 0.724 1.332 1 97.44 197 GLN B CA 1
ATOM 3326 C C . GLN B 1 197 ? 11.305 1.498 0.88 1 97.44 197 GLN B C 1
ATOM 3328 O O . GLN B 1 197 ? 10.336 1.624 1.631 1 97.44 197 GLN B O 1
ATOM 3333 N N . THR B 1 198 ? 11.383 2.021 -0.368 1 97.81 198 THR B N 1
ATOM 3334 C CA . T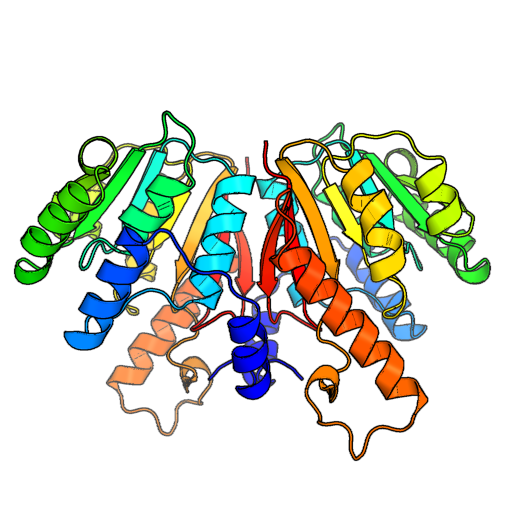HR B 1 198 ? 10.352 2.982 -0.761 1 97.81 198 THR B CA 1
ATOM 3335 C C . THR B 1 198 ? 9.695 2.564 -2.072 1 97.81 198 THR B C 1
ATOM 3337 O O . THR B 1 198 ? 10.367 2.074 -2.982 1 97.81 198 THR B O 1
ATOM 3340 N N . SER B 1 199 ? 8.391 2.756 -2.184 1 97.06 199 SER B N 1
ATOM 3341 C CA . SER B 1 199 ? 7.609 2.645 -3.412 1 97.06 199 SER B CA 1
ATOM 3342 C C . SER B 1 199 ? 6.844 3.93 -3.699 1 97.06 199 SER B C 1
ATOM 3344 O O . SER B 1 199 ? 6.301 4.555 -2.785 1 97.06 199 SER B O 1
ATOM 3346 N N . ILE B 1 200 ? 6.867 4.352 -4.93 1 94.69 200 ILE B N 1
ATOM 3347 C CA . ILE B 1 200 ? 6.098 5.512 -5.367 1 94.69 200 ILE B CA 1
ATOM 3348 C C . ILE B 1 200 ? 4.836 5.051 -6.094 1 94.69 200 ILE B C 1
ATOM 3350 O O . ILE B 1 200 ? 4.91 4.297 -7.062 1 94.69 200 ILE B O 1
ATOM 3354 N N . LEU B 1 201 ? 3.709 5.484 -5.621 1 94.06 201 LEU B N 1
ATOM 3355 C CA . LEU B 1 201 ? 2.414 5.055 -6.141 1 94.06 201 LEU B CA 1
ATOM 3356 C C . LEU B 1 201 ? 1.723 6.195 -6.883 1 94.06 201 LEU B C 1
ATOM 3358 O O . LEU B 1 201 ? 1.546 7.281 -6.328 1 94.06 201 LEU B O 1
ATOM 3362 N N . PRO B 1 202 ? 1.292 5.961 -8.109 1 89.25 202 PRO B N 1
ATOM 3363 C CA . PRO B 1 202 ? 0.525 6.973 -8.844 1 89.25 202 PRO B CA 1
ATOM 3364 C C . PRO B 1 202 ? -0.938 7.031 -8.406 1 89.25 202 PRO B C 1
ATOM 3366 O O . PRO B 1 202 ? -1.839 6.914 -9.242 1 89.25 202 PRO B O 1
ATOM 3369 N N . LEU B 1 203 ? -1.146 7.258 -7.277 1 88 203 LEU B N 1
ATOM 3370 C CA . LEU B 1 203 ? -2.445 7.383 -6.629 1 88 203 LEU B CA 1
ATOM 3371 C C . LEU B 1 203 ? -2.76 8.844 -6.316 1 88 203 LEU B C 1
ATOM 3373 O O . LEU B 1 203 ? -1.961 9.531 -5.672 1 88 203 LEU B O 1
ATOM 3377 N N . GLY B 1 204 ? -3.957 9.297 -6.758 1 83.62 204 GLY B N 1
ATOM 3378 C CA . GLY B 1 204 ? -4.238 10.711 -6.57 1 83.62 204 GLY B CA 1
ATOM 3379 C C . GLY B 1 204 ? -3.176 11.617 -7.164 1 83.62 204 GLY B C 1
ATOM 3380 O O . GLY B 1 204 ? -2.865 11.516 -8.352 1 83.62 204 GLY B O 1
ATOM 3381 N N . ASP B 1 205 ? -2.549 12.398 -6.242 1 84.12 205 ASP B N 1
ATOM 3382 C CA . ASP B 1 205 ? -1.48 13.297 -6.672 1 84.12 205 ASP B CA 1
ATOM 3383 C C . ASP B 1 205 ? -0.108 12.672 -6.422 1 84.12 205 ASP B C 1
ATOM 3385 O O . ASP B 1 205 ? 0.898 13.383 -6.363 1 84.12 205 ASP B O 1
ATOM 3389 N N . GLY B 1 206 ? -0.096 11.406 -6.227 1 89.88 206 GLY B N 1
ATOM 3390 C CA . GLY B 1 206 ? 1.146 10.688 -5.992 1 89.88 206 GLY B CA 1
ATOM 3391 C C . GLY B 1 206 ? 1.418 10.43 -4.523 1 89.88 206 GLY B C 1
ATOM 3392 O O . GLY B 1 206 ? 1.286 11.328 -3.693 1 89.88 206 GLY B O 1
ATOM 3393 N N . VAL B 1 207 ? 1.759 9.211 -4.188 1 94.44 207 VAL B N 1
ATOM 3394 C CA . VAL B 1 207 ? 2.055 8.812 -2.816 1 94.44 207 VAL B CA 1
ATOM 3395 C C . VAL B 1 207 ? 3.41 8.109 -2.762 1 94.44 207 VAL B C 1
ATOM 3397 O O . VAL B 1 207 ? 3.709 7.258 -3.6 1 94.44 207 VAL B O 1
ATOM 3400 N N . ALA B 1 208 ? 4.277 8.586 -1.92 1 96.31 208 ALA B N 1
ATOM 3401 C CA . ALA B 1 208 ? 5.477 7.816 -1.601 1 96.31 208 ALA B CA 1
ATOM 3402 C C . ALA B 1 208 ? 5.297 7.031 -0.304 1 96.31 208 ALA B C 1
ATOM 3404 O O . ALA B 1 208 ? 4.922 7.598 0.725 1 96.31 208 ALA B O 1
ATOM 3405 N N . LEU B 1 209 ? 5.457 5.758 -0.366 1 98.31 209 LEU B N 1
ATOM 3406 C CA . LEU B 1 209 ? 5.348 4.867 0.783 1 98.31 209 LEU B CA 1
ATOM 3407 C C . LEU B 1 209 ? 6.703 4.258 1.132 1 98.31 209 LEU B C 1
ATOM 3409 O O . LEU B 1 209 ? 7.305 3.561 0.313 1 98.31 209 LEU B O 1
ATOM 3413 N N . SER B 1 210 ? 7.191 4.531 2.338 1 98.56 210 SER B N 1
ATOM 3414 C CA . SER B 1 210 ? 8.492 4.039 2.793 1 98.56 210 SER B CA 1
ATOM 3415 C C . SER B 1 210 ? 8.359 3.25 4.09 1 98.56 210 SER B C 1
ATOM 3417 O O . SER B 1 210 ? 7.57 3.611 4.965 1 98.56 210 SER B O 1
ATOM 3419 N N . VAL B 1 211 ? 9.078 2.193 4.223 1 98.56 211 VAL B N 1
ATOM 3420 C CA . VAL B 1 211 ? 9.203 1.459 5.477 1 98.56 211 VAL B CA 1
ATOM 3421 C C . VAL B 1 211 ? 10.656 1.48 5.941 1 98.56 211 VAL B C 1
ATOM 3423 O O . VAL B 1 211 ? 11.578 1.335 5.133 1 98.56 211 VAL B O 1
ATOM 3426 N N . ARG B 1 212 ? 10.844 1.83 7.152 1 97.81 212 ARG B N 1
ATOM 3427 C CA . ARG B 1 212 ? 12.188 1.837 7.711 1 97.81 212 ARG B CA 1
ATOM 3428 C C . ARG B 1 212 ? 12.68 0.418 7.984 1 97.81 212 ARG B C 1
ATOM 3430 O O . ARG B 1 212 ? 11.992 -0.364 8.648 1 97.81 212 ARG B O 1
ATOM 3437 N N . LYS B 1 213 ? 13.828 0.123 7.453 1 91.56 213 LYS B N 1
ATOM 3438 C CA . LYS B 1 213 ? 14.414 -1.202 7.641 1 91.56 213 LYS B CA 1
ATOM 3439 C C . LYS B 1 213 ? 14.836 -1.418 9.086 1 91.56 213 LYS B C 1
ATOM 3441 O O . LYS B 1 213 ? 15.039 -0.456 9.836 1 91.56 213 LYS B O 1
ATOM 3446 N N . LYS B 1 214 ? 14.945 -2.68 9.562 1 83.31 214 LYS B N 1
ATOM 3447 C CA . LYS B 1 214 ? 15.359 -3.02 10.922 1 83.31 214 LYS B CA 1
ATOM 3448 C C . LYS B 1 214 ? 16.828 -2.68 11.156 1 83.31 214 LYS B C 1
ATOM 3450 O O . LYS B 1 214 ? 17.641 -2.744 10.227 1 83.31 214 LYS B O 1
#

Radius of gyration: 21.62 Å; Cα contacts (8 Å, |Δi|>4): 831; chains: 2; bounding box: 43×59×53 Å

Solvent-accessible surface area (backbone atoms only — not comparable to full-atom values): 22641 Å² total; per-residue (Å²): 124,52,41,44,65,70,56,51,52,53,57,55,69,55,57,73,84,67,59,64,66,58,48,50,52,50,52,51,29,58,75,68,70,46,90,71,85,45,69,66,46,49,38,40,50,49,35,51,33,57,55,60,49,40,43,36,34,38,34,40,47,34,60,55,29,60,65,61,56,57,49,60,74,42,35,47,92,81,27,36,36,41,28,25,35,57,60,71,83,31,48,63,51,15,54,51,45,28,51,75,62,70,42,49,90,40,46,45,79,45,81,38,58,57,66,65,50,52,72,71,54,79,60,66,22,38,29,37,41,39,58,51,70,71,69,47,54,58,76,40,45,67,52,51,57,69,28,39,26,76,51,8,37,41,38,33,53,52,68,46,53,62,59,54,60,70,51,63,84,74,78,58,55,75,73,59,47,54,43,31,51,44,42,52,50,36,52,47,50,47,47,67,31,88,56,35,41,46,24,75,40,61,42,65,37,13,31,37,44,29,32,30,52,124,123,52,40,44,63,71,56,51,52,52,58,56,70,56,59,75,85,67,60,65,64,59,47,50,52,50,52,52,29,58,76,67,69,47,91,70,84,46,67,66,45,48,38,40,50,49,36,49,32,58,55,59,48,40,43,36,35,39,33,39,47,35,60,53,28,60,65,61,55,57,48,61,74,41,35,47,93,79,27,37,35,40,28,24,35,59,60,71,82,31,48,64,50,15,55,51,45,28,51,76,64,71,42,49,91,39,46,46,78,44,80,38,57,57,66,64,50,52,72,69,54,80,61,66,23,37,26,37,41,38,59,52,71,72,70,47,54,57,76,40,45,65,53,51,58,70,28,39,25,75,52,8,36,42,37,34,54,51,68,46,52,61,58,55,60,68,52,64,83,74,77,58,58,75,72,58,48,54,40,32,51,43,42,52,49,35,53,46,48,45,48,69,32,89,55,35,41,47,24,74,40,61,42,64,36,11,31,37,42,30,32,29,53,123

Secondary structure (DSSP, 8-state):
--B-HHHHHHHHHTPPPPPHHHHHHHHHHHHTT-----HHHHHHHHHHHHHH--SEEEEE--TTSHHHHHHHTTS-TT-EEEEEE--TTTHHHHHHHHHHTT-TTTEEEEES-HHHHHHH----EEEEEE-S-GGGHHHHHHHHHHHEEEEEEEEE-SSS-SGGGSS-TTSS-HHHHHHHHHHHHHHHHHHH-TTEEEEEE-STT-EEEEEE--/--B-HHHHHHHHHTPPPPPHHHHHHHHHHHHTT-----HHHHHHHHHHHHHH--SEEEEE--TTSHHHHHHHTTS-TT-EEEEEE--TTTHHHHHHHHHHTT-TTTEEEEES-HHHHHHH----EEEEEE-S-GGGHHHHHHHHHHHEEEEEEEEE-SSS-SGGGSS-TTSS-HHHHHHHHHHHHHHHHHHH-TTEEEEEE-STT-EEEEEE--

Nearest PDB structures (foldseek):
  4pca-assembly2_B  TM=9.079E-01  e=7.636E-18  Anaplasma phagocytophilum str. HGE1
  3tfw-assembly1_B-2  TM=8.827E-01  e=2.194E-18  Klebsiella pneumoniae subsp. pneumoniae MGH 78578
  4pca-assembly1_A  TM=8.793E-01  e=7.636E-18  Anaplasma phagocytophilum str. HGE1
  4pca-assembly3_D-4  TM=8.660E-01  e=1.028E-17  Anaplasma phagocytophilum str. HGE1
  3ntv-assembly1_B  TM=8.980E-01  e=2.123E-16  Staphylococcus aureus subsp. aureus MW2

InterPro domains:
  IPR002935 Class I-like SAM-dependent O-methyltransferase [PF01596] (18-212)
  IPR002935 Class I-like SAM-dependent O-methyltransferase [PS51682] (1-213)
  IPR029063 S-adenosyl-L-methionine-dependent methyltransferase superfamily [G3DSA:3.40.50.150] (1-214)
  IPR029063 S-adenosyl-L-methionine-dependent methyltransferase superfamily [SSF53335] (3-213)
  IPR043675 tRNA 5-hydroxyuridine methyltransferase [MF_02217] (2-213)
  IPR050362 Cation-dependent O-methyltransferase [PTHR10509] (10-212)

Sequence (428 aa):
MIVDERMVTYIHSLEKPEDPIIEQIEQEAIETFVPIIRKETQSFLKVLLLIKKPVRVLEVGTAIGYSAILMSHYLPEDGRITTIEKYEKRIPIARENFSRAAVADRITLLEGDALDIMKSLEGPFDFIFMDAAKGQYIHYLPEAIRLLAPEGVLMSDNVLQDGDVIESRFAVERRNRTIHSRMREYLYELKHNEQLQTSILPLGDGVALSVRKKMIVDERMVTYIHSLEKPEDPIIEQIEQEAIETFVPIIRKETQSFLKVLLLIKKPVRVLEVGTAIGYSAILMSHYLPEDGRITTIEKYEKRIPIARENFSRAAVADRITLLEGDALDIMKSLEGPFDFIFMDAAKGQYIHYLPEAIRLLAPEGVLMSDNVLQDGDVIESRFAVERRNRTIHSRMREYLYELKHNEQLQTSILPLGDGVALSVRKK

pLDDT: mean 89.51, std 14.92, range [34.5, 98.88]